Protein AF-A0A194USV6-F1 (afdb_monomer)

Foldseek 3Di:
DDDDDPDDDPVVVVVVVVVVVVCVVCVVVVVVVVVVVVVVVVVVCVVVVDPDDPPDDDDDPPDDDDDDDDDDDDDDDDDDDDDDDDDDDDDPDDDDPPPPDPFAEEEEEEEEEEDPPCPLVVVQVVVLVVLQVVQVVFDFPPRYHYDRYYYDYLVPDDCCDPQQANDDDDDDPRYDYAYEYEYEYEWDPDDDSLVVNLVVLVCQCPPPVGPNQSQLRHQAYEYEYEWACPDDPHNVVTFRVSRLSVLVSNCRNNVNRHQAYYFGDYPPPDRVVSVVVSSVVSSVSVSCCRYPVHSPPDDVVSSDPVVPPPDDDDDDCVDDPDDDDDDDDDDDDDDDDDDDDDDDDPPPPPDDDDDDDDDDDDDDDDDDPDDDDDDDDPPPDPDLPDPCPDPVVCVVLVVQVVVLVVCVPPPPDDPVVSVVSNDAQEDEQPDDDALLPPPCSQSVQVVCLVSLRAYHHEGEQQCLVSLLVHFEGQEYEYEDAALDPVLCCLQVVDPDPCRVVSNLSSLQSLLVCQFVHQYEYEYEQWAPRQLPPNLLSVLVSCVSRVGQKYKYFWDDDPPDPVCVVSVHDPVRGDQLVSSVVSQVSNQVNCVVVVFQKDWQFAANVRSMTMIGRCLQQPPNFGQPDFQSVQVSVQCVVAPRRGRDHSSSGRDDTDDPCGGPPNNRDDPVDFDADPVRHTDDD

Nearest PDB structures (foldseek):
  2yx0-assembly1_A  TM=8.899E-01  e=3.085E-17  Pyrococcus horikoshii
  2z2u-assembly1_A  TM=9.071E-01  e=1.873E-14  Methanocaldococcus jannaschii
  6pup-assembly1_A  TM=8.871E-01  e=8.965E-12  Schizosaccharomyces japonicus yFS275
  7qbv-assembly4_D  TM=5.113E-01  e=1.189E-02  Methanosarcina acetivorans
  1v0v-assembly1_A  TM=4.829E-01  e=5.365E+00  Streptomyces sp. PMF

pLDDT: mean 74.89, std 24.8, range [22.41, 98.56]

Radius of gyration: 37.43 Å; Cα contacts (8 Å, |Δi|>4): 838; chains: 1; bounding box: 90×103×101 Å

Organism: Cytospora mali (NCBI:txid578113)

Sequence (681 aa):
MEFEPFGVSPWLAQLSDSAVEYWHANRTAIILAALTILIVLRLYFHFTEGTEPLHVFPKIYDAEDKPVKVEEKVEVVTRNKPDGPRRIKGELAKRRSTEVDTGRRQIKTLIFYSSLTGNTEKTAKEFVKTLAGLLEGVTTSSTCAFSQPEALDLAELDLDEYFITPPKLEEQEDVTTDLFYLFLLPSYNIDSINDTFLEHLNETHNDFRIDTAPLAPILGYSVFGFGDKEGWPTEEAGYCFQAKELDRWLAKLTGRKRAYPLGMGDVKSNGTQRLSEWTNGLLDVLGQLARDGTLGDGVPGSGDAAESDDEADVDDDDGEVVFEDDSQPKSTKPKSSGTLEDLEDLGRILQNAKDDGAKPAAPLAIDFTTTTSKRKQPVQAVKEMVPKNSPTYNSLTKQGYSIIKMMRGVPGVRAERFAEAMRIRHCALSLVGEPIFYPHINEFLEMLHGDRISSFLVCNAQHPDQLAALNHVTQLYVSIDASNKESLRKIDRPLHRDFWERFQRCLEILREKRFKQRTVFRLTLVKGFNIEDEAKGYADLVEKSLPCFVEVKGVTYCGTSTSSSAGLSMANVPFYEEVCEFVTALERELKRRGLNYGIAAEHAHSCCILLGSERFKVDGKWRTQIDYDRFFDLLEERGPDGDFTPEDYMGAETPEWATWGNGGFDPRDQRVDRKGRPIER

Solvent-accessible surface area (backbone atoms only — not comparable to full-atom values): 41422 Å² total; per-residue (Å²): 136,88,76,82,81,83,76,77,55,71,69,58,56,56,48,50,52,54,52,50,51,52,41,71,76,40,43,71,60,54,51,50,50,50,51,49,50,50,49,52,47,53,52,46,45,69,72,64,54,66,82,78,71,78,92,73,74,81,84,76,84,90,66,87,87,77,92,80,86,80,85,88,81,89,82,90,81,84,89,80,86,85,87,79,88,85,80,87,74,91,72,79,90,69,78,83,69,88,72,81,76,85,56,33,40,30,41,36,40,41,36,39,30,49,55,100,78,57,55,48,51,49,52,49,67,47,46,40,54,53,49,42,64,49,54,77,72,50,68,53,31,101,49,35,47,72,54,75,49,45,76,45,49,66,84,80,56,70,60,58,57,59,66,56,46,65,70,83,71,87,72,50,98,58,42,49,74,44,45,31,45,35,36,45,31,58,43,72,101,58,96,45,69,67,55,58,50,50,50,50,50,52,50,49,55,69,37,86,90,49,58,65,36,44,39,45,84,44,67,30,33,38,40,33,12,35,13,50,77,87,78,54,99,48,56,85,82,34,48,18,39,60,32,54,51,48,50,57,46,47,35,46,28,26,67,44,36,56,64,42,78,78,39,68,17,35,69,88,82,42,25,71,57,42,48,52,59,49,47,54,60,43,47,55,44,53,30,43,36,36,57,70,75,48,81,64,91,61,62,94,68,69,70,59,69,91,88,70,88,84,74,84,89,77,87,83,82,79,78,78,81,78,87,82,87,88,83,88,90,84,88,84,85,90,89,89,85,88,83,89,89,87,86,86,87,83,88,77,81,89,80,89,90,83,86,84,87,89,87,89,80,85,93,76,88,84,86,81,91,76,87,86,83,90,76,91,71,82,80,79,70,84,69,68,90,68,37,95,83,24,69,66,56,44,46,58,53,47,51,54,52,47,62,57,54,70,51,66,85,45,89,88,62,51,68,68,58,56,58,50,66,75,52,82,50,68,45,72,45,68,84,77,84,57,54,66,72,44,90,57,44,59,61,52,46,51,56,35,48,77,70,64,25,43,39,37,42,40,30,67,44,67,52,40,69,49,58,65,70,53,55,70,43,70,30,40,35,35,53,50,69,49,60,45,71,68,53,33,50,69,70,72,59,62,87,53,94,57,42,59,63,27,29,57,50,29,34,48,50,41,47,54,43,37,56,47,29,36,26,29,39,34,33,56,36,32,43,96,74,53,59,77,83,33,45,61,37,45,38,54,52,43,70,61,15,56,43,46,26,39,38,42,28,41,43,79,78,81,84,45,74,68,40,56,77,70,72,53,50,76,82,25,40,51,56,56,68,57,53,51,50,45,50,54,49,30,42,52,51,32,47,73,71,71,42,67,50,40,81,48,32,34,27,53,91,67,31,31,40,30,34,31,32,52,90,42,38,62,97,84,40,40,30,81,38,68,27,63,66,51,44,49,51,49,36,76,74,48,40,65,81,34,96,50,37,47,71,79,25,48,28,59,68,50,52,70,47,30,24,76,93,51,54,25,60,62,89,91,58,84,53,56,47,102,80,72,45,76,56,84,132

Mean predicted aligned error: 21.0 Å

Secondary structure (DSSP, 8-state):
------PPPHHHHHHHHHHHHHHHHHHHHHHHHHHHHHHHHHHHHHHHS-----------------PPP------------------PPPPP----------SEEEEEEEEEE--SSSHHHHHHHHHHHHHHHHHTTS---TTEEE---EEEETTTS-SIIIIIS------BTTEEEEEEEEEEEE--SSS-HHHHHHHHHHHHHH-TTS-SSTTTTSSEEEEEEEE-SSSSSSSTTTSSHHHHHHHHHHHHHTTS-B-S--EEEETTTTHHHHHHHHHHHHHHHHHHHHHHSS--SPPTTTT--TT---S-----------------------------------TTSS--------------------------PPP-----SS-TTSHHHHHHHHHHHHHHHHTTT-TT--HHHHHHHTS--EEEE-SSS-GGGSTTHHHHHHHHHHTTPEEEEEEETT-HHHHHH----SEEEEE---SSHHHHHHHT--S-TTHHHHHHHHHHHHHHHTTTS-EEEEEEE-TTTTSSSTHHHHHHHHHHH--SEEEEEE------HHHHHTT--GGGSPPHHHHHHHHHHHHHHHHHTT--EEEEEEEGGGTEEEEEEGGGEETTEE--SB-HHHHHHHHHHH-TT----TTTTB-SPPPGGGSTTSTT--TTS--B-TTS-B---

InterPro domains:
  IPR007197 Radical SAM [PF04055] (417-533)
  IPR008254 Flavodoxin/nitric oxide synthase [PF00258] (111-271)
  IPR008254 Flavodoxin/nitric oxide synthase [PS50902] (109-283)
  IPR013785 Aldolase-type TIM barrel [G3DSA:3.20.20.70] (371-627)
  IPR013917 tRNA wybutosine-synthesis [PF08608] (545-611)
  IPR029039 Flavoprotein-like superfamily [G3DSA:3.40.50.360] (95-291)
  IPR029039 Flavoprotein-like superfamily [SSF52218] (106-288)
  IPR034556 S-adenosyl-L-methionine-dependent tRNA 4-demethylwyosine synthase [PTHR13930] (403-677)
  IPR058240 Radical SAM superfamily [SSF102114] (418-621)

Structure (mmCIF, N/CA/C/O backbone):
data_AF-A0A194USV6-F1
#
_entry.id   AF-A0A194USV6-F1
#
loop_
_atom_site.group_PDB
_atom_site.id
_atom_site.type_symbol
_atom_site.label_atom_id
_atom_site.label_alt_id
_atom_site.label_comp_id
_atom_site.label_asym_id
_atom_site.label_entity_id
_atom_site.label_seq_id
_atom_site.pdbx_PDB_ins_code
_atom_site.Cartn_x
_atom_site.Cartn_y
_atom_site.Cartn_z
_atom_site.occupancy
_atom_site.B_iso_or_equiv
_atom_site.auth_seq_id
_atom_site.auth_comp_id
_atom_site.auth_asym_id
_atom_site.auth_atom_id
_atom_site.pdbx_PDB_model_num
ATOM 1 N N . MET A 1 1 ? 8.873 68.840 19.201 1.00 39.19 1 MET A N 1
ATOM 2 C CA . MET A 1 1 ? 7.400 68.834 19.163 1.00 39.19 1 MET A CA 1
ATOM 3 C C . MET A 1 1 ? 6.967 68.358 20.528 1.00 39.19 1 MET A C 1
ATOM 5 O O . MET A 1 1 ? 7.055 67.169 20.799 1.00 39.19 1 MET A O 1
ATOM 9 N N . GLU A 1 2 ? 6.686 69.300 21.416 1.00 40.75 2 GLU A N 1
ATOM 10 C CA . GLU A 1 2 ? 6.232 68.995 22.771 1.00 40.75 2 GLU A CA 1
ATOM 11 C C . GLU A 1 2 ? 4.750 68.614 22.726 1.00 40.75 2 GLU A C 1
ATOM 13 O O . GLU A 1 2 ? 3.997 69.138 21.906 1.00 40.75 2 GLU A O 1
ATOM 18 N N . PHE A 1 3 ? 4.348 67.697 23.601 1.00 39.19 3 PHE A N 1
ATOM 19 C CA . PHE A 1 3 ? 2.951 67.418 23.910 1.00 39.19 3 PHE A CA 1
ATOM 20 C C . PHE A 1 3 ? 2.797 67.576 25.418 1.00 39.19 3 PHE A C 1
ATOM 22 O O . PHE A 1 3 ? 3.483 66.896 26.183 1.00 39.19 3 PHE A O 1
ATOM 29 N N . GLU A 1 4 ? 1.936 68.498 25.842 1.00 42.12 4 GLU A N 1
ATOM 30 C CA . GLU A 1 4 ? 1.634 68.679 27.260 1.00 42.12 4 GLU A CA 1
ATOM 31 C C . GLU A 1 4 ? 0.852 67.473 27.807 1.00 42.12 4 GLU A C 1
ATOM 33 O O . GLU A 1 4 ? 0.023 66.895 27.093 1.00 42.12 4 GLU A O 1
ATOM 38 N N . PRO A 1 5 ? 1.066 67.083 29.076 1.00 51.41 5 PRO A N 1
ATOM 39 C CA . PRO A 1 5 ? 0.201 66.117 29.732 1.00 51.41 5 PRO A CA 1
ATOM 40 C C . PRO A 1 5 ? -1.185 66.737 29.946 1.00 51.41 5 PRO A C 1
ATOM 42 O O . PRO A 1 5 ? -1.308 67.807 30.542 1.00 51.41 5 PRO A O 1
ATOM 45 N N . PHE A 1 6 ? -2.241 66.052 29.500 1.00 49.69 6 PHE A N 1
ATOM 46 C CA . PHE A 1 6 ? -3.619 66.475 29.756 1.00 49.69 6 PHE A CA 1
ATOM 47 C C . PHE A 1 6 ? -3.874 66.574 31.266 1.00 49.69 6 PHE A C 1
ATOM 49 O O . PHE A 1 6 ? -3.920 65.563 31.969 1.00 49.69 6 PHE A O 1
ATOM 56 N N . GLY A 1 7 ? -4.053 67.799 31.762 1.00 50.81 7 GLY A N 1
ATOM 57 C CA . GLY A 1 7 ? -4.378 68.049 33.161 1.00 50.81 7 GLY A CA 1
ATOM 58 C C . GLY A 1 7 ? -5.732 67.441 33.526 1.00 50.81 7 GLY A C 1
ATOM 59 O O . GLY A 1 7 ? -6.759 67.810 32.955 1.00 50.81 7 GLY A O 1
ATOM 60 N N . VAL A 1 8 ? -5.742 66.522 34.494 1.00 60.41 8 VAL A N 1
ATOM 61 C CA . VAL A 1 8 ? -6.984 65.982 35.059 1.00 60.41 8 VAL A CA 1
ATOM 62 C C . VAL A 1 8 ? -7.766 67.134 35.693 1.00 60.41 8 VAL A C 1
ATOM 64 O O . VAL A 1 8 ? -7.217 67.894 36.490 1.00 60.41 8 VAL A O 1
ATOM 67 N N . SER A 1 9 ? -9.046 67.274 35.337 1.00 57.66 9 SER A N 1
ATOM 68 C CA . SER A 1 9 ? -9.912 68.319 35.896 1.00 57.66 9 SER A CA 1
ATOM 69 C C . SER A 1 9 ? -9.897 68.264 37.432 1.00 57.66 9 SER A C 1
ATOM 71 O O . SER A 1 9 ? -10.183 67.194 37.980 1.00 57.66 9 SER A O 1
ATOM 73 N N . PRO A 1 10 ? -9.641 69.381 38.148 1.00 61.09 10 PRO A N 1
ATOM 74 C CA . PRO A 1 10 ? -9.629 69.396 39.614 1.00 61.09 10 PRO A CA 1
ATOM 75 C C . PRO A 1 10 ? -10.918 68.848 40.241 1.00 61.09 10 PRO A C 1
ATOM 77 O O . PRO A 1 10 ? -10.878 68.211 41.288 1.00 61.09 10 PRO A O 1
ATOM 80 N N . TRP A 1 11 ? -12.056 69.029 39.563 1.00 58.59 11 TRP A N 1
ATOM 81 C CA . TRP A 1 11 ? -13.353 68.496 39.984 1.00 58.59 11 TRP A CA 1
ATOM 82 C C . TRP A 1 11 ? -13.434 66.961 39.911 1.00 58.59 11 TRP A C 1
ATOM 84 O O . TRP A 1 11 ? -14.052 66.345 40.775 1.00 58.59 11 TRP A O 1
ATOM 94 N N . LEU A 1 12 ? -12.776 66.328 38.930 1.00 56.66 12 LEU A N 1
ATOM 95 C CA . LEU A 1 12 ? -12.718 64.864 38.827 1.00 56.66 12 LEU A CA 1
ATOM 96 C C . LEU A 1 12 ? -11.823 64.253 39.912 1.00 56.66 12 LEU A C 1
ATOM 98 O O . LEU A 1 12 ? -12.211 63.252 40.506 1.00 56.66 12 LEU A O 1
ATOM 102 N N . ALA A 1 13 ? -10.682 64.881 40.219 1.00 60.25 13 ALA A N 1
ATOM 103 C CA . ALA A 1 13 ? -9.815 64.453 41.322 1.00 60.25 13 ALA A CA 1
ATOM 104 C C . ALA A 1 13 ? -10.520 64.584 42.688 1.00 60.25 13 ALA A C 1
ATOM 106 O O . ALA A 1 13 ? -10.489 63.678 43.517 1.00 60.25 13 ALA A O 1
ATOM 107 N N . GLN A 1 14 ? -11.247 65.684 42.900 1.00 59.94 14 GLN A N 1
ATOM 108 C CA . GLN A 1 14 ? -11.994 65.909 44.139 1.00 59.94 14 GLN A CA 1
ATOM 109 C C . GLN A 1 14 ? -13.178 64.934 44.305 1.00 59.94 14 GLN A C 1
ATOM 111 O O . GLN A 1 14 ? -13.523 64.560 45.429 1.00 59.94 14 GLN A O 1
ATOM 116 N N . LEU A 1 15 ? -13.769 64.475 43.195 1.00 59.75 15 LEU A N 1
ATOM 117 C CA . LEU A 1 15 ? -14.755 63.391 43.176 1.00 59.75 15 LEU A CA 1
ATOM 118 C C . LEU A 1 15 ? -14.134 62.018 43.467 1.00 59.75 15 LEU A C 1
ATOM 120 O O . LEU A 1 15 ? -14.732 61.257 44.228 1.00 59.75 15 LEU A O 1
ATOM 124 N N . SER A 1 16 ? -12.957 61.698 42.910 1.00 63.78 16 SER A N 1
ATOM 125 C CA . SER A 1 16 ? -12.297 60.415 43.187 1.00 63.78 16 SER A CA 1
ATOM 126 C C . SER A 1 16 ? -11.904 60.286 44.653 1.00 63.78 16 SER A C 1
ATOM 128 O O . SER A 1 16 ? -12.211 59.261 45.255 1.00 63.78 16 SER A O 1
ATOM 130 N N . ASP A 1 17 ? -11.325 61.326 45.256 1.00 65.44 17 ASP A N 1
ATOM 131 C CA . ASP A 1 17 ? -10.914 61.283 46.664 1.00 65.44 17 ASP A CA 1
ATOM 132 C C . ASP A 1 17 ? -12.132 61.148 47.591 1.00 65.44 17 ASP A C 1
ATOM 134 O O . ASP A 1 17 ? -12.157 60.277 48.459 1.00 65.44 17 ASP A O 1
ATOM 138 N N . SER A 1 18 ? -13.203 61.910 47.333 1.00 70.19 18 SER A N 1
ATOM 139 C CA . SER A 1 18 ? -14.461 61.819 48.095 1.00 70.19 18 SER A CA 1
ATOM 140 C C . SER A 1 18 ? -15.105 60.425 48.006 1.00 70.19 18 SER A C 1
ATOM 142 O O . SER A 1 18 ? -15.613 59.901 49.000 1.00 70.19 18 SER A O 1
ATOM 144 N N . ALA A 1 19 ? -15.084 59.802 46.823 1.00 71.25 19 ALA A N 1
ATOM 145 C CA . ALA A 1 19 ? -15.611 58.454 46.618 1.00 71.25 19 ALA A CA 1
ATOM 146 C C . ALA A 1 19 ? -14.720 57.375 47.260 1.00 71.25 19 ALA A C 1
ATOM 148 O O . ALA A 1 19 ? -15.237 56.407 47.820 1.00 71.25 19 ALA A O 1
ATOM 149 N N . VAL A 1 20 ? -13.396 57.551 47.222 1.00 76.00 20 VAL A N 1
ATOM 150 C CA . VAL A 1 20 ? -12.411 56.647 47.833 1.00 76.00 20 VAL A CA 1
ATOM 151 C C . VAL A 1 20 ? -12.454 56.726 49.361 1.00 76.00 20 VAL A C 1
ATOM 153 O O . VAL A 1 20 ? -12.448 55.678 50.006 1.00 76.00 20 VAL A O 1
ATOM 156 N N . GLU A 1 21 ? -12.596 57.910 49.965 1.00 78.12 21 GLU A N 1
ATOM 157 C CA . GLU A 1 21 ? -12.824 58.042 51.412 1.00 78.12 21 GLU A CA 1
ATOM 158 C C . GLU A 1 21 ? -14.164 57.426 51.835 1.00 78.12 21 GLU A C 1
ATOM 160 O O . GLU A 1 21 ? -14.206 56.643 52.788 1.00 78.12 21 GLU A O 1
ATOM 165 N N . TYR A 1 22 ? -15.253 57.700 51.103 1.00 81.25 22 TYR A N 1
ATOM 166 C CA . TYR A 1 22 ? -16.562 57.106 51.392 1.00 81.25 22 TYR A CA 1
ATOM 167 C C . TYR A 1 22 ? -16.535 55.574 51.280 1.00 81.25 22 TYR A C 1
ATOM 169 O O . TYR A 1 22 ? -17.067 54.879 52.152 1.00 81.25 22 TYR A O 1
ATOM 177 N N . TRP A 1 23 ? -15.864 55.036 50.255 1.00 79.31 23 TRP A N 1
ATOM 178 C CA 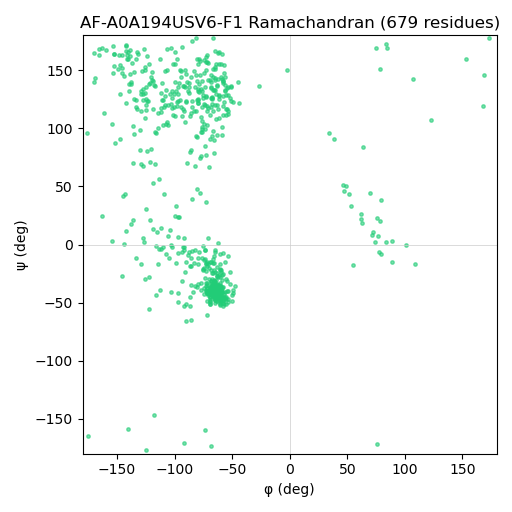. TRP A 1 23 ? -15.595 53.606 50.134 1.00 79.31 23 TRP A CA 1
ATOM 179 C C . TRP A 1 23 ? -14.765 53.103 51.314 1.00 79.31 23 TRP A C 1
ATOM 181 O O . TRP A 1 23 ? -15.171 52.153 51.974 1.00 79.31 23 TRP A O 1
ATOM 191 N N . HIS A 1 24 ? -13.645 53.737 51.663 1.00 81.94 24 HIS A N 1
ATOM 192 C CA . HIS A 1 24 ? -12.817 53.263 52.770 1.00 81.94 24 HIS A CA 1
ATOM 193 C C . HIS A 1 24 ? -13.536 53.291 54.123 1.00 81.94 24 HIS A C 1
ATOM 195 O O . HIS A 1 24 ? -13.336 52.354 54.899 1.00 81.94 24 HIS A O 1
ATOM 201 N N . ALA A 1 25 ? -14.399 54.274 54.382 1.00 86.25 25 ALA A N 1
ATOM 202 C CA . ALA A 1 25 ? -15.224 54.332 55.586 1.00 86.25 25 ALA A CA 1
ATOM 203 C C . ALA A 1 25 ? -16.301 53.229 55.629 1.00 86.25 25 ALA A C 1
ATOM 205 O O . ALA A 1 25 ? -16.528 52.637 56.683 1.00 86.25 25 ALA A O 1
ATOM 206 N N . ASN A 1 26 ? -16.941 52.918 54.495 1.00 86.12 26 ASN A N 1
ATOM 207 C CA . ASN A 1 26 ? -18.133 52.059 54.456 1.00 86.12 26 ASN A CA 1
ATOM 208 C C . ASN A 1 26 ? -17.900 50.649 53.879 1.00 86.12 26 ASN A C 1
ATOM 210 O O . ASN A 1 26 ? -18.793 49.809 53.979 1.00 86.12 26 ASN A O 1
ATOM 214 N N . ARG A 1 27 ? -16.722 50.346 53.310 1.00 82.44 27 ARG A N 1
ATOM 215 C CA . ARG A 1 27 ? -16.437 49.105 52.554 1.00 82.44 27 ARG A CA 1
ATOM 216 C C . ARG A 1 27 ? -16.853 47.830 53.272 1.00 82.44 27 ARG A C 1
ATOM 218 O O . ARG A 1 27 ? -17.430 46.958 52.643 1.00 82.44 27 ARG A O 1
ATOM 225 N N . THR A 1 28 ? -16.621 47.718 54.579 1.00 84.69 28 THR A N 1
ATOM 226 C CA . THR A 1 28 ? -16.988 46.517 55.345 1.00 84.69 28 THR A CA 1
ATOM 227 C C . THR A 1 28 ? -18.504 46.321 55.382 1.00 84.69 28 THR A C 1
ATOM 229 O O . THR A 1 28 ? -18.978 45.204 55.203 1.00 84.69 28 THR A O 1
ATOM 232 N N . ALA A 1 29 ? -19.272 47.402 55.545 1.00 88.44 29 ALA A N 1
ATOM 233 C CA . ALA A 1 29 ? -20.731 47.365 55.513 1.00 88.44 29 ALA A CA 1
ATOM 234 C C . ALA A 1 29 ? -21.269 47.147 54.090 1.00 88.44 29 ALA A C 1
ATOM 236 O O . ALA A 1 29 ? -22.198 46.366 53.915 1.00 88.44 29 ALA A O 1
ATOM 237 N N . ILE A 1 30 ? -20.662 47.769 53.071 1.00 86.31 30 ILE A N 1
ATOM 238 C CA . ILE A 1 30 ? -21.054 47.593 51.662 1.00 86.31 30 ILE A CA 1
ATOM 239 C C . ILE A 1 30 ? -20.772 46.158 51.192 1.00 86.31 30 ILE A C 1
ATOM 241 O O . ILE A 1 30 ? -21.635 45.542 50.575 1.00 86.31 30 ILE A O 1
ATOM 245 N N . ILE A 1 31 ? -19.607 45.591 51.525 1.00 87.44 31 ILE A N 1
ATOM 246 C CA . ILE A 1 31 ? -19.242 44.207 51.185 1.00 87.44 31 ILE A CA 1
ATOM 247 C C . ILE A 1 31 ? -20.129 43.212 51.942 1.00 87.44 31 ILE A C 1
ATOM 249 O O . ILE A 1 31 ? -20.607 42.262 51.331 1.00 87.44 31 ILE A O 1
ATOM 253 N N . LEU A 1 32 ? -20.418 43.433 53.232 1.00 87.12 32 LEU A N 1
ATOM 254 C CA . LEU A 1 32 ? -21.364 42.588 53.972 1.00 87.12 32 LEU A CA 1
ATOM 255 C C . LEU A 1 32 ? -22.788 42.689 53.411 1.00 87.12 32 LEU A C 1
ATOM 257 O O . LEU A 1 32 ? -23.456 41.665 53.282 1.00 87.12 32 LEU A O 1
ATOM 261 N N . ALA A 1 33 ? -23.252 43.883 53.035 1.00 90.56 33 ALA A N 1
ATOM 262 C CA . ALA A 1 33 ? -24.555 44.065 52.403 1.00 90.56 33 ALA A CA 1
ATOM 263 C C . ALA A 1 33 ? -24.618 43.366 51.037 1.00 90.56 33 ALA A C 1
ATOM 265 O O . ALA A 1 33 ? -25.560 42.621 50.790 1.00 90.56 33 ALA A O 1
ATOM 266 N N . ALA A 1 34 ? -23.596 43.523 50.191 1.00 88.81 34 ALA A N 1
ATOM 267 C CA . ALA A 1 34 ? -23.495 42.841 48.903 1.00 88.81 34 ALA A CA 1
ATOM 268 C C . ALA A 1 34 ? -23.443 41.313 49.064 1.00 88.81 34 ALA A C 1
ATOM 270 O O . ALA A 1 34 ? -24.183 40.608 48.387 1.00 88.81 34 ALA A O 1
ATOM 271 N N . LEU A 1 35 ? -22.649 40.794 50.008 1.00 89.19 35 LEU A N 1
ATOM 272 C CA . LEU A 1 35 ? -22.598 39.365 50.329 1.00 89.19 35 LEU A CA 1
ATOM 273 C C . LEU A 1 35 ? -23.960 38.851 50.819 1.00 89.19 35 LEU A C 1
ATOM 275 O O . LEU A 1 35 ? -24.405 37.792 50.390 1.00 89.19 35 LEU A O 1
ATOM 279 N N . THR A 1 36 ? -24.650 39.610 51.674 1.00 90.12 36 THR A N 1
ATOM 280 C CA . THR A 1 36 ? -25.986 39.246 52.173 1.00 90.12 36 THR A CA 1
ATOM 281 C C . THR A 1 36 ? -27.018 39.263 51.045 1.00 90.12 36 THR A C 1
ATOM 283 O O . THR A 1 36 ? -27.819 38.340 50.948 1.00 90.12 36 THR A O 1
ATOM 286 N N . ILE A 1 37 ? -26.967 40.253 50.149 1.00 92.19 37 ILE A N 1
ATOM 287 C CA . ILE A 1 37 ? -27.818 40.331 48.952 1.00 92.19 37 ILE A CA 1
ATOM 288 C C . ILE A 1 37 ? -27.536 39.159 48.004 1.00 92.19 37 ILE A C 1
ATOM 290 O O . ILE A 1 37 ? -28.481 38.555 47.511 1.00 92.19 37 ILE A O 1
ATOM 294 N N . LEU A 1 38 ? -26.272 38.780 47.791 1.00 88.50 38 LEU A N 1
ATOM 295 C CA . LEU A 1 38 ? -25.895 37.626 46.966 1.00 88.50 38 LEU A CA 1
ATOM 296 C C . LEU A 1 38 ? -26.311 36.289 47.596 1.00 88.50 38 LEU A C 1
ATOM 298 O O . LEU A 1 38 ? -26.741 35.394 46.877 1.00 88.50 38 LEU A O 1
ATOM 302 N N . ILE A 1 39 ? -26.245 36.150 48.924 1.00 90.00 39 ILE A N 1
ATOM 303 C CA . ILE A 1 39 ? -26.761 34.971 49.638 1.00 90.00 39 ILE A CA 1
ATOM 304 C C . ILE A 1 39 ? -28.291 34.913 49.542 1.00 90.00 39 ILE A C 1
ATOM 306 O O . ILE A 1 39 ? -28.836 33.850 49.259 1.00 90.00 39 ILE A O 1
ATOM 310 N N . VAL A 1 40 ? -28.988 36.040 49.718 1.00 90.94 40 VAL A N 1
ATOM 311 C CA . VAL A 1 40 ? -30.449 36.118 49.565 1.00 90.94 40 VAL A CA 1
ATOM 312 C C . VAL A 1 40 ? -30.870 35.847 48.121 1.00 90.94 40 VAL A C 1
ATOM 314 O O . VAL A 1 40 ? -31.826 35.108 47.927 1.00 90.94 40 VAL A O 1
ATOM 317 N N . LEU A 1 41 ? -30.145 36.350 47.117 1.00 86.94 41 LEU A N 1
ATOM 318 C CA . LEU A 1 41 ? -30.370 36.017 45.706 1.00 86.94 41 LEU A CA 1
ATOM 319 C C . LEU A 1 41 ? -30.113 34.535 45.430 1.00 86.94 41 LEU A C 1
ATOM 321 O O . LEU A 1 41 ? -30.954 33.891 44.822 1.00 86.94 41 LEU A O 1
ATOM 325 N N . ARG A 1 42 ? -29.005 33.959 45.914 1.00 80.81 42 ARG A N 1
ATOM 326 C CA . ARG A 1 42 ? -28.700 32.532 45.716 1.00 80.81 42 ARG A CA 1
ATOM 327 C C . ARG A 1 42 ? -29.738 31.623 46.378 1.00 80.81 42 ARG A C 1
ATOM 329 O O . ARG A 1 42 ? -30.107 30.614 45.792 1.00 80.81 42 ARG A O 1
ATOM 336 N N . LEU A 1 43 ? -30.222 31.977 47.569 1.00 83.56 43 LEU A N 1
ATOM 337 C CA . LEU A 1 43 ? -31.328 31.272 48.223 1.00 83.56 43 LEU A CA 1
ATOM 338 C C . LEU A 1 43 ? -32.652 31.490 47.479 1.00 83.56 43 LEU A C 1
ATOM 340 O O . LEU A 1 43 ? -33.407 30.541 47.317 1.00 83.56 43 LEU A O 1
ATOM 344 N N . TYR A 1 44 ? -32.927 32.705 46.999 1.00 84.75 44 TYR A N 1
ATOM 345 C CA . TYR A 1 44 ? -34.116 33.008 46.205 1.00 84.75 44 TYR A CA 1
ATOM 346 C C . TYR A 1 44 ? -34.147 32.180 44.920 1.00 84.75 44 TYR A C 1
ATOM 348 O O . TYR A 1 44 ? -35.135 31.491 44.697 1.00 84.75 44 TYR A O 1
ATOM 356 N N . PHE A 1 45 ? -33.065 32.165 44.134 1.00 75.94 45 PHE A N 1
ATOM 357 C CA . PHE A 1 45 ? -32.940 31.305 42.957 1.00 75.94 45 PHE A CA 1
ATOM 358 C C . PHE A 1 45 ? -33.097 29.831 43.346 1.00 75.94 45 PHE A C 1
ATOM 360 O O . PHE A 1 45 ? -34.017 29.195 42.859 1.00 75.94 45 PHE A O 1
ATOM 367 N N . HIS A 1 46 ? -32.380 29.325 44.355 1.00 73.94 46 HIS A N 1
ATOM 368 C CA . HIS A 1 46 ? -32.525 27.929 44.803 1.00 73.94 46 HIS A CA 1
ATOM 369 C C . HIS A 1 46 ? -33.953 27.545 45.281 1.00 73.94 46 HIS A C 1
ATOM 371 O O . HIS A 1 46 ? -34.298 26.363 45.281 1.00 73.94 46 HIS A O 1
ATOM 377 N N . PHE A 1 47 ? -34.793 28.511 45.678 1.00 71.00 47 PHE A N 1
ATOM 378 C CA . PHE A 1 47 ? -36.201 28.298 46.048 1.00 71.00 47 PHE A CA 1
ATOM 379 C C . PHE A 1 47 ? -37.228 28.711 44.970 1.00 71.00 47 PHE A C 1
ATOM 381 O O . PHE A 1 47 ? -38.426 28.538 45.201 1.00 71.00 47 PHE A O 1
ATOM 388 N N . THR A 1 48 ? -36.811 29.261 43.823 1.00 71.25 48 THR A N 1
ATOM 389 C CA . THR A 1 48 ? -37.714 29.720 42.740 1.00 71.25 48 THR A CA 1
ATOM 390 C C . THR A 1 48 ? -37.394 29.114 41.378 1.00 71.25 48 THR A C 1
ATOM 392 O O . THR A 1 48 ? -38.314 28.857 40.604 1.00 71.25 48 THR A O 1
ATOM 395 N N . GLU A 1 49 ? -36.131 28.786 41.124 1.00 54.78 49 GLU A N 1
ATOM 396 C CA . GLU A 1 49 ? -35.732 27.738 40.193 1.00 54.78 49 GLU A CA 1
ATOM 397 C C . GLU A 1 49 ? -36.181 26.411 40.813 1.00 54.78 49 GLU A C 1
ATOM 399 O O . GLU A 1 49 ? -35.514 25.821 41.666 1.00 54.78 49 GLU A O 1
ATOM 404 N N . GLY A 1 50 ? -37.383 25.968 40.441 1.00 50.56 50 GLY A N 1
ATOM 405 C CA . GLY A 1 50 ? -37.803 24.606 40.736 1.00 50.56 50 GLY A CA 1
ATOM 406 C C . GLY A 1 50 ? -36.816 23.629 40.099 1.00 50.56 50 GLY A C 1
ATOM 407 O O . GLY A 1 50 ? -36.353 23.867 38.987 1.00 50.56 50 GLY A O 1
ATOM 408 N N . THR A 1 51 ? -36.510 22.524 40.782 1.00 55.19 51 THR A N 1
ATOM 409 C CA . THR A 1 51 ? -35.752 21.421 40.177 1.00 55.19 51 THR A CA 1
ATOM 410 C C . THR A 1 51 ? -36.452 21.001 38.891 1.00 55.19 51 THR A C 1
ATOM 412 O O . THR A 1 51 ? -37.575 20.492 38.969 1.00 55.19 51 THR A O 1
ATOM 415 N N . GLU A 1 52 ? -35.828 21.236 37.736 1.00 46.84 52 GLU A N 1
ATOM 416 C CA . GLU A 1 52 ? -36.441 20.906 36.452 1.00 46.84 52 GLU A CA 1
ATOM 417 C C . GLU A 1 52 ? -36.764 19.406 36.419 1.00 46.84 52 GLU A C 1
ATOM 419 O O . GLU A 1 52 ? -35.858 18.576 36.556 1.00 46.84 52 GLU A O 1
ATOM 424 N N . PRO A 1 53 ? -38.044 19.012 36.278 1.00 43.22 53 PRO A N 1
ATOM 425 C CA . PRO A 1 53 ? -38.340 17.645 35.907 1.00 43.22 53 PRO A CA 1
ATOM 426 C C . PRO A 1 53 ? -37.797 17.432 34.492 1.00 43.22 53 PRO A C 1
ATOM 428 O O . PRO A 1 53 ? -37.903 18.322 33.647 1.00 43.22 53 PRO A O 1
ATOM 431 N N . LEU A 1 54 ? -37.260 16.240 34.222 1.00 43.62 54 LEU A N 1
ATOM 432 C CA . LEU A 1 54 ? -36.903 15.823 32.863 1.00 43.62 54 LEU A CA 1
ATOM 433 C C . LEU A 1 54 ? -38.041 16.173 31.891 1.00 43.62 54 LEU A C 1
ATOM 435 O O . LEU A 1 54 ? -39.213 15.986 32.231 1.00 43.62 54 LEU A O 1
ATOM 439 N N . HIS A 1 55 ? -37.700 16.652 30.691 1.00 36.94 55 HIS A N 1
ATOM 440 C CA . HIS A 1 55 ? -38.663 17.023 29.649 1.00 36.94 55 HIS A CA 1
ATOM 441 C C . HIS A 1 55 ? -39.440 15.798 29.128 1.00 36.94 55 HIS A C 1
ATOM 443 O O . HIS A 1 55 ? -39.177 15.255 28.057 1.00 36.94 55 HIS A O 1
ATOM 449 N N . VAL A 1 56 ? -40.435 15.359 29.899 1.00 35.62 56 VAL A N 1
ATOM 450 C CA . VAL A 1 56 ? -41.395 14.329 29.506 1.00 35.62 56 VAL A CA 1
ATOM 451 C C . VAL A 1 56 ? -42.401 14.965 28.553 1.00 35.62 56 VAL A C 1
ATOM 453 O O . VAL A 1 56 ? -43.232 15.780 28.959 1.00 35.62 56 VAL A O 1
ATOM 456 N N . PHE A 1 57 ? -42.330 14.587 27.276 1.00 37.78 57 PHE A N 1
ATOM 457 C CA . PHE A 1 57 ? -43.316 14.999 26.279 1.00 37.78 57 PHE A CA 1
ATOM 458 C C . PHE A 1 57 ? -44.742 14.577 26.696 1.00 37.78 57 PHE A C 1
ATOM 460 O O . PHE A 1 57 ? -44.913 13.536 27.341 1.00 37.78 57 PHE A O 1
ATOM 467 N N . PRO A 1 58 ? -45.787 15.356 26.347 1.00 36.44 58 PRO A N 1
ATOM 468 C CA . PRO A 1 58 ? -47.153 15.051 26.758 1.00 36.44 58 PRO A CA 1
ATOM 469 C C . PRO A 1 58 ? -47.611 13.666 26.290 1.00 36.44 58 PRO A C 1
ATOM 471 O O . PRO A 1 58 ? -47.365 13.275 25.149 1.00 36.44 58 PRO A O 1
ATOM 474 N N . LYS A 1 59 ? -48.352 12.957 27.151 1.00 35.06 59 LYS A N 1
ATOM 475 C CA . LYS A 1 59 ? -49.018 11.697 26.797 1.00 35.06 59 LYS A CA 1
ATOM 476 C C . LYS A 1 59 ? -50.117 11.932 25.758 1.00 35.06 59 LYS A C 1
ATOM 478 O O . LYS A 1 59 ? -51.276 12.164 26.092 1.00 35.06 59 LYS A O 1
ATOM 483 N N . ILE A 1 60 ? -49.737 11.848 24.491 1.00 44.22 60 ILE A N 1
ATOM 484 C CA . ILE A 1 60 ? -50.642 11.464 23.408 1.00 44.22 60 ILE A CA 1
ATOM 485 C C . ILE A 1 60 ? -50.938 9.956 23.580 1.00 44.22 60 ILE A C 1
ATOM 487 O O . ILE A 1 60 ? -50.146 9.243 24.195 1.00 44.22 60 ILE A O 1
ATOM 491 N N . TYR A 1 61 ? -52.067 9.478 23.048 1.00 40.44 61 TYR A N 1
ATOM 492 C CA . TYR A 1 61 ? -52.521 8.073 23.095 1.00 40.44 61 TYR A CA 1
ATOM 493 C C . TYR A 1 61 ? -53.171 7.575 24.403 1.00 40.44 61 TYR A C 1
ATOM 495 O O . TYR A 1 61 ? -53.077 6.396 24.723 1.00 40.44 61 TYR A O 1
ATOM 503 N N . ASP A 1 62 ? -53.972 8.415 25.067 1.00 37.22 62 ASP A N 1
ATOM 504 C CA . ASP A 1 62 ? -55.241 7.924 25.637 1.00 37.22 62 ASP A CA 1
ATOM 505 C C . ASP A 1 62 ? -56.322 8.002 24.538 1.00 37.22 62 ASP A C 1
ATOM 507 O O . ASP A 1 62 ? -57.078 8.970 24.434 1.00 37.22 62 ASP A O 1
ATOM 511 N N . ALA A 1 63 ? -56.343 7.002 23.651 1.00 36.88 63 ALA A N 1
ATOM 512 C CA . ALA A 1 63 ? -57.344 6.841 22.596 1.00 36.88 63 ALA A CA 1
ATOM 513 C C . ALA A 1 63 ? -57.675 5.350 22.433 1.00 36.88 63 ALA A C 1
ATOM 515 O O . ALA A 1 63 ? -56.783 4.542 22.193 1.00 36.88 63 ALA A O 1
ATOM 516 N N . GLU A 1 64 ? -58.947 4.984 22.606 1.00 33.66 64 GLU A N 1
ATOM 517 C CA . GLU A 1 64 ? -59.367 3.585 22.755 1.00 33.66 64 GLU A CA 1
ATOM 518 C C . GLU A 1 64 ? -59.145 2.735 21.493 1.00 33.66 64 GLU A C 1
ATOM 520 O O . GLU A 1 64 ? -59.563 3.095 20.388 1.00 33.66 64 GLU A O 1
ATOM 525 N N . ASP A 1 65 ? -58.561 1.554 21.698 1.00 34.53 65 ASP A N 1
ATOM 526 C CA . ASP A 1 65 ? -58.325 0.545 20.670 1.00 34.53 65 ASP A CA 1
ATOM 527 C C . ASP A 1 65 ? -59.618 0.084 19.974 1.00 34.53 65 ASP A C 1
ATOM 529 O O . ASP A 1 65 ? -60.639 -0.201 20.611 1.00 34.53 65 ASP A O 1
ATOM 533 N N . LYS A 1 66 ? -59.553 -0.098 18.650 1.00 30.67 66 LYS A N 1
ATOM 534 C CA . LYS A 1 66 ? -60.563 -0.847 17.886 1.00 30.67 66 LYS A CA 1
ATOM 535 C C . LYS A 1 66 ? -59.876 -1.892 17.007 1.00 30.67 66 LYS A C 1
ATOM 537 O O . LYS A 1 66 ? -59.170 -1.517 16.073 1.00 30.67 66 LYS A O 1
ATOM 542 N N . PRO A 1 67 ? -60.098 -3.197 17.253 1.00 29.61 67 PRO A N 1
ATOM 543 C CA . PRO A 1 67 ? -59.336 -4.247 16.593 1.00 29.61 67 PRO A CA 1
ATOM 544 C C . PRO A 1 67 ? -59.729 -4.386 15.120 1.00 29.61 67 PRO A C 1
ATOM 546 O O . PRO A 1 67 ? -60.864 -4.742 14.790 1.00 29.61 67 PRO A O 1
ATOM 549 N N . VAL A 1 68 ? -58.761 -4.176 14.228 1.00 28.02 68 VAL A N 1
ATOM 550 C CA . VAL A 1 68 ? -58.877 -4.541 12.813 1.00 28.02 68 VAL A CA 1
ATOM 551 C C . VAL A 1 68 ? -58.486 -6.009 12.659 1.00 28.02 68 VAL A C 1
ATOM 553 O O . VAL A 1 68 ? -57.356 -6.398 12.945 1.00 28.02 68 VAL A O 1
ATOM 556 N N . LYS A 1 69 ? -59.422 -6.841 12.192 1.00 29.38 69 LYS A N 1
ATOM 557 C CA . LYS A 1 69 ? -59.108 -8.209 11.762 1.00 29.38 69 LYS A CA 1
ATOM 558 C C . LYS A 1 69 ? -58.372 -8.180 10.425 1.00 29.38 69 LYS A C 1
ATOM 560 O O . LYS A 1 69 ? -58.840 -7.535 9.491 1.00 29.38 69 LYS A O 1
ATOM 565 N N . VAL A 1 70 ? -57.311 -8.971 10.314 1.00 28.59 70 VAL A N 1
ATOM 566 C CA . VAL A 1 70 ? -56.736 -9.400 9.033 1.00 28.59 70 VAL A CA 1
ATOM 567 C C . VAL A 1 70 ? -56.984 -10.902 8.908 1.00 28.59 70 VAL A C 1
ATOM 569 O O . VAL A 1 70 ? -56.762 -11.643 9.864 1.00 28.59 70 VAL A O 1
ATOM 572 N N . GLU A 1 71 ? -57.511 -11.346 7.768 1.00 28.16 71 GLU A N 1
ATOM 573 C CA . GLU A 1 71 ? -57.836 -12.757 7.535 1.00 28.16 71 GLU A CA 1
ATOM 574 C C . GLU A 1 71 ? -56.635 -13.513 6.956 1.00 28.16 71 GLU A C 1
ATOM 576 O O . GLU A 1 71 ? -56.005 -13.075 5.993 1.00 28.16 71 GLU A O 1
ATOM 581 N N . GLU A 1 72 ? -56.331 -14.670 7.538 1.00 28.58 72 GLU A N 1
ATOM 582 C CA . GLU A 1 72 ? -55.235 -15.538 7.112 1.00 28.58 72 GLU A CA 1
ATOM 583 C C . GLU A 1 72 ? -55.646 -16.369 5.884 1.00 28.58 72 GLU A C 1
ATOM 585 O O . GLU A 1 72 ? -56.635 -17.106 5.914 1.00 28.58 72 GLU A O 1
ATOM 590 N N . LYS A 1 73 ? -54.875 -16.275 4.793 1.00 27.05 73 LYS A N 1
ATOM 591 C CA . LYS A 1 73 ? -55.081 -17.070 3.573 1.00 27.05 73 LYS A CA 1
ATOM 592 C C . LYS A 1 73 ? -53.908 -18.018 3.343 1.00 27.05 73 LYS A C 1
ATOM 594 O O . LYS A 1 73 ? -52.866 -17.627 2.826 1.00 27.05 73 LYS A O 1
ATOM 599 N N . VAL A 1 74 ? -54.104 -19.280 3.715 1.00 28.28 74 VAL A N 1
ATOM 600 C CA . VAL A 1 74 ? -53.124 -20.354 3.515 1.00 28.28 74 VAL A CA 1
ATOM 601 C C . VAL A 1 74 ? -53.285 -20.957 2.116 1.00 28.28 74 VAL A C 1
ATOM 603 O O . VAL A 1 74 ? -54.279 -21.629 1.846 1.00 28.28 74 VAL A O 1
ATOM 606 N N . GLU A 1 75 ? -52.289 -20.782 1.245 1.00 26.64 75 GLU A N 1
ATOM 607 C CA . GLU A 1 75 ? -52.130 -21.606 0.039 1.00 26.64 75 GLU A CA 1
ATOM 608 C C . GLU A 1 75 ? -51.063 -22.686 0.260 1.00 26.64 75 GLU A C 1
ATOM 610 O O . GLU A 1 75 ? -49.952 -22.420 0.717 1.00 26.64 75 GLU A O 1
ATOM 615 N N . VAL A 1 76 ? -51.411 -23.935 -0.061 1.00 29.16 76 VAL A N 1
ATOM 616 C CA . VAL A 1 76 ? -50.558 -25.108 0.167 1.00 29.16 76 VAL A CA 1
ATOM 617 C C . VAL A 1 76 ? -49.855 -25.499 -1.130 1.00 29.16 76 VAL A C 1
ATOM 619 O O . VAL A 1 76 ? -50.484 -26.033 -2.042 1.00 29.16 76 VAL A O 1
ATOM 622 N N . VAL A 1 77 ? -48.535 -25.304 -1.191 1.00 27.84 77 VAL A N 1
ATOM 623 C CA . VAL A 1 77 ? -47.693 -25.770 -2.305 1.00 27.84 77 VAL A CA 1
ATOM 624 C C . VAL A 1 77 ? -46.866 -26.980 -1.865 1.00 27.84 77 VAL A C 1
ATOM 626 O O . VAL A 1 77 ? -46.065 -26.912 -0.932 1.00 27.84 77 VAL A O 1
ATOM 629 N N . THR A 1 78 ? -47.056 -28.113 -2.540 1.00 27.34 78 THR A N 1
ATOM 630 C CA . THR A 1 78 ? -46.380 -29.378 -2.228 1.00 27.34 78 THR A CA 1
ATOM 631 C C . THR A 1 78 ? -44.931 -29.401 -2.728 1.00 27.34 78 THR A C 1
ATOM 633 O O . THR A 1 78 ? -44.629 -29.055 -3.868 1.00 27.34 78 THR A O 1
ATOM 636 N N . ARG A 1 79 ? -44.002 -29.847 -1.870 1.00 26.52 79 ARG A N 1
ATOM 637 C CA . ARG A 1 79 ? -42.579 -29.997 -2.217 1.00 26.52 79 ARG A CA 1
ATOM 638 C C . ARG A 1 79 ? -42.342 -31.224 -3.103 1.00 26.52 79 ARG A C 1
ATOM 640 O O . ARG A 1 79 ? -42.632 -32.338 -2.681 1.00 26.52 79 ARG A O 1
ATOM 647 N N . ASN A 1 80 ? -41.656 -31.028 -4.228 1.00 28.58 80 ASN A N 1
ATOM 648 C CA . ASN A 1 80 ? -40.882 -32.068 -4.914 1.00 28.58 80 ASN A CA 1
ATOM 649 C C . ASN A 1 80 ? -39.400 -31.657 -4.951 1.00 28.58 80 ASN A C 1
ATOM 651 O O . ASN A 1 80 ? -39.084 -30.499 -5.219 1.00 28.58 80 ASN A O 1
ATOM 655 N N . LYS A 1 81 ? -38.489 -32.600 -4.679 1.00 34.34 81 LYS A N 1
ATOM 656 C CA . LYS A 1 81 ? -37.034 -32.407 -4.823 1.00 34.34 81 LYS A CA 1
ATOM 657 C C . LYS A 1 81 ? -36.576 -32.778 -6.239 1.00 34.34 81 LYS A C 1
ATOM 659 O O . LYS A 1 81 ? -36.943 -33.851 -6.712 1.00 34.34 81 LYS A O 1
ATOM 664 N N . PRO A 1 82 ? -35.650 -32.011 -6.828 1.00 29.27 82 PRO A N 1
ATOM 665 C CA . PRO A 1 82 ? -34.531 -32.547 -7.591 1.00 29.27 82 PRO A CA 1
ATOM 666 C C . PRO A 1 82 ? -33.260 -32.601 -6.721 1.00 29.27 82 PRO A C 1
ATOM 668 O O . PRO A 1 82 ? -33.159 -31.908 -5.705 1.00 29.27 82 PRO A O 1
ATOM 671 N N . ASP A 1 83 ? -32.296 -33.425 -7.124 1.00 37.25 83 ASP A N 1
ATOM 672 C CA . ASP A 1 83 ? -30.989 -33.576 -6.471 1.00 37.25 83 ASP A CA 1
ATOM 673 C C . ASP A 1 83 ? -29.875 -32.963 -7.342 1.00 37.25 83 ASP A C 1
ATOM 675 O O . ASP A 1 83 ? -30.001 -32.933 -8.569 1.00 37.25 83 ASP A O 1
ATOM 679 N N . GLY A 1 84 ? -28.806 -32.446 -6.730 1.00 34.00 84 GLY A N 1
ATOM 680 C CA . GLY A 1 84 ? -27.698 -31.803 -7.450 1.00 34.00 84 GLY A CA 1
ATOM 681 C C . GLY A 1 84 ? -26.909 -30.745 -6.654 1.00 34.00 84 GLY A C 1
ATOM 682 O O . GLY A 1 84 ? -27.403 -30.205 -5.659 1.00 34.00 84 GLY A O 1
ATOM 683 N N . PRO A 1 85 ? -25.669 -30.425 -7.081 1.00 30.33 85 PRO A N 1
ATOM 684 C CA . PRO A 1 85 ? -24.772 -29.521 -6.360 1.00 30.33 85 PRO A CA 1
ATOM 685 C C . PRO A 1 85 ? -25.269 -28.067 -6.379 1.00 30.33 85 PRO A C 1
ATOM 687 O O . PRO A 1 85 ? -25.682 -27.533 -7.410 1.00 30.33 85 PRO A O 1
ATOM 690 N N . ARG A 1 86 ? -25.225 -27.404 -5.216 1.00 32.84 86 ARG A N 1
ATOM 691 C CA . ARG A 1 86 ? -25.823 -26.075 -5.017 1.00 32.84 86 ARG A CA 1
ATOM 692 C C . ARG A 1 86 ? -24.942 -24.947 -5.559 1.00 32.84 86 ARG A C 1
ATOM 694 O O . ARG A 1 86 ? -23.831 -24.727 -5.089 1.00 32.84 86 ARG A O 1
ATOM 701 N N . ARG A 1 87 ? -25.497 -24.171 -6.491 1.00 27.86 87 ARG A N 1
ATOM 702 C CA . ARG A 1 87 ? -24.939 -22.907 -6.991 1.00 27.86 87 ARG A CA 1
ATOM 703 C C . ARG A 1 87 ? -25.309 -21.765 -6.041 1.00 27.86 87 ARG A C 1
ATOM 705 O O . ARG A 1 87 ? -26.483 -21.417 -5.950 1.00 27.86 87 ARG A O 1
ATOM 712 N N . ILE A 1 88 ? -24.324 -21.161 -5.381 1.00 32.78 88 ILE A N 1
ATOM 713 C CA . ILE A 1 88 ? -24.541 -19.964 -4.556 1.00 32.78 88 ILE A CA 1
ATOM 714 C C . ILE A 1 88 ? -24.739 -18.756 -5.486 1.00 32.78 88 ILE A C 1
ATOM 716 O O . ILE A 1 88 ? -23.873 -18.441 -6.302 1.00 32.78 88 ILE A O 1
ATOM 720 N N . LYS A 1 89 ? -25.892 -18.091 -5.373 1.00 29.06 89 LYS A N 1
ATOM 721 C CA . LYS A 1 89 ? -26.076 -16.699 -5.805 1.00 29.06 89 LYS A CA 1
ATOM 722 C C . LYS A 1 89 ? -25.847 -15.802 -4.589 1.00 29.06 89 LYS A C 1
ATOM 724 O O . LYS A 1 89 ? -26.251 -16.173 -3.493 1.00 29.06 89 LYS A O 1
ATOM 729 N N . GLY A 1 90 ? -25.257 -14.628 -4.795 1.00 28.09 90 GLY A N 1
ATOM 730 C CA . GLY A 1 90 ? -25.344 -13.555 -3.808 1.00 28.09 90 GLY A CA 1
ATOM 731 C C . GLY A 1 90 ? -26.746 -12.953 -3.839 1.00 28.09 90 GLY A C 1
ATOM 732 O O . GLY A 1 90 ? -27.173 -12.461 -4.883 1.00 28.09 90 GLY A O 1
ATOM 733 N N . GLU A 1 91 ? -27.450 -13.014 -2.715 1.00 27.14 91 GLU A N 1
ATOM 734 C CA . GLU A 1 91 ? -28.611 -12.169 -2.427 1.00 27.14 91 GLU A CA 1
ATOM 735 C C . GLU A 1 91 ? -28.142 -11.015 -1.525 1.00 27.14 91 GLU A C 1
ATOM 737 O O . GLU A 1 91 ? -27.120 -11.143 -0.845 1.00 27.14 91 GLU A O 1
ATOM 742 N N . LEU A 1 92 ? -28.844 -9.876 -1.535 1.00 30.92 92 LEU A N 1
ATOM 743 C CA . LEU A 1 92 ? -28.543 -8.778 -0.608 1.00 30.92 92 LEU A CA 1
ATOM 744 C C . LEU A 1 92 ? -28.721 -9.245 0.845 1.00 30.92 92 LEU A C 1
ATOM 746 O O . LEU A 1 92 ? -29.498 -10.162 1.117 1.00 30.92 92 LEU A O 1
ATOM 750 N N . ALA A 1 93 ? -28.032 -8.579 1.776 1.00 27.67 93 ALA A N 1
ATOM 751 C CA . ALA A 1 93 ? -28.130 -8.843 3.208 1.00 27.67 93 ALA A CA 1
ATOM 752 C C . ALA A 1 93 ? -29.576 -8.656 3.704 1.00 27.67 93 ALA A C 1
ATOM 754 O O . ALA A 1 93 ? -30.029 -7.556 4.020 1.00 27.67 93 ALA A O 1
ATOM 755 N N . LYS A 1 94 ? -30.325 -9.758 3.748 1.00 25.30 94 LYS A N 1
ATOM 756 C CA . LYS A 1 94 ? -31.707 -9.787 4.212 1.00 25.30 94 LYS A CA 1
ATOM 757 C C . LYS A 1 94 ? -31.722 -9.496 5.713 1.00 25.30 94 LYS A C 1
ATOM 759 O O . LYS A 1 94 ? -31.120 -10.245 6.482 1.00 25.30 94 LYS A O 1
ATOM 764 N N . ARG A 1 95 ? -32.420 -8.424 6.117 1.00 28.92 95 ARG A N 1
ATOM 765 C CA . ARG A 1 95 ? -32.670 -8.051 7.525 1.00 28.92 95 ARG A CA 1
ATOM 766 C C . ARG A 1 95 ? -33.067 -9.326 8.288 1.00 28.92 95 ARG A C 1
ATOM 768 O O . ARG A 1 95 ? -33.988 -10.016 7.845 1.00 28.92 95 ARG A O 1
ATOM 775 N N . ARG A 1 96 ? -32.320 -9.684 9.346 1.00 30.44 96 ARG A N 1
ATOM 776 C CA . ARG A 1 96 ? -32.404 -10.994 10.027 1.00 30.44 96 ARG A CA 1
ATOM 777 C C . ARG A 1 96 ? -33.832 -11.204 10.537 1.00 30.44 96 ARG A C 1
ATOM 779 O O . ARG A 1 96 ? -34.224 -10.616 11.539 1.00 30.44 96 ARG A O 1
ATOM 786 N N . SER A 1 97 ? -34.622 -11.992 9.810 1.00 28.33 97 SER A N 1
ATOM 787 C CA . SER A 1 97 ? -35.986 -12.331 10.211 1.00 28.33 97 SER A CA 1
ATOM 788 C C . SER A 1 97 ? -35.948 -13.097 11.526 1.00 28.33 97 SER A C 1
ATOM 790 O O . SER A 1 97 ? -35.053 -13.918 11.721 1.00 28.33 97 SER A O 1
ATOM 792 N N . THR A 1 98 ? -36.921 -12.845 12.399 1.00 35.34 98 THR A N 1
ATOM 793 C CA . THR A 1 98 ? -37.079 -13.480 13.713 1.00 35.34 98 THR A CA 1
ATOM 794 C C . THR A 1 98 ? -37.497 -14.950 13.596 1.00 35.34 98 THR A C 1
ATOM 796 O O . THR A 1 98 ? -38.587 -15.358 13.989 1.00 35.34 98 THR A O 1
ATOM 799 N N . GLU A 1 99 ? -36.594 -15.771 13.061 1.00 32.56 99 GLU A N 1
ATOM 800 C CA . GLU A 1 99 ? -36.539 -17.186 13.404 1.00 32.56 99 GLU A CA 1
ATOM 801 C C . GLU A 1 99 ? -36.165 -17.267 14.889 1.00 32.56 99 GLU A C 1
ATOM 803 O O . GLU A 1 99 ? -35.151 -16.712 15.316 1.00 32.56 99 GLU A O 1
ATOM 808 N N . VAL A 1 100 ? -37.038 -17.879 15.692 1.00 37.38 100 VAL A N 1
ATOM 809 C CA . VAL A 1 100 ? -36.853 -17.984 17.143 1.00 37.38 100 VAL A CA 1
ATOM 810 C C . VAL A 1 100 ? -35.760 -19.009 17.411 1.00 37.38 100 VAL A C 1
ATOM 812 O O . VAL A 1 100 ? -36.010 -20.214 17.362 1.00 37.38 100 VAL A O 1
ATOM 815 N N . ASP A 1 101 ? -34.552 -18.519 17.672 1.00 44.00 101 ASP A N 1
ATOM 816 C CA . ASP A 1 101 ? -33.445 -19.345 18.138 1.00 44.00 101 ASP A CA 1
ATOM 817 C C . ASP A 1 101 ? -33.816 -19.976 19.489 1.00 44.00 101 ASP A C 1
ATOM 819 O O . ASP A 1 101 ? -34.278 -19.298 20.410 1.00 44.00 101 ASP A O 1
ATOM 823 N N . THR A 1 102 ? -33.676 -21.297 19.582 1.00 48.91 102 THR A N 1
ATOM 824 C CA . THR A 1 102 ? -34.048 -22.083 20.766 1.00 48.91 102 THR A CA 1
ATOM 825 C C . THR A 1 102 ? -32.898 -22.273 21.754 1.00 48.91 102 THR A C 1
ATOM 827 O O . THR A 1 102 ? -33.105 -22.901 22.793 1.00 48.91 102 THR A O 1
ATOM 830 N N . GLY A 1 103 ? -31.701 -21.761 21.443 1.00 64.00 103 GLY A N 1
ATOM 831 C CA . GLY A 1 103 ? -30.555 -21.766 22.352 1.00 64.00 103 GLY A CA 1
ATOM 832 C C . GLY A 1 103 ? -30.771 -20.920 23.614 1.00 64.00 103 GLY A C 1
ATOM 833 O O . GLY A 1 103 ? -31.692 -20.103 23.712 1.00 64.00 103 GLY A O 1
ATOM 834 N N . ARG A 1 104 ? -29.897 -21.102 24.609 1.00 76.94 104 ARG A N 1
ATOM 835 C CA . ARG A 1 104 ? -29.824 -20.196 25.766 1.00 76.94 104 ARG A CA 1
ATOM 836 C C . ARG A 1 104 ? -28.918 -19.016 25.439 1.00 76.94 104 ARG A C 1
ATOM 838 O O . ARG A 1 104 ? -27.904 -19.184 24.771 1.00 76.94 104 ARG A O 1
ATOM 845 N N . ARG A 1 105 ? -29.264 -17.839 25.954 1.00 86.25 105 ARG A N 1
ATOM 846 C CA . ARG A 1 105 ? -28.519 -16.593 25.757 1.00 86.25 105 ARG A CA 1
ATOM 847 C C . ARG A 1 105 ? -27.867 -16.145 27.059 1.00 86.25 105 ARG A C 1
ATOM 849 O O . ARG A 1 105 ? -28.492 -16.203 28.120 1.00 86.25 105 ARG A O 1
ATOM 856 N N . GLN A 1 106 ? -26.638 -15.659 26.984 1.00 89.38 106 GLN A N 1
ATOM 857 C CA . GLN A 1 106 ? -25.942 -15.041 28.105 1.00 89.38 106 GLN A CA 1
ATOM 858 C C . GLN A 1 106 ? -25.461 -13.645 27.714 1.00 89.38 106 GLN A C 1
ATOM 860 O O . GLN A 1 106 ? -24.838 -13.481 26.677 1.00 89.38 106 GLN A O 1
ATOM 865 N N . ILE A 1 107 ? -25.733 -12.632 28.534 1.00 91.44 107 ILE A N 1
ATOM 866 C CA . ILE A 1 107 ? -25.205 -11.277 28.323 1.00 91.44 107 ILE A CA 1
ATOM 867 C C . ILE A 1 107 ? -23.965 -11.106 29.205 1.00 91.44 107 ILE A C 1
ATOM 869 O O . ILE A 1 107 ? -24.071 -11.197 30.433 1.00 91.44 107 ILE A O 1
ATOM 873 N N . LYS A 1 108 ? -22.803 -10.842 28.593 1.00 93.12 108 LYS A N 1
ATOM 874 C CA . LYS A 1 108 ? -21.567 -10.457 29.288 1.00 93.12 108 LYS A CA 1
ATOM 875 C C . LYS A 1 108 ? -21.317 -8.961 29.146 1.00 93.12 108 LYS A C 1
ATOM 877 O O . LYS A 1 108 ? -21.134 -8.445 28.045 1.00 93.12 108 LYS A O 1
ATOM 882 N N . THR A 1 109 ? -21.242 -8.285 30.287 1.00 95.00 109 THR A N 1
ATOM 883 C CA . THR A 1 109 ? -20.935 -6.855 30.367 1.00 95.00 109 THR A CA 1
ATOM 884 C C . THR A 1 109 ? -19.438 -6.641 30.589 1.00 95.00 109 THR A C 1
ATOM 886 O O . THR A 1 109 ? -18.906 -7.053 31.622 1.00 95.00 109 THR A O 1
ATOM 889 N N . LEU A 1 110 ? -18.768 -5.977 29.646 1.00 96.38 110 LEU A N 1
ATOM 890 C CA . LEU A 1 110 ? -17.380 -5.522 29.786 1.00 96.38 110 LEU A CA 1
ATOM 891 C C . LEU A 1 110 ? -17.363 -4.043 30.184 1.00 96.38 110 LEU A C 1
ATOM 893 O O . LEU A 1 110 ? -18.072 -3.239 29.585 1.00 96.38 110 LEU A O 1
ATOM 897 N N . ILE A 1 111 ? -16.580 -3.691 31.202 1.00 97.44 111 ILE A N 1
ATOM 898 C CA . ILE A 1 111 ? -16.487 -2.346 31.783 1.00 97.44 111 ILE A CA 1
ATOM 899 C C . ILE A 1 111 ? -15.070 -1.822 31.567 1.00 97.44 111 ILE A C 1
ATOM 901 O O . ILE A 1 111 ? -14.155 -2.103 32.341 1.00 97.44 111 ILE A O 1
ATOM 905 N N . PHE A 1 112 ? -14.897 -1.050 30.505 1.00 97.81 112 PHE A N 1
ATOM 906 C CA . PHE A 1 112 ? -13.641 -0.393 30.177 1.00 97.81 112 PHE A CA 1
ATOM 907 C C . PHE A 1 112 ? -13.475 0.868 31.028 1.00 97.81 112 PHE A C 1
ATOM 909 O O . PHE A 1 112 ? -14.403 1.669 31.170 1.00 97.81 112 PHE A O 1
ATOM 916 N N . TYR A 1 113 ? -12.293 1.063 31.600 1.00 97.12 113 TYR A N 1
ATOM 917 C CA . TYR A 1 113 ? -11.958 2.261 32.367 1.00 97.12 113 TYR A CA 1
ATOM 918 C C . TYR A 1 113 ? -10.502 2.670 32.116 1.00 97.12 113 TYR A C 1
ATOM 920 O O . TYR A 1 113 ? -9.711 1.892 31.592 1.00 97.12 113 TYR A O 1
ATOM 928 N N . SER A 1 114 ? -10.134 3.885 32.518 1.00 95.12 114 SER A N 1
ATOM 929 C CA . SER A 1 114 ? -8.739 4.342 32.556 1.00 95.12 114 SER A CA 1
ATOM 930 C C . SER A 1 114 ? -8.449 5.072 33.869 1.00 95.12 114 SER A C 1
ATOM 932 O O . SER A 1 114 ? -9.345 5.676 34.476 1.00 95.12 114 SER A O 1
ATOM 934 N N . SER A 1 115 ? -7.212 4.998 34.378 1.00 92.81 115 SER A N 1
ATOM 935 C CA . SER A 1 115 ? -6.877 5.657 35.649 1.00 92.81 115 SER A CA 1
ATOM 936 C C . SER A 1 115 ? -5.402 6.036 35.823 1.00 92.81 115 SER A C 1
ATOM 938 O O . SER A 1 115 ? -4.579 5.224 36.225 1.00 92.81 115 SER A O 1
ATOM 940 N N . LEU A 1 116 ? -5.081 7.325 35.668 1.00 88.50 116 LEU A N 1
ATOM 941 C CA . LEU A 1 116 ? -3.748 7.869 35.984 1.00 88.50 116 LEU A CA 1
ATOM 942 C C . LEU A 1 116 ? -3.451 7.966 37.497 1.00 88.50 116 LEU A C 1
ATOM 944 O O . LEU A 1 116 ? -2.303 8.137 37.897 1.00 88.50 116 LEU A O 1
ATOM 948 N N . THR A 1 117 ? -4.478 7.903 38.354 1.00 84.12 117 THR A N 1
ATOM 949 C CA . THR A 1 117 ? -4.364 8.120 39.815 1.00 84.12 117 THR A CA 1
ATOM 950 C C . THR A 1 117 ? -4.964 6.990 40.659 1.00 84.12 117 THR A C 1
ATOM 952 O O . THR A 1 117 ? -5.053 7.106 41.884 1.00 84.12 117 THR A O 1
ATOM 955 N N . GLY A 1 118 ? -5.409 5.899 40.025 1.00 87.38 118 GLY A N 1
ATOM 956 C CA . GLY A 1 118 ? -6.056 4.765 40.693 1.00 87.38 118 GLY A CA 1
ATOM 957 C C . GLY A 1 118 ? -7.379 5.113 41.388 1.00 87.38 118 GLY A C 1
ATOM 958 O O . GLY A 1 118 ? -7.795 4.408 42.304 1.00 87.38 118 GLY A O 1
ATOM 959 N N . ASN A 1 119 ? -8.030 6.231 41.046 1.00 88.44 119 ASN A N 1
ATOM 960 C CA . ASN A 1 119 ? -9.348 6.580 41.590 1.00 88.44 119 ASN A CA 1
ATOM 961 C C . ASN A 1 119 ? -10.465 5.936 40.763 1.00 88.44 119 ASN A C 1
ATOM 963 O O . ASN A 1 119 ? -11.259 5.184 41.324 1.00 88.44 119 ASN A O 1
ATOM 967 N N . THR A 1 120 ? -10.470 6.130 39.438 1.00 90.69 120 THR A N 1
ATOM 968 C CA . THR A 1 120 ? -11.381 5.423 38.517 1.00 90.69 120 THR A CA 1
ATOM 969 C C . THR A 1 120 ? -11.282 3.910 38.672 1.00 90.69 120 THR A C 1
ATOM 971 O O . THR A 1 120 ? -12.300 3.237 38.684 1.00 90.69 120 THR A O 1
ATOM 974 N N . GLU A 1 121 ? -10.067 3.385 38.850 1.00 93.00 121 GLU A N 1
ATOM 975 C CA . GLU A 1 121 ? -9.795 1.958 39.061 1.00 93.00 121 GLU A CA 1
ATOM 976 C C . GLU A 1 121 ? -10.578 1.387 40.260 1.00 93.00 121 GLU A C 1
ATOM 978 O O . GLU A 1 121 ? -11.215 0.336 40.161 1.00 93.00 121 GLU A O 1
ATOM 983 N N . LYS A 1 122 ? -10.594 2.109 41.392 1.00 93.31 122 LYS A N 1
ATOM 984 C CA . LYS A 1 122 ? -11.378 1.740 42.583 1.00 93.31 122 LYS A CA 1
ATOM 985 C C . LYS A 1 122 ? -12.873 1.824 42.292 1.00 93.31 122 LYS A C 1
ATOM 987 O O . LYS A 1 122 ? -13.590 0.872 42.586 1.00 93.31 122 LYS A O 1
ATOM 992 N N . THR A 1 123 ? -13.321 2.918 41.670 1.00 92.88 123 THR A N 1
ATOM 993 C CA . THR A 1 123 ? -14.727 3.123 41.295 1.00 92.88 123 THR A CA 1
ATOM 994 C C . THR A 1 123 ? -15.224 2.032 40.346 1.00 92.88 123 THR A C 1
ATOM 996 O O . THR A 1 123 ? -16.309 1.510 40.558 1.00 92.88 123 THR A O 1
ATOM 999 N N . ALA A 1 124 ? -14.429 1.609 39.360 1.00 93.81 124 ALA A N 1
ATOM 1000 C CA . ALA A 1 124 ? -14.755 0.513 38.449 1.00 93.81 124 ALA A CA 1
ATOM 1001 C C . ALA A 1 124 ? -14.826 -0.837 39.185 1.00 93.81 124 ALA A C 1
ATOM 1003 O O . ALA A 1 124 ? -15.787 -1.588 39.019 1.00 93.81 124 ALA A O 1
ATOM 1004 N N . LYS A 1 125 ? -13.862 -1.128 40.070 1.00 94.12 125 LYS A N 1
ATOM 1005 C CA . LYS A 1 125 ? -13.823 -2.366 40.877 1.00 94.12 125 LYS A CA 1
ATOM 1006 C C . LYS A 1 125 ? -14.895 -2.418 41.980 1.00 94.12 125 LYS A C 1
ATOM 1008 O O . LYS A 1 125 ? -15.181 -3.498 42.504 1.00 94.12 125 LYS A O 1
ATOM 1013 N N . GLU A 1 126 ? -15.492 -1.285 42.340 1.00 94.31 126 GLU A N 1
ATOM 1014 C CA . GLU A 1 126 ? -16.697 -1.187 43.172 1.00 94.31 126 GLU A CA 1
ATOM 1015 C C . GLU A 1 126 ? -17.973 -1.298 42.320 1.00 94.31 126 GLU A C 1
ATOM 1017 O O . GLU A 1 126 ? -18.850 -2.103 42.632 1.00 94.31 126 GLU A O 1
ATOM 1022 N N . PHE A 1 127 ? -18.032 -0.593 41.187 1.00 94.62 127 PHE A N 1
ATOM 1023 C CA . PHE A 1 127 ? -19.128 -0.631 40.217 1.00 94.62 127 PHE A CA 1
ATOM 1024 C C . PHE A 1 127 ? -19.394 -2.046 39.683 1.00 94.62 127 PHE A C 1
ATOM 1026 O O . PHE A 1 127 ? -20.549 -2.453 39.662 1.00 94.62 127 PHE A O 1
ATOM 1033 N N . VAL A 1 128 ? -18.364 -2.842 39.362 1.00 95.19 128 VAL A N 1
ATOM 1034 C CA . VAL A 1 128 ? -18.512 -4.268 38.989 1.00 95.19 128 VAL A CA 1
ATOM 1035 C C . VAL A 1 128 ? -19.296 -5.055 40.041 1.00 95.19 128 VAL A C 1
ATOM 1037 O O . VAL A 1 128 ? -20.205 -5.806 39.697 1.00 95.19 128 VAL A O 1
ATOM 1040 N N . LYS A 1 129 ? -18.967 -4.884 41.328 1.00 94.06 129 LYS 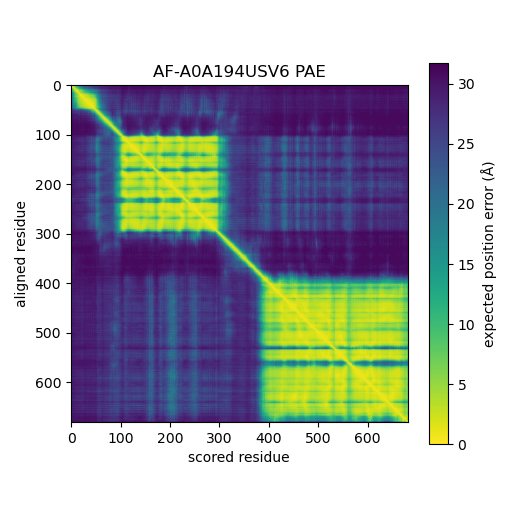A N 1
ATOM 1041 C CA . LYS A 1 129 ? -19.596 -5.631 42.433 1.00 94.06 129 LYS A CA 1
ATOM 1042 C C . LYS A 1 129 ? -21.045 -5.199 42.631 1.00 94.06 129 LYS A C 1
ATOM 1044 O O . LYS A 1 129 ? -21.918 -6.044 42.808 1.00 94.06 129 LYS A O 1
ATOM 1049 N N . THR A 1 130 ? -21.283 -3.891 42.573 1.00 93.38 130 THR A N 1
ATOM 1050 C CA . THR A 1 130 ? -22.616 -3.290 42.667 1.00 93.38 130 THR A CA 1
ATOM 1051 C C . THR A 1 130 ? -23.495 -3.734 41.500 1.00 93.38 130 THR A C 1
ATOM 1053 O O . THR A 1 130 ? -24.599 -4.219 41.722 1.00 93.38 130 THR A O 1
ATOM 1056 N N . LEU A 1 131 ? -22.989 -3.660 40.265 1.00 93.38 131 LEU A N 1
ATOM 1057 C CA . LEU A 1 131 ? -23.705 -4.090 39.067 1.00 93.38 131 LEU A CA 1
ATOM 1058 C C . LEU A 1 131 ? -23.992 -5.596 39.092 1.00 93.38 131 LEU A C 1
ATOM 1060 O O . LEU A 1 131 ? -25.118 -5.984 38.809 1.00 93.38 131 LEU A O 1
ATOM 1064 N N . ALA A 1 132 ? -23.031 -6.439 39.486 1.00 92.88 132 ALA A N 1
ATOM 1065 C CA . ALA A 1 132 ? -23.245 -7.882 39.617 1.00 92.88 132 ALA A CA 1
ATOM 1066 C C . ALA A 1 132 ? -24.406 -8.209 40.576 1.00 92.88 132 ALA A C 1
ATOM 1068 O O . ALA A 1 132 ? -25.335 -8.915 40.194 1.00 92.88 132 ALA A O 1
ATOM 1069 N N . GLY A 1 133 ? -24.395 -7.634 41.786 1.00 91.81 133 GLY A N 1
ATOM 1070 C CA . GLY A 1 133 ? -25.456 -7.850 42.777 1.00 91.81 133 GLY A CA 1
ATOM 1071 C C . GLY A 1 133 ? -26.814 -7.249 42.391 1.00 91.81 133 GLY A C 1
ATOM 1072 O O . GLY A 1 133 ? -27.846 -7.736 42.844 1.00 91.81 133 GLY A O 1
ATOM 1073 N N . LEU A 1 134 ? -26.839 -6.216 41.542 1.00 91.44 134 LEU A N 1
ATOM 1074 C CA . LEU A 1 134 ? -28.082 -5.656 41.003 1.00 91.44 134 LEU A CA 1
ATOM 1075 C C . LEU A 1 134 ? -28.632 -6.486 39.831 1.00 91.44 134 LEU A C 1
ATOM 1077 O O . LEU A 1 134 ? -29.844 -6.677 39.750 1.00 91.44 134 LEU A O 1
ATOM 1081 N N . LEU A 1 135 ? -27.769 -7.038 38.968 1.00 90.56 135 LEU A N 1
ATOM 1082 C CA . LEU A 1 135 ? -28.165 -7.919 37.860 1.00 90.56 135 LEU A CA 1
ATOM 1083 C C . LEU A 1 135 ? -28.797 -9.235 38.344 1.00 90.56 135 LEU A C 1
ATOM 1085 O O . LEU A 1 135 ? -29.700 -9.739 37.682 1.00 90.56 135 LEU A O 1
ATOM 1089 N N . GLU A 1 136 ? -28.410 -9.747 39.519 1.00 87.38 136 GLU A N 1
ATOM 1090 C CA . GLU A 1 136 ? -29.096 -10.876 40.180 1.00 87.38 136 GLU A CA 1
ATOM 1091 C C . GLU A 1 136 ? -30.579 -10.583 40.501 1.00 87.38 136 GLU A C 1
ATOM 1093 O O . GLU A 1 136 ? -31.381 -11.511 40.616 1.00 87.38 136 GLU A O 1
ATOM 1098 N N . GLY A 1 137 ? -30.963 -9.305 40.627 1.00 82.25 137 GLY A N 1
ATOM 1099 C CA . GLY A 1 137 ? -32.343 -8.864 40.855 1.00 82.25 137 GLY A CA 1
ATOM 1100 C C . GLY A 1 137 ? -33.136 -8.516 39.587 1.00 82.25 137 GLY A C 1
ATOM 1101 O O . GLY A 1 137 ? -34.336 -8.247 39.679 1.00 82.25 137 GLY A O 1
ATOM 1102 N N . VAL A 1 138 ? -32.507 -8.500 38.406 1.00 85.75 138 VAL A N 1
ATOM 1103 C CA . VAL A 1 138 ? -33.162 -8.112 37.145 1.00 85.75 138 VAL A CA 1
ATOM 1104 C C . VAL A 1 138 ? -34.003 -9.266 36.591 1.00 85.75 138 VAL A C 1
ATOM 1106 O O . VAL A 1 138 ? -33.549 -10.399 36.466 1.00 85.75 138 VAL A O 1
ATOM 1109 N N . THR A 1 139 ? -35.249 -8.974 36.205 1.00 79.38 139 THR A N 1
ATOM 1110 C CA . THR A 1 139 ? -36.149 -9.972 35.602 1.00 79.38 139 THR A CA 1
ATOM 1111 C C . THR A 1 139 ? -35.776 -10.236 34.140 1.00 79.38 139 THR A C 1
ATOM 1113 O O . THR A 1 139 ? -36.052 -9.410 33.269 1.00 79.38 139 THR A O 1
ATOM 1116 N N . THR A 1 140 ? -35.179 -11.397 33.865 1.00 82.94 140 THR A N 1
ATOM 1117 C CA . THR A 1 140 ? -34.835 -11.866 32.512 1.00 82.94 140 THR A CA 1
ATOM 1118 C C . THR A 1 140 ? -35.928 -12.758 31.900 1.00 82.94 140 THR A C 1
ATOM 1120 O O . THR A 1 140 ? -36.881 -13.167 32.569 1.00 82.94 140 THR A O 1
ATOM 1123 N N . SER A 1 141 ? -35.808 -13.072 30.606 1.00 79.81 141 SER A N 1
ATOM 1124 C CA . SER A 1 141 ? -36.568 -14.162 29.974 1.00 79.81 141 SER A CA 1
ATOM 1125 C C . SER A 1 141 ? -36.061 -15.539 30.433 1.00 79.81 141 SER A C 1
ATOM 1127 O O . SER A 1 141 ? -34.902 -15.694 30.810 1.00 79.81 141 SER A O 1
ATOM 1129 N N . SER A 1 142 ? -36.897 -16.581 30.343 1.00 74.00 142 SER A N 1
ATOM 1130 C CA . SER A 1 142 ? -36.553 -17.948 30.788 1.00 74.00 142 SER A CA 1
ATOM 1131 C C . SER A 1 142 ? -35.414 -18.626 30.007 1.00 74.00 142 SER A C 1
ATOM 1133 O O . SER A 1 142 ? -35.000 -19.728 30.365 1.00 74.00 142 SER A O 1
ATOM 1135 N N . THR A 1 143 ? -34.931 -18.002 28.931 1.00 81.06 143 THR A N 1
ATOM 1136 C CA . THR A 1 143 ? -33.790 -18.442 28.116 1.00 81.06 143 THR A CA 1
ATOM 1137 C C . THR A 1 143 ? -32.570 -17.523 28.225 1.00 81.06 143 THR A C 1
ATOM 1139 O O . THR A 1 143 ? -31.534 -17.875 27.665 1.00 81.06 143 THR A O 1
ATOM 1142 N N . CYS A 1 144 ? -32.646 -16.393 28.944 1.00 85.44 144 CYS A N 1
ATOM 1143 C CA . CYS A 1 144 ? -31.564 -15.409 29.050 1.00 85.44 144 CYS A CA 1
ATOM 1144 C C . CYS A 1 144 ? -31.038 -15.265 30.486 1.00 85.44 144 CYS A C 1
ATOM 1146 O O . CYS A 1 144 ? -31.814 -15.140 31.435 1.00 85.44 144 CYS A O 1
ATOM 1148 N N . ALA A 1 145 ? -29.716 -15.199 30.639 1.00 87.81 145 ALA A N 1
ATOM 1149 C CA . ALA A 1 145 ? -29.031 -14.913 31.901 1.00 87.81 145 ALA A CA 1
ATOM 1150 C C . ALA A 1 145 ? -27.952 -13.830 31.721 1.00 87.81 145 ALA A C 1
ATOM 1152 O O . ALA A 1 145 ? -27.514 -13.558 30.605 1.00 87.81 145 ALA A O 1
ATOM 1153 N N . PHE A 1 146 ? -27.482 -13.240 32.819 1.00 90.50 146 PHE A N 1
ATOM 1154 C CA . PHE A 1 146 ? -26.263 -12.424 32.830 1.00 90.50 146 PHE A CA 1
ATOM 1155 C C . PHE A 1 146 ? -25.055 -13.286 33.230 1.00 90.50 146 PHE A C 1
ATOM 1157 O O . PHE A 1 146 ? -25.195 -14.248 33.990 1.00 90.50 146 PHE A O 1
ATOM 1164 N N . SER A 1 147 ? -23.860 -12.975 32.726 1.00 90.50 147 SER A N 1
ATOM 1165 C CA . SER A 1 147 ? -22.611 -13.412 33.367 1.00 90.50 147 SER A CA 1
ATOM 1166 C C . SER A 1 147 ? -22.215 -12.429 34.473 1.00 90.50 147 SER A C 1
ATOM 1168 O O . SER A 1 147 ? -22.816 -11.363 34.617 1.00 90.50 147 SER A O 1
ATOM 1170 N N . GLN A 1 148 ? -21.152 -12.732 35.224 1.00 89.25 148 GLN A N 1
ATOM 1171 C CA . GLN A 1 148 ? -20.504 -11.678 36.008 1.00 89.25 148 GLN A CA 1
ATOM 1172 C C . GLN A 1 148 ? -19.933 -10.602 35.059 1.00 89.25 148 GLN A C 1
ATOM 1174 O O . GLN A 1 148 ? -19.365 -10.971 34.023 1.00 89.25 148 GLN A O 1
ATOM 1179 N N . PRO A 1 149 ? -20.091 -9.302 35.378 1.00 94.62 149 PRO A N 1
ATOM 1180 C CA . PRO A 1 149 ? -19.394 -8.222 34.689 1.00 94.62 149 PRO A CA 1
ATOM 1181 C C . PRO A 1 149 ? -17.886 -8.270 34.946 1.00 94.62 149 PRO A C 1
ATOM 1183 O O . PRO A 1 149 ? -17.441 -8.680 36.019 1.00 94.62 149 PRO A O 1
ATOM 1186 N N . GLU A 1 150 ? -17.106 -7.787 33.987 1.00 94.44 150 GLU A N 1
ATOM 1187 C CA . GLU A 1 150 ? -15.642 -7.759 34.045 1.00 94.44 150 GLU A CA 1
ATOM 1188 C C . GLU A 1 150 ? -15.140 -6.330 33.820 1.00 94.44 150 GLU A C 1
ATOM 1190 O O . GLU A 1 150 ? -15.645 -5.646 32.934 1.00 94.44 150 GLU A O 1
ATOM 1195 N N . ALA A 1 151 ? -14.172 -5.865 34.619 1.00 95.75 151 ALA A N 1
ATOM 1196 C CA . ALA A 1 151 ? -13.538 -4.560 34.424 1.00 95.75 151 ALA A CA 1
ATOM 1197 C C . ALA A 1 151 ? -12.161 -4.717 33.780 1.00 95.75 151 ALA A C 1
ATOM 1199 O O . ALA A 1 151 ? -11.351 -5.513 34.253 1.00 95.75 151 ALA A O 1
ATOM 1200 N N . LEU A 1 152 ? -11.908 -3.924 32.741 1.00 95.88 152 LEU A N 1
ATOM 1201 C CA . LEU A 1 152 ? -10.709 -3.974 31.912 1.00 95.88 152 LEU A CA 1
ATOM 1202 C C . LEU A 1 152 ? -10.079 -2.574 31.832 1.00 95.88 152 LEU A C 1
ATOM 1204 O O . LEU A 1 152 ? -10.789 -1.586 31.628 1.00 95.88 152 LEU A O 1
ATOM 1208 N N . ASP A 1 153 ? -8.760 -2.485 32.009 1.00 95.38 153 ASP A N 1
ATOM 1209 C CA . ASP A 1 153 ? -8.027 -1.215 31.980 1.00 95.38 153 ASP A CA 1
ATOM 1210 C C . ASP A 1 153 ? -7.567 -0.897 30.553 1.00 95.38 153 ASP A C 1
ATOM 1212 O O . ASP A 1 153 ? -6.836 -1.678 29.945 1.00 95.38 153 ASP A O 1
ATOM 1216 N N . LEU A 1 154 ? -7.954 0.263 30.022 1.00 93.81 154 LEU A N 1
ATOM 1217 C CA . LEU A 1 154 ? -7.555 0.716 28.685 1.00 93.81 154 LEU A CA 1
ATOM 1218 C C . LEU A 1 154 ? -6.030 0.872 28.533 1.00 93.81 154 LEU A C 1
ATOM 1220 O O . LEU A 1 154 ? -5.548 0.915 27.408 1.00 93.81 154 LEU A O 1
ATOM 1224 N N . ALA A 1 155 ? -5.268 0.924 29.634 1.00 90.94 155 ALA A N 1
ATOM 1225 C CA . ALA A 1 155 ? -3.804 0.943 29.609 1.00 90.94 155 ALA A CA 1
ATOM 1226 C C . ALA A 1 155 ? -3.135 -0.450 29.555 1.00 90.94 155 ALA A C 1
ATOM 1228 O O . ALA A 1 155 ? -1.927 -0.520 29.332 1.00 90.94 155 ALA A O 1
ATOM 1229 N N . GLU A 1 156 ? -3.881 -1.541 29.771 1.00 90.06 156 GLU A N 1
ATOM 1230 C CA . GLU A 1 156 ? -3.358 -2.924 29.781 1.00 90.06 156 GLU A CA 1
ATOM 1231 C C . GLU A 1 156 ? -3.939 -3.810 28.655 1.00 90.06 156 GLU A C 1
ATOM 1233 O O . GLU A 1 156 ? -3.562 -4.976 28.532 1.00 90.06 156 GLU A O 1
ATOM 1238 N N . LEU A 1 157 ? -4.843 -3.269 27.832 1.00 88.19 157 LEU A N 1
ATOM 1239 C CA . LEU A 1 157 ? -5.511 -3.963 26.726 1.00 88.19 157 LEU A CA 1
ATOM 1240 C C . LEU A 1 157 ? -4.771 -3.824 25.387 1.00 88.19 157 LEU A C 1
ATOM 1242 O O . LEU A 1 157 ? -4.191 -2.782 25.089 1.00 88.19 157 LEU A O 1
ATOM 1246 N N . ASP A 1 158 ? -4.902 -4.843 24.535 1.00 86.69 158 ASP A N 1
ATOM 1247 C CA . ASP A 1 158 ? -4.784 -4.669 23.085 1.00 86.69 158 ASP A CA 1
ATOM 1248 C C . ASP A 1 158 ? -6.116 -4.100 22.565 1.00 86.69 158 ASP A C 1
ATOM 1250 O O . ASP A 1 158 ? -7.184 -4.641 22.863 1.00 86.69 158 ASP A O 1
ATOM 1254 N N . LEU A 1 159 ? -6.079 -2.974 21.849 1.00 88.88 159 LEU A N 1
ATOM 1255 C CA . LEU A 1 159 ? -7.295 -2.292 21.401 1.00 88.88 159 LEU A CA 1
ATOM 1256 C C . LEU A 1 159 ? -7.939 -3.001 20.197 1.00 88.88 159 LEU A C 1
ATOM 1258 O O . LEU A 1 159 ? -9.169 -3.064 20.115 1.00 88.88 159 LEU A O 1
ATOM 1262 N N . ASP A 1 160 ? -7.143 -3.615 19.316 1.00 86.44 160 ASP A N 1
ATOM 1263 C CA . ASP A 1 160 ? -7.635 -4.282 18.104 1.00 86.44 160 ASP A CA 1
ATOM 1264 C C . ASP A 1 160 ? -8.578 -5.453 18.459 1.00 86.44 160 ASP A C 1
ATOM 1266 O O . ASP A 1 160 ? -9.628 -5.635 17.827 1.00 86.44 160 ASP A O 1
ATOM 1270 N N . GLU A 1 161 ? -8.245 -6.203 19.521 1.00 87.94 161 GLU A N 1
ATOM 1271 C CA . GLU A 1 161 ? -9.003 -7.366 20.019 1.00 87.94 161 GLU A CA 1
ATOM 1272 C C . GLU A 1 161 ? -10.388 -7.027 20.599 1.00 87.94 161 GLU A C 1
ATOM 1274 O O . GLU A 1 161 ? -11.210 -7.928 20.776 1.00 87.94 161 GLU A O 1
ATOM 1279 N N . TYR A 1 162 ? -10.668 -5.754 20.902 1.00 90.06 162 TYR A N 1
ATOM 1280 C CA . TYR A 1 162 ? -11.935 -5.323 21.512 1.00 90.06 162 TYR A CA 1
ATOM 1281 C C . TYR A 1 162 ? -12.691 -4.287 20.677 1.00 90.06 162 TYR A C 1
ATOM 1283 O O . TYR A 1 162 ? -13.924 -4.250 20.751 1.00 90.06 162 TYR A O 1
ATOM 1291 N N . PHE A 1 163 ? -11.989 -3.474 19.881 1.00 92.12 163 PHE A N 1
ATOM 1292 C CA . PHE A 1 163 ? -12.558 -2.317 19.183 1.00 92.12 163 PHE A CA 1
ATOM 1293 C C . PHE A 1 163 ? -12.567 -2.436 17.647 1.00 92.12 163 PHE A C 1
ATOM 1295 O O . PHE A 1 163 ? -13.379 -1.764 17.010 1.00 92.12 163 PHE A O 1
ATOM 1302 N N . ILE A 1 164 ? -11.790 -3.361 17.061 1.00 86.81 164 ILE A N 1
ATOM 1303 C CA . ILE A 1 164 ? -11.862 -3.705 15.624 1.00 86.81 164 ILE A CA 1
ATOM 1304 C C . ILE A 1 164 ? -12.610 -5.026 15.390 1.00 86.81 164 ILE A C 1
ATOM 1306 O O . ILE A 1 164 ? -13.391 -5.143 14.447 1.00 86.81 164 ILE A O 1
ATOM 1310 N N . THR A 1 165 ? -12.391 -6.055 16.213 1.00 84.75 165 THR A N 1
ATOM 1311 C CA . THR A 1 165 ? -13.120 -7.335 16.111 1.00 84.75 165 THR A CA 1
ATOM 1312 C C . THR A 1 165 ? -13.537 -7.811 17.500 1.00 84.75 165 THR A C 1
ATOM 1314 O O . THR A 1 165 ? -12.695 -8.363 18.199 1.00 84.75 165 THR A O 1
ATOM 1317 N N . PRO A 1 166 ? -14.816 -7.649 17.905 1.00 82.69 166 PRO A N 1
ATOM 1318 C CA . PRO A 1 166 ? -15.288 -8.065 19.226 1.00 82.69 166 PRO A CA 1
ATOM 1319 C C . PRO A 1 166 ? -14.916 -9.521 19.563 1.00 82.69 166 PRO A C 1
ATOM 1321 O O . PRO A 1 166 ? -15.092 -10.406 18.712 1.00 82.69 166 PRO A O 1
ATOM 1324 N N . PRO A 1 167 ? -14.429 -9.798 20.787 1.00 82.88 167 PRO A N 1
ATOM 1325 C CA . PRO A 1 167 ? -13.811 -11.075 21.111 1.00 82.88 167 PRO A CA 1
ATOM 1326 C C . PRO A 1 167 ? -14.833 -12.213 21.104 1.00 82.88 167 PRO A C 1
ATOM 1328 O O . PRO A 1 167 ? -15.852 -12.183 21.797 1.00 82.88 167 PRO A O 1
ATOM 1331 N N . LYS A 1 168 ? -14.538 -13.262 20.331 1.00 75.56 168 LYS A N 1
ATOM 1332 C CA . LYS A 1 168 ? -15.366 -14.470 20.261 1.00 75.56 168 LYS A CA 1
ATOM 1333 C C . LYS A 1 168 ? -15.128 -15.338 21.490 1.00 75.56 168 LYS A C 1
ATOM 1335 O O . LYS A 1 168 ? -14.167 -16.102 21.542 1.00 75.56 168 LYS A O 1
ATOM 1340 N N . LEU A 1 169 ? -16.008 -15.196 22.475 1.00 73.06 169 LEU A N 1
ATOM 1341 C CA . LEU A 1 169 ? -16.061 -16.067 23.647 1.00 73.06 169 LEU A CA 1
ATOM 1342 C C . LEU A 1 169 ? -16.427 -17.501 23.232 1.00 73.06 169 LEU A C 1
ATOM 1344 O O . LEU A 1 169 ? -17.079 -17.708 22.211 1.00 73.06 169 LEU A O 1
ATOM 1348 N N . GLU A 1 170 ? -15.994 -18.491 24.016 1.00 58.62 170 GLU A N 1
ATOM 1349 C CA . GLU A 1 170 ? -16.176 -19.908 23.684 1.00 58.62 170 GLU A CA 1
ATOM 1350 C C . GLU A 1 170 ? -17.665 -20.301 23.638 1.00 58.62 170 GLU A C 1
ATOM 1352 O O . GLU A 1 170 ? -18.330 -20.419 24.669 1.00 58.62 170 GLU A O 1
ATOM 1357 N N . GLU A 1 171 ? -18.178 -20.536 22.428 1.00 58.50 171 GLU A N 1
ATOM 1358 C CA . GLU A 1 171 ? -19.515 -21.082 22.183 1.00 58.50 171 GLU A CA 1
ATOM 1359 C C . GLU A 1 171 ? -19.586 -22.535 22.689 1.00 58.50 171 GLU A C 1
ATOM 1361 O O . GLU A 1 171 ? -19.168 -23.477 22.012 1.00 58.50 171 GLU A O 1
ATOM 1366 N N . GLN A 1 172 ? -20.124 -22.733 23.896 1.00 59.69 172 GLN A N 1
ATOM 1367 C CA . GLN A 1 172 ? -20.602 -24.052 24.321 1.00 59.69 172 GLN A CA 1
ATOM 1368 C C . GLN A 1 172 ? -21.849 -24.405 23.498 1.00 59.69 172 GLN A C 1
ATOM 1370 O O . GLN A 1 172 ? -22.679 -23.535 23.257 1.00 59.69 172 GLN A O 1
ATOM 1375 N N . GLU A 1 173 ? -22.007 -25.674 23.105 1.00 58.47 173 GLU A N 1
ATOM 1376 C CA . GLU A 1 173 ? -22.909 -26.121 22.016 1.00 58.47 173 GLU A CA 1
ATOM 1377 C C . GLU A 1 173 ? -24.418 -25.775 22.162 1.00 58.47 173 GLU A C 1
ATOM 1379 O O . GLU A 1 173 ? -25.169 -25.975 21.213 1.00 58.47 173 GLU A O 1
ATOM 1384 N N . ASP A 1 174 ? -24.856 -25.229 23.306 1.00 69.62 174 ASP A N 1
ATOM 1385 C CA . ASP A 1 174 ? -26.237 -24.799 23.616 1.00 69.62 174 ASP A CA 1
ATOM 1386 C C . ASP A 1 174 ? -26.354 -23.329 24.122 1.00 69.62 174 ASP A C 1
ATOM 1388 O O . ASP A 1 174 ? -27.452 -22.895 24.499 1.00 69.62 174 ASP A O 1
ATOM 1392 N N . VAL A 1 175 ? -25.254 -22.554 24.197 1.00 79.00 175 VAL A N 1
ATOM 1393 C CA . VAL A 1 175 ? -25.230 -21.206 24.817 1.00 79.00 175 VAL A CA 1
ATOM 1394 C C . VAL A 1 175 ? -24.531 -20.159 23.940 1.00 79.00 175 VAL A C 1
ATOM 1396 O O . VAL A 1 175 ? -23.320 -20.209 23.734 1.00 79.00 175 VAL A O 1
ATOM 1399 N N . THR A 1 176 ? -25.280 -19.145 23.503 1.00 83.31 176 THR A N 1
ATOM 1400 C CA . THR A 1 176 ? -24.752 -17.958 22.809 1.00 83.31 176 THR A CA 1
ATOM 1401 C C . THR A 1 176 ? -24.459 -16.833 23.804 1.00 83.31 176 THR A C 1
ATOM 1403 O O . THR A 1 176 ? -25.261 -16.575 24.703 1.00 83.31 176 THR A O 1
ATOM 1406 N N . THR A 1 177 ? -23.312 -16.153 23.664 1.00 86.94 177 THR A N 1
ATOM 1407 C CA . THR A 1 177 ? -22.922 -15.048 24.562 1.00 86.94 177 THR A CA 1
ATOM 1408 C C . THR A 1 177 ? -22.878 -13.710 23.826 1.00 86.94 177 THR A C 1
ATOM 1410 O O . THR A 1 177 ? -22.012 -13.490 22.983 1.00 86.94 177 THR A O 1
ATOM 1413 N N . ASP A 1 178 ? -23.786 -12.804 24.182 1.00 89.56 178 ASP A N 1
ATOM 1414 C CA . ASP A 1 178 ? -23.815 -11.420 23.713 1.00 89.56 178 ASP A CA 1
ATOM 1415 C C . ASP A 1 178 ? -22.843 -10.553 24.526 1.00 89.56 178 ASP A C 1
ATOM 1417 O O . ASP A 1 178 ? -22.846 -10.590 25.760 1.00 89.56 178 ASP A O 1
ATOM 1421 N N . LEU A 1 179 ? -22.072 -9.699 23.851 1.00 93.31 179 LEU A N 1
ATOM 1422 C CA . LEU A 1 179 ? -21.248 -8.673 24.495 1.00 93.31 179 LEU A CA 1
ATOM 1423 C C . LEU A 1 179 ? -22.007 -7.351 24.633 1.00 93.31 179 LEU A C 1
ATOM 1425 O O . LEU A 1 179 ? -22.615 -6.873 23.675 1.00 93.31 179 LEU A O 1
ATOM 1429 N N . PHE A 1 180 ? -21.903 -6.723 25.802 1.00 94.12 180 PHE A N 1
ATOM 1430 C CA . PHE A 1 180 ? -22.398 -5.374 26.073 1.00 94.12 180 PHE A CA 1
ATOM 1431 C C . PHE A 1 180 ? -21.268 -4.520 26.663 1.00 94.12 180 PHE A C 1
ATOM 1433 O O . PHE A 1 180 ? -20.595 -4.954 27.599 1.00 94.12 180 PHE A O 1
ATOM 1440 N N . TYR A 1 181 ? -21.028 -3.328 26.112 1.00 96.69 181 TYR A N 1
ATOM 1441 C CA . TYR A 1 181 ? -19.869 -2.498 26.474 1.00 96.69 181 TYR A CA 1
ATOM 1442 C C . TYR A 1 181 ? -20.271 -1.319 27.378 1.00 96.69 181 TYR A C 1
ATOM 1444 O O . TYR A 1 181 ? -21.176 -0.546 27.067 1.00 96.69 181 TYR A O 1
ATOM 1452 N N . LEU A 1 182 ? -19.566 -1.148 28.493 1.00 97.44 182 LEU A N 1
ATOM 1453 C CA . LEU A 1 182 ? -19.681 -0.008 29.400 1.00 97.44 182 LEU A CA 1
ATOM 1454 C C . LEU A 1 182 ? -18.345 0.714 29.511 1.00 97.44 182 LEU A C 1
ATOM 1456 O O . LEU A 1 182 ? -17.296 0.076 29.535 1.00 97.44 182 LEU A O 1
ATOM 1460 N N . PHE A 1 183 ? -18.395 2.036 29.637 1.00 97.56 183 PHE A N 1
ATOM 1461 C CA . PHE A 1 183 ? -17.203 2.873 29.733 1.00 97.56 183 PHE A CA 1
ATOM 1462 C C . PHE A 1 183 ? -17.280 3.811 30.936 1.00 97.56 183 PHE A C 1
ATOM 1464 O O . PHE A 1 183 ? -18.272 4.518 31.107 1.00 97.56 183 PHE A O 1
ATOM 1471 N N . LEU A 1 184 ? -16.222 3.830 31.746 1.00 96.69 184 LEU A N 1
ATOM 1472 C CA . LEU A 1 184 ? -16.053 4.695 32.914 1.00 96.69 184 LEU A CA 1
ATOM 1473 C C . LEU A 1 184 ? -14.801 5.564 32.711 1.00 96.69 184 LEU A C 1
ATOM 1475 O O . LEU A 1 184 ? -13.720 5.216 33.190 1.00 96.69 184 LEU A O 1
ATOM 1479 N N . LEU A 1 185 ? -14.928 6.674 31.973 1.00 95.19 185 LEU A N 1
ATOM 1480 C CA . LEU A 1 185 ? -13.784 7.520 31.605 1.00 95.19 185 LEU A CA 1
ATOM 1481 C C . LEU A 1 185 ? -13.689 8.792 32.465 1.00 95.19 185 LEU A C 1
ATOM 1483 O O . LEU A 1 185 ? -14.637 9.577 32.501 1.00 95.19 185 LEU A O 1
ATOM 1487 N N . PRO A 1 186 ? -12.542 9.067 33.108 1.00 94.25 186 PRO A N 1
ATOM 1488 C CA . PRO A 1 186 ? -12.199 10.407 33.572 1.00 94.25 186 PRO A CA 1
ATOM 1489 C C . PRO A 1 186 ? -11.844 11.317 32.389 1.00 94.25 186 PRO A C 1
ATOM 1491 O O . PRO A 1 186 ? -11.544 10.829 31.304 1.00 94.25 186 PRO A O 1
ATOM 1494 N N . SER A 1 187 ? -11.842 12.635 32.594 1.00 91.69 187 SER A N 1
ATOM 1495 C CA . SER A 1 187 ? -11.294 13.600 31.626 1.00 91.69 187 SER A CA 1
ATOM 1496 C C . SER A 1 187 ? -9.972 14.203 32.104 1.00 91.69 187 SER A C 1
ATOM 1498 O O . SER A 1 187 ? -9.867 14.639 33.252 1.00 91.69 187 SER A O 1
ATOM 1500 N N . TYR A 1 188 ? -8.972 14.247 31.220 1.00 89.50 188 TYR A N 1
ATOM 1501 C CA . TYR A 1 188 ? -7.617 14.718 31.517 1.00 89.50 188 TYR A CA 1
ATOM 1502 C C . TYR A 1 188 ? -7.213 15.922 30.655 1.00 89.50 188 TYR A C 1
ATOM 1504 O O . TYR A 1 188 ? -7.520 15.978 29.473 1.00 89.50 188 TYR A O 1
ATOM 1512 N N . ASN A 1 189 ? -6.493 16.879 31.251 1.00 83.69 189 ASN A N 1
ATOM 1513 C CA . ASN A 1 189 ? -5.930 18.063 30.574 1.00 83.69 189 ASN A CA 1
ATOM 1514 C C . ASN A 1 189 ? -4.439 17.861 30.222 1.00 83.69 189 ASN A C 1
ATOM 1516 O O . ASN A 1 189 ? -3.618 18.769 30.346 1.00 83.69 189 ASN A O 1
ATOM 1520 N N . ILE A 1 190 ? -4.077 16.617 29.905 1.00 84.31 190 ILE A N 1
ATOM 1521 C CA . ILE A 1 190 ? -2.741 16.163 29.512 1.00 84.31 190 ILE A CA 1
ATOM 1522 C C . ILE A 1 190 ? -2.895 14.978 28.558 1.00 84.31 190 ILE A C 1
ATOM 1524 O O . ILE A 1 190 ? -3.850 14.218 28.692 1.00 84.31 190 ILE A O 1
ATOM 1528 N N . ASP A 1 191 ? -1.918 14.814 27.667 1.00 85.44 191 ASP A N 1
ATOM 1529 C CA . ASP A 1 191 ? -1.738 13.628 26.824 1.00 85.44 191 ASP A CA 1
ATOM 1530 C C . ASP A 1 191 ? -1.768 12.344 27.677 1.00 85.44 191 ASP A C 1
ATOM 1532 O O . ASP A 1 191 ? -1.051 12.232 28.683 1.00 85.44 191 ASP A O 1
ATOM 1536 N N . SER A 1 192 ? -2.670 11.423 27.339 1.00 90.50 192 SER A N 1
ATOM 1537 C CA . SER A 1 192 ? -3.044 10.284 28.174 1.00 90.50 192 SER A CA 1
ATOM 1538 C C . SER A 1 192 ? -3.557 9.095 27.353 1.00 90.50 192 SER A C 1
ATOM 1540 O O . SER A 1 192 ? -3.854 9.203 26.167 1.00 90.50 192 SER A O 1
ATOM 1542 N N . ILE A 1 193 ? -3.745 7.946 28.014 1.00 91.44 193 ILE A N 1
ATOM 1543 C CA . ILE A 1 193 ? -4.311 6.743 27.379 1.00 91.44 193 ILE A CA 1
ATOM 1544 C C . ILE A 1 193 ? -5.711 6.970 26.780 1.00 91.44 193 ILE A C 1
ATOM 1546 O O . ILE A 1 193 ? -6.082 6.288 25.829 1.00 91.44 193 ILE A O 1
ATOM 1550 N N . ASN A 1 194 ? -6.479 7.943 27.290 1.00 93.19 194 ASN A N 1
ATOM 1551 C CA . ASN A 1 194 ? -7.765 8.310 26.697 1.00 93.19 194 ASN A CA 1
ATOM 1552 C C . ASN A 1 194 ? -7.585 8.877 25.288 1.00 93.19 194 ASN A C 1
ATOM 1554 O O . ASN A 1 194 ? -8.366 8.555 24.404 1.00 93.19 194 ASN A O 1
ATOM 1558 N N . ASP A 1 195 ? -6.562 9.702 25.083 1.00 92.31 195 ASP A N 1
ATOM 1559 C CA . ASP A 1 195 ? -6.301 10.383 23.818 1.00 92.31 195 ASP A CA 1
ATOM 1560 C C . ASP A 1 195 ? -5.790 9.379 22.778 1.00 92.31 195 ASP A C 1
ATOM 1562 O O . ASP A 1 195 ? -6.302 9.340 21.664 1.00 92.31 195 ASP A O 1
ATOM 1566 N N . THR A 1 196 ? -4.901 8.459 23.181 1.00 90.56 196 THR A N 1
ATOM 1567 C CA . THR A 1 196 ? -4.493 7.307 22.353 1.00 90.56 196 THR A CA 1
ATOM 1568 C C . THR A 1 196 ? -5.681 6.409 21.976 1.00 90.56 196 THR A C 1
ATOM 1570 O O . THR A 1 196 ? -5.774 5.941 20.844 1.00 90.56 196 THR A O 1
ATOM 1573 N N . PHE A 1 197 ? -6.611 6.168 22.907 1.00 95.50 197 PHE A N 1
ATOM 1574 C CA . PHE A 1 197 ? -7.805 5.360 22.654 1.00 95.50 197 PHE A CA 1
ATOM 1575 C C . PHE A 1 197 ? -8.802 6.065 21.718 1.00 95.50 197 PHE A C 1
ATOM 1577 O O . PHE A 1 197 ? -9.329 5.437 20.801 1.00 95.50 197 PHE A O 1
ATOM 1584 N N . LEU A 1 198 ? -9.032 7.368 21.899 1.00 94.88 198 LEU A N 1
ATOM 1585 C CA . LEU A 1 198 ? -9.882 8.176 21.018 1.00 94.88 198 LEU A CA 1
ATOM 1586 C C . LEU A 1 198 ? -9.291 8.288 19.607 1.00 94.88 198 LEU A C 1
ATOM 1588 O O . LEU A 1 198 ? -10.024 8.124 18.632 1.00 94.88 198 LEU A O 1
ATOM 1592 N N . GLU A 1 199 ? -7.973 8.480 19.490 1.00 92.38 199 GLU A N 1
ATOM 1593 C CA . GLU A 1 199 ? -7.264 8.469 18.207 1.00 92.38 199 GLU A CA 1
ATOM 1594 C C . GLU A 1 199 ? -7.409 7.106 17.511 1.00 92.38 199 GLU A C 1
ATOM 1596 O O . GLU A 1 199 ? -7.804 7.070 16.350 1.00 92.38 199 GLU A O 1
ATOM 1601 N N . HIS A 1 200 ? -7.249 5.986 18.227 1.00 92.50 200 HIS A N 1
ATOM 1602 C CA . HIS A 1 200 ? -7.491 4.640 17.686 1.00 92.50 200 HIS A CA 1
ATOM 1603 C C . HIS A 1 200 ? -8.938 4.428 17.190 1.00 92.50 200 HIS A C 1
ATOM 1605 O O . HIS A 1 200 ? -9.141 3.830 16.130 1.00 92.50 200 HIS A O 1
ATOM 1611 N N . LEU A 1 201 ? -9.961 4.920 17.902 1.00 92.94 201 LEU A N 1
ATOM 1612 C CA . LEU A 1 201 ? -11.358 4.821 17.442 1.00 92.94 201 LEU A CA 1
ATOM 1613 C C . LEU A 1 201 ? -11.633 5.708 16.214 1.00 92.94 201 LEU A C 1
ATOM 1615 O O . LEU A 1 201 ? -12.378 5.307 15.316 1.00 92.94 201 LEU A O 1
ATOM 1619 N N . ASN A 1 202 ? -11.018 6.891 16.157 1.00 90.81 202 ASN A N 1
ATOM 1620 C CA . ASN A 1 202 ? -11.062 7.784 15.001 1.00 90.81 202 ASN A CA 1
ATOM 1621 C C . ASN A 1 202 ? -10.363 7.150 13.781 1.00 90.81 202 ASN A C 1
ATOM 1623 O O . ASN A 1 202 ? -10.956 7.092 12.704 1.00 90.81 202 ASN A O 1
ATOM 1627 N N . GLU A 1 203 ? -9.153 6.605 13.939 1.00 87.75 203 GLU A N 1
ATOM 1628 C CA . GLU A 1 203 ? -8.458 5.851 12.886 1.00 87.75 203 GLU A CA 1
ATOM 1629 C C . GLU A 1 203 ? -9.301 4.659 12.412 1.00 87.75 203 GLU A C 1
ATOM 1631 O O . GLU A 1 203 ? -9.535 4.519 11.213 1.00 87.75 203 GLU A O 1
ATOM 1636 N N . THR A 1 204 ? -9.853 3.865 13.336 1.00 86.62 204 THR A N 1
ATOM 1637 C CA . THR A 1 204 ? -10.699 2.697 13.027 1.00 86.62 204 THR A CA 1
ATOM 1638 C C . THR A 1 204 ? -11.939 3.063 12.206 1.00 86.62 204 THR A C 1
ATOM 1640 O O . THR A 1 204 ? -12.319 2.315 11.310 1.00 86.62 204 THR A O 1
ATOM 1643 N N . HIS A 1 205 ? -12.569 4.215 12.465 1.00 84.69 205 HIS A N 1
ATOM 1644 C CA . HIS A 1 205 ? -13.730 4.669 11.689 1.00 84.69 205 HIS A CA 1
ATOM 1645 C C . HIS A 1 205 ? -13.370 5.169 10.279 1.00 84.69 205 HIS A C 1
ATOM 1647 O O . HIS A 1 205 ? -14.201 5.088 9.376 1.00 84.69 205 HIS A O 1
ATOM 1653 N N . ASN A 1 206 ? -12.158 5.701 10.089 1.00 81.19 206 ASN A N 1
ATOM 1654 C CA . ASN A 1 206 ? -11.701 6.256 8.810 1.00 81.19 206 ASN A CA 1
ATOM 1655 C C . ASN A 1 206 ? -10.858 5.262 7.979 1.00 81.19 206 ASN A C 1
ATOM 1657 O O . ASN A 1 206 ? -10.540 5.537 6.820 1.00 81.19 206 ASN A O 1
ATOM 1661 N N . ASP A 1 207 ? -10.498 4.101 8.533 1.00 79.00 207 ASP A N 1
ATOM 1662 C CA . ASP A 1 207 ? -9.789 3.047 7.813 1.00 79.00 207 ASP A CA 1
ATOM 1663 C C . ASP A 1 207 ? -10.728 2.282 6.868 1.00 79.00 207 ASP A C 1
ATOM 1665 O O . ASP A 1 207 ? -11.434 1.356 7.258 1.00 79.00 207 ASP A O 1
ATOM 1669 N N . PHE A 1 208 ? -10.656 2.621 5.581 1.00 73.81 208 PHE A N 1
ATOM 1670 C CA . PHE A 1 208 ? -11.380 1.984 4.472 1.00 73.81 208 PHE A CA 1
ATOM 1671 C C . PHE A 1 208 ? -11.208 0.450 4.352 1.00 73.81 208 PHE A C 1
ATOM 1673 O O . PHE A 1 208 ? -11.872 -0.177 3.523 1.00 73.81 208 PHE A O 1
ATOM 1680 N N . ARG A 1 209 ? -10.283 -0.164 5.104 1.00 64.19 209 ARG A N 1
ATOM 1681 C CA . ARG A 1 209 ? -10.078 -1.624 5.172 1.00 64.19 209 ARG A CA 1
ATOM 1682 C C . ARG A 1 209 ? -10.994 -2.306 6.194 1.00 64.19 209 ARG A C 1
ATOM 1684 O O . ARG A 1 209 ? -11.134 -3.530 6.147 1.00 64.19 209 ARG A O 1
ATOM 1691 N N . ILE A 1 210 ? -11.555 -1.537 7.122 1.00 72.50 210 ILE A N 1
ATOM 1692 C CA . ILE A 1 210 ? -12.424 -1.972 8.216 1.00 72.50 210 ILE A CA 1
ATOM 1693 C C . ILE A 1 210 ? -13.882 -1.667 7.820 1.00 72.50 210 ILE A C 1
ATOM 1695 O O . ILE A 1 210 ? -14.150 -0.826 6.962 1.00 72.50 210 ILE A O 1
ATOM 1699 N N . ASP A 1 211 ? -14.847 -2.394 8.387 1.00 75.62 211 ASP A N 1
ATOM 1700 C CA . ASP A 1 211 ? -16.262 -2.031 8.240 1.00 75.62 211 ASP A CA 1
ATOM 1701 C C . ASP A 1 211 ? -16.514 -0.680 8.935 1.00 75.62 211 ASP A C 1
ATOM 1703 O O . ASP A 1 211 ? -15.981 -0.438 10.013 1.00 75.62 211 ASP A O 1
ATOM 1707 N N . THR A 1 212 ? -17.344 0.196 8.363 1.00 78.81 212 THR A N 1
ATOM 1708 C CA . THR A 1 212 ? -17.685 1.500 8.970 1.00 78.81 212 THR A CA 1
ATOM 1709 C C . THR A 1 212 ? -18.374 1.386 10.339 1.00 78.81 212 THR A C 1
ATOM 1711 O O . THR A 1 212 ? -18.336 2.338 11.125 1.00 78.81 212 THR A O 1
ATOM 1714 N N . ALA A 1 213 ? -18.975 0.226 10.635 1.00 87.00 213 ALA A N 1
ATOM 1715 C CA . ALA A 1 213 ? -19.537 -0.117 11.938 1.00 87.00 213 ALA A CA 1
ATOM 1716 C C . ALA A 1 213 ? -19.017 -1.493 12.426 1.00 87.00 213 ALA A C 1
ATOM 1718 O O . ALA A 1 213 ? -19.787 -2.455 12.517 1.00 87.00 213 ALA A O 1
ATOM 1719 N N . PRO A 1 214 ? -17.721 -1.626 12.776 1.00 87.44 214 PRO A N 1
ATOM 1720 C CA . PRO A 1 214 ? -17.109 -2.921 13.082 1.00 87.44 214 PRO A CA 1
ATOM 1721 C C . PRO A 1 214 ? -17.587 -3.496 14.426 1.00 87.44 214 PRO A C 1
ATOM 1723 O O . PRO A 1 214 ? -17.525 -4.705 14.654 1.00 87.44 214 PRO A O 1
ATOM 1726 N N . LEU A 1 215 ? -18.143 -2.644 15.294 1.00 90.75 215 LEU A N 1
ATOM 1727 C CA . LEU A 1 215 ? -18.774 -3.012 16.559 1.00 90.75 215 LEU A CA 1
ATOM 1728 C C . LEU A 1 215 ? -20.286 -3.248 16.427 1.00 90.75 215 LEU A C 1
ATOM 1730 O O . LEU A 1 215 ? -20.940 -3.551 17.421 1.00 90.75 215 LEU A O 1
ATOM 1734 N N . ALA A 1 216 ? -20.856 -3.211 15.216 1.00 87.88 216 ALA A N 1
ATOM 1735 C CA . ALA A 1 216 ? -22.233 -3.641 14.970 1.00 87.88 216 ALA A CA 1
ATOM 1736 C C . ALA A 1 216 ? -22.592 -5.058 15.493 1.00 87.88 216 ALA A C 1
ATOM 1738 O O . ALA A 1 216 ? -23.779 -5.279 15.754 1.00 87.88 216 ALA A O 1
ATOM 1739 N N . PRO A 1 217 ? -21.662 -6.019 15.705 1.00 89.00 217 PRO A N 1
ATOM 1740 C CA . PRO A 1 217 ? -21.980 -7.286 16.368 1.00 89.00 217 PRO A CA 1
ATOM 1741 C C . PRO A 1 217 ? -22.359 -7.182 17.854 1.00 89.00 217 PRO A C 1
ATOM 1743 O O . PRO A 1 217 ? -23.065 -8.068 18.331 1.00 89.00 217 PRO A O 1
ATOM 1746 N N . ILE A 1 218 ? -21.936 -6.146 18.596 1.00 91.12 218 ILE A N 1
ATOM 1747 C CA . ILE A 1 218 ? -22.225 -6.057 20.044 1.00 91.12 218 ILE A CA 1
ATOM 1748 C C . ILE A 1 218 ? -23.705 -5.732 20.302 1.00 91.12 218 ILE A C 1
ATOM 1750 O O . ILE A 1 218 ? -24.398 -5.174 19.446 1.00 91.12 218 ILE A O 1
ATOM 1754 N N . LEU A 1 219 ? -24.216 -6.070 21.486 1.00 89.75 219 LEU A N 1
ATOM 1755 C CA . LEU A 1 219 ? -25.620 -5.861 21.852 1.00 89.75 219 LEU A CA 1
ATOM 1756 C C . LEU A 1 219 ? -25.962 -4.368 21.999 1.00 89.75 219 LEU A C 1
ATOM 1758 O O . LEU A 1 219 ? -27.018 -3.925 21.553 1.00 89.75 219 LEU A O 1
ATOM 1762 N N . GLY A 1 220 ? -25.038 -3.598 22.575 1.00 91.50 220 GLY A N 1
ATOM 1763 C CA . GLY A 1 220 ? -25.097 -2.144 22.703 1.00 91.50 220 GLY A CA 1
ATOM 1764 C C . GLY A 1 220 ? -23.956 -1.603 23.564 1.00 91.50 220 GLY A C 1
ATOM 1765 O O . GLY A 1 220 ? -23.147 -2.377 24.089 1.00 91.50 220 GLY A O 1
ATOM 1766 N N . TYR A 1 221 ? -23.900 -0.278 23.704 1.00 95.38 221 TYR A N 1
ATOM 1767 C CA . TYR A 1 221 ? -22.934 0.399 24.572 1.00 95.38 221 TYR A CA 1
ATOM 1768 C C . TYR A 1 221 ? -23.559 1.544 25.387 1.00 95.38 221 TYR A C 1
ATOM 1770 O O . TYR A 1 221 ? -24.547 2.143 24.956 1.00 95.38 221 TYR A O 1
ATOM 1778 N N . SER A 1 222 ? -22.941 1.890 26.523 1.00 95.88 222 SER A N 1
ATOM 1779 C CA . SER A 1 222 ? -23.235 3.119 27.284 1.00 95.88 222 SER A CA 1
ATOM 1780 C C . SER A 1 222 ? -21.959 3.701 27.916 1.00 95.88 222 SER A C 1
ATOM 1782 O O . SER A 1 222 ? -21.087 2.954 28.363 1.00 95.88 222 SER A O 1
ATOM 1784 N N . VAL A 1 223 ? -21.854 5.032 27.998 1.00 96.69 223 VAL A N 1
ATOM 1785 C CA . VAL A 1 223 ? -20.670 5.749 28.523 1.00 96.69 223 VAL A CA 1
ATOM 1786 C C . VAL A 1 223 ? -21.030 6.579 29.760 1.00 96.69 223 VAL A C 1
ATOM 1788 O O . VAL A 1 223 ? -22.081 7.220 29.789 1.00 96.69 223 VAL A O 1
ATOM 1791 N N . PHE A 1 224 ? -20.145 6.607 30.760 1.00 96.94 224 PHE A N 1
ATOM 1792 C CA . PHE A 1 224 ? -20.187 7.534 31.891 1.00 96.94 224 PHE A CA 1
ATOM 1793 C C . PHE A 1 224 ? -18.863 8.307 32.014 1.00 96.94 224 PHE A C 1
ATOM 1795 O O . PHE A 1 224 ? -17.787 7.712 32.118 1.00 96.94 224 PHE A O 1
ATOM 1802 N N . GLY A 1 225 ? -18.952 9.637 32.027 1.00 95.81 225 GLY A N 1
ATOM 1803 C CA . GLY A 1 225 ? -17.832 10.559 32.192 1.00 95.81 225 GLY A CA 1
ATOM 1804 C C . GLY A 1 225 ? -17.650 11.053 33.630 1.00 95.81 225 GLY A C 1
ATOM 1805 O O . GLY A 1 225 ? -18.607 11.470 34.284 1.00 95.81 225 GLY A O 1
ATOM 1806 N N . PHE A 1 226 ? -16.403 11.069 34.100 1.00 93.69 226 PHE A N 1
ATOM 1807 C CA . PHE A 1 226 ? -15.981 11.721 35.341 1.00 93.69 226 PHE A CA 1
ATOM 1808 C C . PHE A 1 226 ? -15.214 13.012 35.022 1.00 93.69 226 PHE A C 1
ATOM 1810 O O . PHE A 1 226 ? -14.042 12.981 34.640 1.00 93.69 226 PHE A O 1
ATOM 1817 N N . GLY A 1 227 ? -15.884 14.152 35.175 1.00 88.94 227 GLY A N 1
ATOM 1818 C CA . GLY A 1 227 ? -15.312 15.480 34.953 1.00 88.94 227 GLY A CA 1
ATOM 1819 C C . GLY A 1 227 ? -14.886 16.167 36.250 1.00 88.94 227 GLY A C 1
ATOM 1820 O O . GLY A 1 227 ? -15.302 15.785 37.341 1.00 88.94 227 GLY A O 1
ATOM 1821 N N . ASP A 1 228 ? -14.093 17.225 36.124 1.00 85.94 228 ASP A N 1
ATOM 1822 C CA . ASP A 1 228 ? -13.867 18.210 37.185 1.00 85.94 228 ASP A CA 1
ATOM 1823 C C . ASP A 1 228 ? -14.346 19.564 36.655 1.00 85.94 228 ASP A C 1
ATOM 1825 O O . ASP A 1 228 ? -13.810 20.053 35.661 1.00 85.94 228 ASP A O 1
ATOM 1829 N N . LYS A 1 229 ? -15.373 20.158 37.274 1.00 79.69 229 LYS A N 1
ATOM 1830 C CA . LYS A 1 229 ? -15.881 21.489 36.880 1.00 79.69 229 LYS A CA 1
ATOM 1831 C C . LYS A 1 229 ? -14.914 22.630 37.223 1.00 79.69 229 LYS A C 1
ATOM 1833 O O . LYS A 1 229 ? -14.990 23.708 36.645 1.00 79.69 229 LYS A O 1
ATOM 1838 N N . GLU A 1 230 ? -13.988 22.404 38.147 1.00 69.50 230 GLU A N 1
ATOM 1839 C CA . GLU A 1 230 ? -13.078 23.401 38.712 1.00 69.50 230 GLU A CA 1
ATOM 1840 C C . GLU A 1 230 ? -11.616 23.096 38.316 1.00 69.50 230 GLU A C 1
ATOM 1842 O O . GLU A 1 230 ? -10.742 22.923 39.173 1.00 69.50 230 GLU A O 1
ATOM 1847 N N . GLY A 1 231 ? -11.348 23.006 37.008 1.00 65.38 231 GLY A N 1
ATOM 1848 C CA . GLY A 1 231 ? -10.008 22.70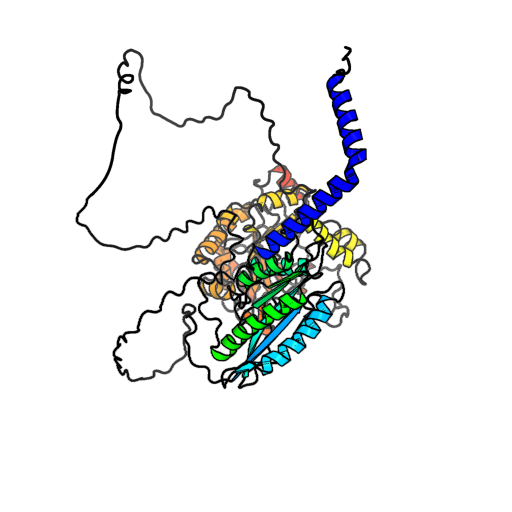3 36.475 1.00 65.38 231 GLY A CA 1
ATOM 1849 C C . GLY A 1 231 ? -9.701 23.207 35.058 1.00 65.38 231 GLY A C 1
ATOM 1850 O O . GLY A 1 231 ? -8.612 22.940 34.550 1.00 65.38 231 GLY A O 1
ATOM 1851 N N . TRP A 1 232 ? -10.627 23.928 34.416 1.00 71.25 232 TRP A N 1
ATOM 1852 C CA . TRP A 1 232 ? -10.600 24.207 32.973 1.00 71.25 232 TRP A CA 1
ATOM 1853 C C . TRP A 1 232 ? -10.881 25.683 32.635 1.00 71.25 232 TRP A C 1
ATOM 1855 O O . TRP A 1 232 ? -11.456 26.390 33.464 1.00 71.25 232 TRP A O 1
A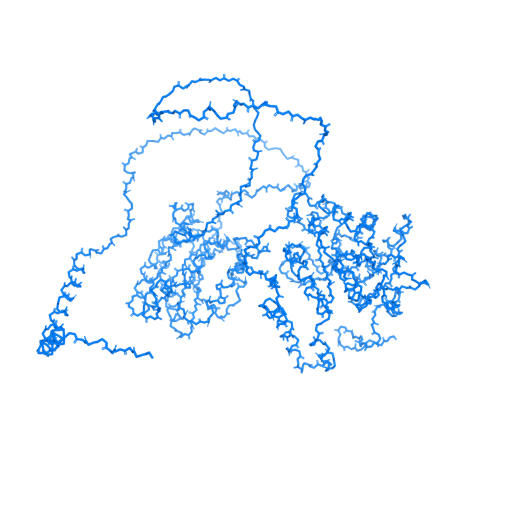TOM 1865 N N . PRO A 1 233 ? -10.492 26.177 31.436 1.00 66.62 233 PRO A N 1
ATOM 1866 C CA . PRO A 1 233 ? -10.746 27.564 31.025 1.00 66.62 233 PRO A CA 1
ATOM 1867 C C . PRO A 1 233 ? -12.234 27.902 30.843 1.00 66.62 233 PRO A C 1
ATOM 1869 O O . PRO A 1 233 ? -12.635 29.032 31.114 1.00 66.62 233 PRO A O 1
ATOM 1872 N N . THR A 1 234 ? -13.037 26.931 30.398 1.00 74.06 234 THR A N 1
ATOM 1873 C CA . THR A 1 234 ? -14.508 26.965 30.373 1.00 74.06 234 THR A CA 1
ATOM 1874 C C . THR A 1 234 ? -15.047 25.581 30.756 1.00 74.06 234 THR A C 1
ATOM 1876 O O . THR A 1 234 ? -14.282 24.613 30.785 1.00 74.06 234 THR A O 1
ATOM 1879 N N . GLU A 1 235 ? -16.339 25.464 31.078 1.00 66.25 235 GLU A N 1
ATOM 1880 C CA . GLU A 1 235 ? -16.925 24.171 31.464 1.00 66.25 235 GLU A CA 1
ATOM 1881 C C . GLU A 1 235 ? -17.064 23.239 30.248 1.00 66.25 235 GLU A C 1
ATOM 1883 O O . GLU A 1 235 ? -16.747 22.053 30.317 1.00 66.25 235 GLU A O 1
ATOM 1888 N N . GLU A 1 236 ? -17.462 23.796 29.106 1.00 64.75 236 GLU A N 1
ATOM 1889 C CA . GLU A 1 236 ? -17.775 23.087 27.862 1.00 64.75 236 GLU A CA 1
ATOM 1890 C C . GLU A 1 236 ? -16.545 22.387 27.268 1.00 64.75 236 GLU A C 1
ATOM 1892 O O . GLU A 1 236 ? -16.664 21.305 26.697 1.00 64.75 236 GLU A O 1
ATOM 1897 N N . ALA A 1 237 ? -15.362 22.986 27.441 1.00 67.69 237 ALA A N 1
ATOM 1898 C CA . ALA A 1 237 ? -14.095 22.490 26.911 1.00 67.69 237 ALA A CA 1
ATOM 1899 C C . ALA A 1 237 ? -13.438 21.389 27.767 1.00 67.69 237 ALA A C 1
ATOM 1901 O O . ALA A 1 237 ? -12.391 20.876 27.381 1.00 67.69 237 ALA A O 1
ATOM 1902 N N . GLY A 1 238 ? -13.996 21.055 28.938 1.00 71.94 238 GLY A N 1
ATOM 1903 C CA . GLY A 1 238 ? -13.310 20.210 29.923 1.00 71.94 238 GLY A CA 1
ATOM 1904 C C . GLY A 1 238 ? -14.186 19.264 30.740 1.00 71.94 238 GLY A C 1
ATOM 1905 O O . GLY A 1 238 ? -13.725 18.199 31.160 1.00 71.94 238 GLY A O 1
ATOM 1906 N N . TYR A 1 239 ? -15.459 19.596 30.954 1.00 86.94 239 TYR A N 1
ATOM 1907 C CA . TYR A 1 239 ? -16.367 18.740 31.706 1.00 86.94 239 TYR A CA 1
ATOM 1908 C C . TYR A 1 239 ? -16.787 17.524 30.869 1.00 86.94 239 TYR A C 1
ATOM 1910 O O . TYR A 1 239 ? -17.625 17.608 29.972 1.00 86.94 239 TYR A O 1
ATOM 1918 N N . CYS A 1 240 ? -16.192 16.373 31.195 1.00 89.25 240 CYS A N 1
ATOM 1919 C CA . CYS A 1 240 ? -16.449 15.074 30.567 1.00 89.25 240 CYS A CA 1
ATOM 1920 C C . CYS A 1 240 ? -16.122 14.999 29.056 1.00 89.25 240 CYS A C 1
ATOM 1922 O O . CYS A 1 240 ? -16.654 14.127 28.371 1.00 89.25 240 CYS A O 1
ATOM 1924 N N . PHE A 1 241 ? -15.260 15.875 28.519 1.00 90.75 241 PHE A N 1
ATOM 1925 C CA . PHE A 1 241 ? -15.056 16.011 27.065 1.00 90.75 241 PHE A CA 1
ATOM 1926 C C . PHE A 1 241 ? -14.603 14.706 26.377 1.00 90.75 241 PHE A C 1
ATOM 1928 O O . PHE A 1 241 ? -15.223 14.295 25.399 1.00 90.75 241 PHE A O 1
ATOM 1935 N N . GLN A 1 242 ? -13.633 13.977 26.947 1.00 93.00 242 GLN A N 1
ATOM 1936 C CA . GLN A 1 242 ? -13.186 12.671 26.426 1.00 93.00 242 GLN A CA 1
ATOM 1937 C C . GLN A 1 242 ? -14.305 11.610 26.443 1.00 93.00 242 GLN A C 1
ATOM 1939 O O . GLN A 1 242 ? -14.327 10.718 25.600 1.00 93.00 242 GLN A O 1
ATOM 1944 N N . ALA A 1 243 ? -15.276 11.716 27.359 1.00 94.25 243 ALA A N 1
ATOM 1945 C CA . ALA A 1 243 ? -16.441 10.830 27.393 1.00 94.25 243 ALA A CA 1
ATOM 1946 C C . ALA A 1 243 ? -17.514 11.227 26.357 1.00 94.25 243 ALA A C 1
ATOM 1948 O O . ALA A 1 243 ? -18.143 10.342 25.778 1.00 94.25 243 ALA A O 1
ATOM 1949 N N . LYS A 1 244 ? -17.685 12.531 26.074 1.00 92.81 244 LYS A N 1
ATOM 1950 C CA . LYS A 1 244 ? -18.508 13.019 24.949 1.00 92.81 244 LYS A CA 1
ATOM 1951 C C . LYS A 1 244 ? -17.949 12.543 23.606 1.00 92.81 244 LYS A C 1
ATOM 1953 O O . LYS A 1 244 ? -18.700 12.071 22.757 1.00 92.81 244 LYS A O 1
ATOM 1958 N N . GLU A 1 245 ? -16.634 12.645 23.419 1.00 93.56 245 GLU A N 1
ATOM 1959 C CA . GLU A 1 245 ? -15.987 12.228 22.175 1.00 93.56 245 GLU A CA 1
ATOM 1960 C C . GLU A 1 245 ? -16.031 10.704 21.985 1.00 93.56 245 GLU A C 1
ATOM 1962 O O . GLU A 1 245 ? -16.399 10.227 20.911 1.00 93.56 245 GLU A O 1
ATOM 1967 N N . LEU A 1 246 ? -15.772 9.934 23.047 1.00 95.38 246 LEU A N 1
ATOM 1968 C CA . LEU A 1 246 ? -15.920 8.478 23.034 1.00 95.38 246 LEU A CA 1
ATOM 1969 C C . LEU A 1 246 ? -17.338 8.054 22.622 1.00 95.38 246 LEU A C 1
ATOM 1971 O O . LEU A 1 246 ? -17.511 7.176 21.778 1.00 95.38 246 LEU A O 1
ATOM 1975 N N . ASP A 1 247 ? -18.359 8.698 23.186 1.00 94.31 247 ASP A N 1
ATOM 1976 C CA . ASP A 1 247 ? -19.756 8.440 22.843 1.00 94.31 247 ASP A CA 1
ATOM 1977 C C . ASP A 1 247 ? -20.085 8.817 21.379 1.00 94.31 247 ASP A C 1
ATOM 1979 O O . ASP A 1 247 ? -20.862 8.118 20.726 1.00 94.31 247 ASP A O 1
ATOM 1983 N N . ARG A 1 248 ? -19.440 9.848 20.812 1.00 91.44 248 ARG A N 1
ATOM 1984 C CA . ARG A 1 248 ? -19.543 10.196 19.379 1.00 91.44 248 ARG A CA 1
ATOM 1985 C C . ARG A 1 248 ? -18.942 9.109 18.478 1.00 91.44 248 ARG A C 1
ATOM 1987 O O . ARG A 1 248 ? -19.559 8.744 17.475 1.00 91.44 248 ARG A O 1
ATOM 1994 N N . TRP A 1 249 ? -17.770 8.574 18.823 1.00 93.06 249 TRP A N 1
ATOM 1995 C CA . TRP A 1 249 ? -17.112 7.525 18.035 1.00 93.06 249 TRP A CA 1
ATOM 1996 C C . TRP A 1 249 ? -17.814 6.167 18.155 1.00 93.06 249 TRP A C 1
ATOM 1998 O O . TRP A 1 249 ? -18.050 5.507 17.143 1.00 93.06 249 TRP A O 1
ATOM 2008 N N . LEU A 1 250 ? -18.247 5.772 19.355 1.00 93.38 250 LEU A N 1
ATOM 2009 C CA . LEU A 1 250 ? -19.001 4.530 19.558 1.00 93.38 250 LEU A CA 1
ATOM 2010 C C . LEU A 1 250 ? -20.381 4.561 18.885 1.00 93.38 250 LEU A C 1
ATOM 2012 O O . LEU A 1 250 ? -20.809 3.537 18.345 1.00 93.38 250 LEU A O 1
ATOM 2016 N N . ALA A 1 251 ? -21.054 5.717 18.827 1.00 89.69 251 ALA A N 1
ATOM 2017 C CA . ALA A 1 251 ? -22.304 5.867 18.076 1.00 89.69 251 ALA A CA 1
ATOM 2018 C C . ALA A 1 251 ? -22.125 5.531 16.585 1.00 89.69 251 ALA A C 1
ATOM 2020 O O . ALA A 1 251 ? -23.001 4.907 15.985 1.00 89.69 251 ALA A O 1
ATOM 2021 N N . LYS A 1 252 ? -20.977 5.885 15.993 1.00 89.12 252 LYS A N 1
ATOM 2022 C CA . LYS A 1 252 ? -20.611 5.498 14.624 1.00 89.12 252 LYS A CA 1
ATOM 2023 C C . LYS A 1 252 ? -20.272 4.005 14.546 1.00 89.12 252 LYS A C 1
ATOM 2025 O O . LYS A 1 252 ? -20.972 3.249 13.876 1.00 89.12 252 LYS A O 1
ATOM 2030 N N . LEU A 1 253 ? -19.252 3.572 15.291 1.00 90.00 253 LEU A N 1
ATOM 2031 C CA . LEU A 1 253 ? -18.658 2.233 15.192 1.00 90.00 253 LEU A CA 1
ATOM 2032 C C . LEU A 1 253 ? -19.618 1.086 15.555 1.00 90.00 253 LEU A C 1
ATOM 2034 O O . LEU A 1 253 ? -19.433 -0.035 15.087 1.00 90.00 253 LEU A O 1
ATOM 2038 N N . THR A 1 254 ? -20.649 1.334 16.367 1.00 88.19 254 THR A N 1
ATOM 2039 C CA . THR A 1 254 ? -21.654 0.316 16.740 1.00 88.19 254 THR A CA 1
ATOM 2040 C C . THR A 1 254 ? -22.890 0.289 15.836 1.00 88.19 254 THR A C 1
ATOM 2042 O O . THR A 1 254 ? -23.778 -0.536 16.054 1.00 88.19 254 THR A O 1
ATOM 2045 N N . GLY A 1 255 ? -22.996 1.184 14.846 1.00 85.75 255 GLY A N 1
ATOM 2046 C CA . GLY A 1 255 ? -24.224 1.348 14.060 1.00 85.75 255 GLY A CA 1
ATOM 2047 C C . GLY A 1 255 ? -25.367 1.968 14.875 1.00 85.75 255 GLY A C 1
ATOM 2048 O O . GLY A 1 255 ? -26.498 1.492 14.820 1.00 85.75 255 GLY A O 1
ATOM 2049 N N . ARG A 1 256 ? -25.061 3.017 15.653 1.00 85.25 256 ARG A N 1
ATOM 2050 C CA . ARG A 1 256 ? -25.970 3.777 16.539 1.00 85.25 256 ARG A CA 1
ATOM 2051 C C . ARG A 1 256 ? -26.608 2.977 17.690 1.00 85.25 256 ARG A C 1
ATOM 2053 O O . ARG A 1 256 ? -27.647 3.375 18.212 1.00 85.25 256 ARG A O 1
ATOM 2060 N N . LYS A 1 257 ? -25.976 1.894 18.164 1.00 87.38 257 LYS A N 1
ATOM 2061 C CA . LYS A 1 257 ? -26.468 1.056 19.283 1.00 87.38 257 LYS A CA 1
ATOM 2062 C C . LYS A 1 257 ? -26.177 1.634 20.683 1.00 87.38 257 LYS A C 1
ATOM 2064 O O . LYS A 1 257 ? -25.699 0.920 21.572 1.00 87.38 257 LYS A O 1
ATOM 2069 N N . ARG A 1 258 ? -26.467 2.921 20.902 1.00 90.62 258 ARG A N 1
ATOM 2070 C CA . ARG A 1 258 ? -26.398 3.535 22.240 1.00 90.62 258 ARG A CA 1
ATOM 2071 C C . ARG A 1 258 ? -27.560 3.016 23.086 1.00 90.62 258 ARG A C 1
ATOM 2073 O O . ARG A 1 258 ? -28.715 3.286 22.778 1.00 90.62 258 ARG A O 1
ATOM 2080 N N . ALA A 1 259 ? -27.254 2.277 24.147 1.00 88.81 259 ALA A N 1
ATOM 2081 C CA . ALA A 1 259 ? -28.254 1.617 24.977 1.00 88.81 259 ALA A CA 1
ATOM 2082 C C . ALA A 1 259 ? -28.840 2.538 26.057 1.00 88.81 259 ALA A C 1
ATOM 2084 O O . ALA A 1 259 ? -30.045 2.525 26.292 1.00 88.81 259 ALA A O 1
ATOM 2085 N N . TYR A 1 260 ? -28.010 3.363 26.696 1.00 91.12 260 TYR A N 1
ATOM 2086 C CA . TYR A 1 260 ? -28.452 4.375 27.658 1.00 91.12 260 TYR A CA 1
ATOM 2087 C C . TYR A 1 260 ? -27.669 5.688 27.443 1.00 91.12 260 TYR A C 1
ATOM 2089 O O . TYR A 1 260 ? -26.509 5.617 27.025 1.00 91.12 260 TYR A O 1
ATOM 2097 N N . PRO A 1 261 ? -28.261 6.880 27.674 1.00 90.62 261 PRO A N 1
ATOM 2098 C CA . PRO A 1 261 ? -27.598 8.161 27.415 1.00 90.62 261 PRO A CA 1
ATOM 2099 C C . PRO A 1 261 ? -26.270 8.342 28.162 1.00 90.62 261 PRO A C 1
ATOM 2101 O O . PRO A 1 261 ? -26.070 7.773 29.237 1.00 90.62 261 PRO A O 1
ATOM 2104 N N . LEU A 1 262 ? -25.387 9.182 27.612 1.00 92.50 262 LEU A N 1
ATOM 2105 C CA . LEU A 1 262 ? -24.118 9.567 28.233 1.00 92.50 262 LEU A CA 1
ATOM 2106 C C . LEU A 1 262 ? -24.342 10.115 29.650 1.00 92.50 262 LEU A C 1
ATOM 2108 O O . LEU A 1 262 ? -24.958 11.164 29.843 1.00 92.50 262 LEU A O 1
ATOM 2112 N N . GLY A 1 263 ? -23.821 9.404 30.647 1.00 92.56 263 GLY A N 1
ATOM 2113 C CA . GLY A 1 263 ? -23.792 9.873 32.025 1.00 92.56 263 GLY A CA 1
ATOM 2114 C C . GLY A 1 263 ? -22.617 10.818 32.252 1.00 92.56 263 GLY A C 1
ATOM 2115 O O . GLY A 1 263 ? -21.548 10.634 31.676 1.00 92.56 263 GLY A O 1
ATOM 2116 N N . MET A 1 264 ? -22.794 11.825 33.104 1.00 93.38 264 MET A N 1
ATOM 2117 C CA . MET A 1 264 ? -21.731 12.759 33.483 1.00 93.38 264 MET A CA 1
ATOM 2118 C C . MET A 1 264 ? -21.812 13.063 34.979 1.00 93.38 264 MET A C 1
ATOM 2120 O O . MET A 1 264 ? -22.886 13.382 35.497 1.00 93.38 264 MET A O 1
ATOM 2124 N N . GLY A 1 265 ? -20.679 12.983 35.673 1.00 91.62 265 GLY A N 1
ATOM 2125 C CA . GLY A 1 265 ? -20.574 13.261 37.101 1.00 91.62 265 GLY A CA 1
ATOM 2126 C C . GLY A 1 265 ? -19.325 14.064 37.449 1.00 91.62 265 GLY A C 1
ATOM 2127 O O . GLY A 1 265 ? -18.241 13.799 36.932 1.00 91.62 265 GLY A O 1
ATOM 2128 N N . ASP A 1 266 ? -19.469 15.022 38.362 1.00 89.31 266 ASP A N 1
ATOM 2129 C CA . ASP A 1 266 ? -18.355 15.827 38.857 1.00 89.31 266 ASP A CA 1
ATOM 2130 C C . ASP A 1 266 ? -17.635 15.107 40.008 1.00 89.31 266 ASP A C 1
ATOM 2132 O O . ASP A 1 266 ? -18.244 14.764 41.027 1.00 89.31 266 ASP A O 1
ATOM 2136 N N . VAL A 1 267 ? -16.327 14.889 39.849 1.00 86.25 267 VAL A N 1
ATOM 2137 C CA . VAL A 1 267 ? -15.472 14.107 40.761 1.00 86.25 267 VAL A CA 1
ATOM 2138 C C . VAL A 1 267 ? -15.422 14.695 42.176 1.00 86.25 267 VAL A C 1
ATOM 2140 O O . VAL A 1 267 ? -15.235 13.946 43.136 1.00 86.25 267 VAL A O 1
ATOM 2143 N N . LYS A 1 268 ? -15.599 16.013 42.327 1.00 84.88 268 LYS A N 1
ATOM 2144 C CA . LYS A 1 268 ? -15.523 16.706 43.622 1.00 84.88 268 LYS A CA 1
ATOM 2145 C C . LYS A 1 268 ? -16.845 16.700 44.388 1.00 84.88 268 LYS A C 1
ATOM 2147 O O . LYS A 1 268 ? -16.818 16.655 45.617 1.00 84.88 268 LYS A O 1
ATOM 2152 N N . SER A 1 269 ? -17.983 16.768 43.694 1.00 84.50 269 SER A N 1
ATOM 2153 C CA . SER A 1 269 ? -19.287 17.044 44.316 1.00 84.50 269 SER A CA 1
ATOM 2154 C C . SER A 1 269 ? -20.319 15.918 44.227 1.00 84.50 269 SER A C 1
ATOM 2156 O O . SER A 1 269 ? -21.005 15.675 45.218 1.00 84.50 269 SER A O 1
ATOM 2158 N N . ASN A 1 270 ? -20.484 15.249 43.076 1.00 87.81 270 ASN A N 1
ATOM 2159 C CA . ASN A 1 270 ? -21.663 14.397 42.844 1.00 87.81 270 ASN A CA 1
ATOM 2160 C C . ASN A 1 270 ? -21.433 13.110 42.029 1.00 87.81 270 ASN A C 1
ATOM 2162 O O . ASN A 1 270 ? -22.390 12.358 41.832 1.00 87.81 270 ASN A O 1
ATOM 2166 N N . GLY A 1 271 ? -20.203 12.820 41.592 1.00 86.38 271 GLY A N 1
ATOM 2167 C CA . GLY A 1 271 ? -19.893 11.729 40.662 1.00 86.38 271 GLY A CA 1
ATOM 2168 C C . GLY A 1 271 ? -20.477 10.370 41.055 1.00 86.38 271 GLY A C 1
ATOM 2169 O O . GLY A 1 271 ? -21.163 9.745 40.251 1.00 86.38 271 GLY A O 1
ATOM 2170 N N . THR A 1 272 ? -20.301 9.940 42.308 1.00 88.31 272 THR A N 1
ATOM 2171 C CA . THR A 1 272 ? -20.838 8.658 42.805 1.00 88.31 272 THR A CA 1
ATOM 2172 C C . THR A 1 272 ? -22.372 8.627 42.847 1.00 88.31 272 THR A C 1
ATOM 2174 O O . THR A 1 272 ? -22.971 7.585 42.587 1.00 88.31 272 THR A O 1
ATOM 2177 N N . GLN A 1 273 ? -23.028 9.761 43.131 1.00 90.62 273 GLN A N 1
ATOM 2178 C CA . GLN A 1 273 ? -24.492 9.853 43.093 1.00 90.62 273 GLN A CA 1
ATOM 2179 C C . GLN A 1 273 ? -25.003 9.760 41.651 1.00 90.62 273 GLN A C 1
ATOM 2181 O O . GLN A 1 273 ? -25.887 8.952 41.371 1.00 90.62 273 GLN A O 1
ATOM 2186 N N . ARG A 1 274 ? -24.423 10.545 40.732 1.00 91.56 274 ARG A N 1
ATOM 2187 C CA . ARG A 1 274 ? -24.780 10.519 39.305 1.00 91.56 274 ARG A CA 1
ATOM 2188 C C . ARG A 1 274 ? -24.544 9.140 38.688 1.00 91.56 274 ARG A C 1
ATOM 2190 O O . ARG A 1 274 ? -25.398 8.672 37.943 1.00 91.56 274 ARG A O 1
ATOM 2197 N N . LEU A 1 275 ? -23.450 8.462 39.047 1.00 94.00 275 LEU A N 1
ATOM 2198 C CA . LEU A 1 275 ? -23.179 7.084 38.625 1.00 94.00 275 LEU A CA 1
ATOM 2199 C C . LEU A 1 275 ? -24.270 6.124 39.118 1.00 94.00 275 LEU A C 1
ATOM 2201 O O . LEU A 1 275 ? -24.778 5.333 38.331 1.00 94.00 275 LEU A O 1
ATOM 2205 N N . SER A 1 276 ? -24.665 6.206 40.392 1.00 91.75 276 SER A N 1
ATOM 2206 C CA . SER A 1 276 ? -25.724 5.360 40.965 1.00 91.75 276 SER A CA 1
ATOM 2207 C C . SER A 1 276 ? -27.073 5.562 40.258 1.00 91.75 276 SER A C 1
ATOM 2209 O O . SER A 1 276 ? -27.711 4.601 39.836 1.00 91.75 276 SER A O 1
ATOM 2211 N N . GLU A 1 277 ? -27.475 6.815 40.035 1.00 92.06 277 GLU A N 1
ATOM 2212 C CA . GLU A 1 277 ? -28.708 7.153 39.309 1.00 92.06 277 GLU A CA 1
ATOM 2213 C C . GLU A 1 277 ? -28.682 6.664 37.851 1.00 92.06 277 GLU A C 1
ATOM 2215 O O . GLU A 1 277 ? -29.656 6.074 37.381 1.00 92.06 277 GLU A O 1
ATOM 2220 N N . TRP A 1 278 ? -27.551 6.831 37.162 1.00 94.75 278 TRP A N 1
ATOM 2221 C CA . TRP A 1 278 ? -27.324 6.319 35.807 1.00 94.75 278 TRP A CA 1
ATOM 2222 C C . TRP A 1 278 ? -27.347 4.783 35.750 1.00 94.75 278 TRP A C 1
ATOM 2224 O O . TRP A 1 278 ? -27.920 4.211 34.825 1.00 94.75 278 TRP A O 1
ATOM 2234 N N . THR A 1 279 ? -26.813 4.112 36.777 1.00 93.50 279 THR A N 1
ATOM 2235 C CA . THR A 1 279 ? -26.838 2.643 36.909 1.00 93.50 279 THR A CA 1
ATOM 2236 C C . THR A 1 279 ? -28.269 2.109 36.961 1.00 93.50 279 THR A C 1
ATOM 2238 O O . THR A 1 279 ? -28.557 1.088 36.345 1.00 93.50 279 THR A O 1
ATOM 2241 N N . ASN A 1 280 ? -29.183 2.800 37.650 1.00 91.06 280 ASN A N 1
ATOM 2242 C CA . ASN A 1 280 ? -30.578 2.361 37.759 1.00 91.06 280 ASN A CA 1
ATOM 2243 C C . ASN A 1 280 ? -31.292 2.372 36.395 1.00 91.06 280 ASN A C 1
ATOM 2245 O O . ASN A 1 280 ? -31.901 1.374 36.023 1.00 91.06 280 ASN A O 1
ATOM 2249 N N . GLY A 1 281 ? -31.156 3.448 35.611 1.00 89.75 281 GLY A N 1
ATOM 2250 C CA . GLY A 1 281 ? -31.740 3.500 34.262 1.00 89.75 281 GLY A CA 1
ATOM 2251 C C . GLY A 1 281 ? -31.067 2.543 33.268 1.00 89.75 281 GLY A C 1
ATOM 2252 O O . GLY A 1 281 ? -31.734 1.948 32.423 1.00 89.75 281 GLY A O 1
ATOM 2253 N N . LEU A 1 282 ? -29.759 2.308 33.417 1.00 90.88 282 LEU A N 1
ATOM 2254 C CA . LEU A 1 282 ? -29.041 1.276 32.668 1.00 90.88 282 LEU A CA 1
ATOM 2255 C C . LEU A 1 282 ? -29.574 -0.140 32.972 1.00 90.88 282 LEU A C 1
ATOM 2257 O O . LEU A 1 282 ? -29.678 -0.960 32.060 1.00 90.88 282 LEU A O 1
ATOM 2261 N N . LEU A 1 283 ? -29.931 -0.434 34.227 1.00 91.12 283 LEU A N 1
ATOM 2262 C CA . LEU A 1 283 ? -30.510 -1.722 34.629 1.00 91.12 283 LEU A CA 1
ATOM 2263 C C . LEU A 1 283 ? -31.900 -1.955 34.025 1.00 91.12 283 LEU A C 1
ATOM 2265 O O . LEU A 1 283 ? -32.189 -3.082 33.622 1.00 91.12 283 LEU A O 1
ATOM 2269 N N . ASP A 1 284 ? -32.726 -0.914 33.886 1.00 88.06 284 ASP A N 1
ATOM 2270 C CA . ASP A 1 284 ? -34.009 -1.015 33.177 1.00 88.06 284 ASP A CA 1
ATOM 2271 C C . ASP A 1 284 ? -33.809 -1.408 31.702 1.00 88.06 284 ASP A C 1
ATOM 2273 O O . ASP A 1 284 ? -34.523 -2.279 31.193 1.00 88.06 284 ASP A O 1
ATOM 2277 N N . VAL A 1 285 ? -32.806 -0.833 31.024 1.00 87.69 285 VAL A N 1
ATOM 2278 C CA . VAL A 1 285 ? -32.459 -1.181 29.633 1.00 87.69 285 VAL A CA 1
ATOM 2279 C C . VAL A 1 285 ? -31.865 -2.586 29.529 1.00 87.69 285 VAL A C 1
ATOM 2281 O O . VAL A 1 285 ? -32.294 -3.365 28.680 1.00 87.69 285 VAL A O 1
ATOM 2284 N N . LEU A 1 286 ? -30.931 -2.967 30.407 1.00 88.81 286 LEU A N 1
ATOM 2285 C CA . LEU A 1 286 ? -30.389 -4.333 30.444 1.00 88.81 286 LEU A CA 1
ATOM 2286 C C . LEU A 1 286 ? -31.493 -5.366 30.731 1.00 88.81 286 LEU A C 1
ATOM 2288 O O . LEU A 1 286 ? -31.505 -6.444 30.137 1.00 88.81 286 LEU A O 1
ATOM 2292 N N . GLY A 1 287 ? -32.472 -5.017 31.570 1.00 87.81 287 GLY A N 1
ATOM 2293 C CA . GLY A 1 287 ? -33.663 -5.822 31.817 1.00 87.81 287 GLY A CA 1
ATOM 2294 C C . GLY A 1 287 ? -34.613 -5.915 30.622 1.00 87.81 287 GLY A C 1
ATOM 2295 O O . GLY A 1 287 ? -35.270 -6.940 30.464 1.00 87.81 287 GLY A O 1
ATOM 2296 N N . GLN A 1 288 ? -34.713 -4.889 29.770 1.00 85.25 288 GLN A N 1
ATOM 2297 C CA . GLN A 1 288 ? -35.423 -4.973 28.481 1.00 85.25 288 GLN A CA 1
ATOM 2298 C C . GLN A 1 288 ? -34.657 -5.883 27.508 1.00 85.25 288 GLN A C 1
ATOM 2300 O O . GLN A 1 288 ? -35.196 -6.887 27.053 1.00 85.25 288 GLN A O 1
ATOM 2305 N N . LEU A 1 289 ? -33.355 -5.653 27.313 1.00 85.75 289 LEU A N 1
ATOM 2306 C CA . LEU A 1 289 ? -32.478 -6.481 26.470 1.00 85.75 289 LEU A CA 1
ATOM 2307 C C . LEU A 1 289 ? -32.510 -7.980 26.838 1.00 85.75 289 LEU A C 1
ATOM 2309 O O . LEU A 1 289 ? -32.533 -8.846 25.955 1.00 85.75 289 LEU A O 1
ATOM 2313 N N . ALA A 1 290 ? -32.553 -8.312 28.131 1.00 86.38 290 ALA A N 1
ATOM 2314 C CA . ALA A 1 290 ? -32.644 -9.691 28.618 1.00 86.38 290 ALA A CA 1
ATOM 2315 C C . ALA A 1 290 ? -34.039 -10.337 28.458 1.00 86.38 290 ALA A C 1
ATOM 2317 O O . ALA A 1 290 ? -34.171 -11.559 28.593 1.00 86.38 290 ALA A O 1
ATOM 2318 N N . ARG A 1 291 ? -35.081 -9.552 28.161 1.00 83.94 291 ARG A N 1
ATOM 2319 C CA . ARG A 1 291 ? -36.429 -10.040 27.823 1.00 83.94 291 ARG A CA 1
ATOM 2320 C C . ARG A 1 291 ? -36.645 -10.114 26.314 1.00 83.94 291 ARG A C 1
ATOM 2322 O O . ARG A 1 291 ? -37.038 -11.165 25.819 1.00 83.94 291 ARG A O 1
ATOM 2329 N N . ASP A 1 292 ? -36.319 -9.038 25.608 1.00 79.25 292 ASP A N 1
ATOM 2330 C CA . ASP A 1 292 ? -36.758 -8.796 24.232 1.00 79.25 292 ASP A CA 1
ATOM 2331 C C . ASP A 1 292 ? -35.692 -9.172 23.183 1.00 79.25 292 ASP A C 1
ATOM 2333 O O . ASP A 1 292 ? -36.000 -9.340 22.006 1.00 79.25 292 ASP A O 1
ATOM 2337 N N . GLY A 1 293 ? -34.429 -9.351 23.596 1.00 73.25 293 GLY A N 1
ATOM 2338 C CA . GLY A 1 293 ? -33.340 -9.840 22.734 1.00 73.25 293 GLY A CA 1
ATOM 2339 C C . GLY A 1 293 ? -32.799 -8.835 21.714 1.00 73.25 293 GLY A C 1
ATOM 2340 O O . GLY A 1 293 ? -31.908 -9.162 20.936 1.00 73.25 293 GLY A O 1
ATOM 2341 N N . THR A 1 294 ? -33.316 -7.611 21.722 1.00 73.75 294 THR A N 1
ATOM 2342 C CA . THR A 1 294 ? -32.905 -6.500 20.865 1.00 73.75 294 THR A CA 1
ATOM 2343 C C . THR A 1 294 ? -33.079 -5.188 21.626 1.00 73.75 294 THR A C 1
ATOM 2345 O O . THR A 1 294 ? -33.908 -5.106 22.529 1.00 73.75 294 THR A O 1
ATOM 2348 N N . LEU A 1 295 ? -32.315 -4.158 21.255 1.00 70.25 295 LEU A N 1
ATOM 2349 C CA . LEU A 1 295 ? -32.497 -2.787 21.749 1.00 70.25 295 LEU A CA 1
ATOM 2350 C C . LEU A 1 295 ? -33.743 -2.107 21.124 1.00 70.25 295 LEU A C 1
ATOM 2352 O O . LEU A 1 295 ? -34.108 -0.999 21.503 1.00 70.25 295 LEU A O 1
ATOM 2356 N N . GLY A 1 296 ? -34.400 -2.789 20.175 1.00 60.56 296 GLY A N 1
ATOM 2357 C CA . GLY A 1 296 ? -35.513 -2.282 19.373 1.00 60.56 296 GLY A CA 1
ATOM 2358 C C . GLY A 1 296 ? -35.048 -1.483 18.151 1.00 60.56 296 GLY A C 1
ATOM 2359 O O . GLY A 1 296 ? -33.877 -1.122 18.034 1.00 60.56 296 GLY A O 1
ATOM 2360 N N . ASP A 1 297 ? -35.979 -1.180 17.242 1.00 47.88 297 ASP A N 1
ATOM 2361 C CA . ASP A 1 297 ? -35.836 0.018 16.407 1.00 47.88 297 ASP A CA 1
ATOM 2362 C C . ASP A 1 297 ? -36.098 1.200 17.368 1.00 47.88 297 ASP A C 1
ATOM 2364 O O . ASP A 1 297 ? -37.230 1.405 17.810 1.00 47.88 297 ASP A O 1
ATOM 2368 N N . GLY A 1 298 ? -35.023 1.870 17.803 1.00 42.28 298 GLY A N 1
ATOM 2369 C CA . GLY A 1 298 ? -35.035 2.819 18.924 1.00 42.28 298 GLY A CA 1
ATOM 2370 C C . GLY A 1 298 ? -35.928 4.048 18.719 1.00 42.28 298 GLY A C 1
ATOM 2371 O O . GLY A 1 298 ? -36.337 4.370 17.603 1.00 42.28 298 GLY A O 1
ATOM 2372 N N . VAL A 1 299 ? -36.220 4.759 19.815 1.00 34.41 299 VAL A N 1
ATOM 2373 C CA . VAL A 1 299 ? -37.027 5.992 19.787 1.00 34.41 299 VAL A CA 1
ATOM 2374 C C . VAL A 1 299 ? -36.397 6.991 18.802 1.00 34.41 299 VAL A C 1
ATOM 2376 O O . VAL A 1 299 ? -35.209 7.279 18.945 1.00 34.41 299 VAL A O 1
ATOM 2379 N N . PRO A 1 300 ? -37.144 7.566 17.839 1.00 34.44 300 PRO A N 1
ATOM 2380 C CA . PRO A 1 300 ? -36.630 8.653 17.006 1.00 34.44 300 PRO A CA 1
ATOM 2381 C C . PRO A 1 300 ? -36.124 9.800 17.897 1.00 34.44 300 PRO A C 1
ATOM 2383 O O . PRO A 1 300 ? -36.898 10.352 18.680 1.00 34.44 300 PRO A O 1
ATOM 2386 N N . GLY A 1 301 ? -34.821 10.093 17.838 1.00 40.69 301 GLY A N 1
ATOM 2387 C CA . GLY A 1 301 ? -34.118 10.975 18.780 1.00 40.69 301 GLY A CA 1
ATOM 2388 C C . GLY A 1 301 ? -33.154 10.287 19.765 1.00 40.69 301 GLY A C 1
ATOM 2389 O O . GLY A 1 301 ? -32.285 10.959 20.311 1.00 40.69 301 GLY A O 1
ATOM 2390 N N . SER A 1 302 ? -33.209 8.963 19.984 1.00 34.97 302 SER A N 1
ATOM 2391 C CA . SER A 1 302 ? -32.226 8.261 20.844 1.00 34.97 302 SER A CA 1
ATOM 2392 C C . SER A 1 302 ? -30.891 7.971 20.144 1.00 34.97 302 SER A C 1
ATOM 2394 O O . SER A 1 302 ? -29.926 7.574 20.797 1.00 34.97 302 SER A O 1
ATOM 2396 N N . GLY A 1 303 ? -30.842 8.158 18.821 1.00 39.00 303 GLY A N 1
ATOM 2397 C CA . GLY A 1 303 ? -29.667 7.970 17.965 1.00 39.00 303 GLY A CA 1
ATOM 2398 C C . GLY A 1 303 ? -29.159 9.252 17.298 1.00 39.00 303 GLY A C 1
ATOM 2399 O O . GLY A 1 303 ? -28.317 9.155 16.404 1.00 39.00 303 GLY A O 1
ATOM 2400 N N . ASP A 1 304 ? -29.662 10.422 17.707 1.00 36.91 304 ASP A N 1
ATOM 2401 C CA . ASP A 1 304 ? -29.236 11.719 17.180 1.00 36.91 304 ASP A CA 1
ATOM 2402 C C . ASP A 1 304 ? -28.206 12.360 18.117 1.00 36.91 304 ASP A C 1
ATOM 2404 O O . ASP A 1 304 ? -28.444 12.570 19.308 1.00 36.91 304 ASP A O 1
ATOM 2408 N N . ALA A 1 305 ? -27.030 12.672 17.574 1.00 39.47 305 ALA A N 1
ATOM 2409 C CA . ALA A 1 305 ? -25.990 13.425 18.267 1.00 39.47 305 ALA A CA 1
ATOM 2410 C C . ALA A 1 305 ? -26.291 14.931 18.169 1.00 39.47 305 ALA A C 1
ATOM 2412 O O . ALA A 1 305 ? -25.578 15.677 17.503 1.00 39.47 305 ALA A O 1
ATOM 2413 N N . ALA A 1 306 ? -27.372 15.370 18.821 1.00 37.69 306 ALA A N 1
ATOM 2414 C CA . ALA A 1 306 ? -27.926 16.727 18.737 1.00 37.69 306 ALA A CA 1
ATOM 2415 C C . ALA A 1 306 ? -27.093 17.828 19.453 1.00 37.69 306 ALA A C 1
ATOM 2417 O O . ALA A 1 306 ? -27.649 18.765 20.016 1.00 37.69 306 ALA A O 1
ATOM 2418 N N . GLU A 1 307 ? -25.761 17.714 19.410 1.00 37.06 307 GLU A N 1
ATOM 2419 C CA . GLU A 1 307 ? -24.771 18.779 19.660 1.00 37.06 307 GLU A CA 1
ATOM 2420 C C . GLU A 1 307 ? -23.627 18.732 18.605 1.00 37.06 307 GLU A C 1
ATOM 2422 O O . GLU A 1 307 ? -22.521 19.197 18.870 1.00 37.06 307 GLU A O 1
ATOM 2427 N N . SER A 1 308 ? -23.824 18.121 17.420 1.00 40.00 308 SER A N 1
ATOM 2428 C CA . SER A 1 308 ? -22.760 18.016 16.399 1.00 40.00 308 SER A CA 1
ATOM 2429 C C . SER A 1 308 ? -23.228 18.100 14.934 1.00 40.00 308 SER A C 1
ATOM 2431 O O . SER A 1 308 ? -22.732 17.338 14.103 1.00 40.00 308 SER A O 1
ATOM 2433 N N . ASP A 1 309 ? -24.162 19.002 14.632 1.00 34.03 309 ASP A N 1
ATOM 2434 C CA . ASP A 1 309 ? -24.691 19.275 13.279 1.00 34.03 309 ASP A CA 1
ATOM 2435 C C . ASP A 1 309 ? -24.410 20.738 12.872 1.00 34.03 309 ASP A C 1
ATOM 2437 O O . ASP A 1 309 ? -25.311 21.520 12.588 1.00 34.03 309 ASP A O 1
ATOM 2441 N N . ASP A 1 310 ? -23.135 21.132 12.977 1.00 32.78 310 ASP A N 1
ATOM 2442 C CA . ASP A 1 310 ? -22.640 22.501 12.739 1.00 32.78 310 ASP A CA 1
ATOM 2443 C C . ASP A 1 310 ? -21.251 22.473 12.048 1.00 32.78 310 ASP A C 1
ATOM 2445 O O . ASP A 1 310 ? -20.319 23.188 12.405 1.00 32.78 310 ASP A O 1
ATOM 2449 N N . GLU A 1 311 ? -21.105 21.595 11.052 1.00 29.62 311 GLU A N 1
ATOM 2450 C CA . GLU A 1 311 ? -20.199 21.780 9.906 1.00 29.62 311 GLU A CA 1
ATOM 2451 C C . GLU A 1 311 ? -20.991 21.375 8.659 1.00 29.62 311 GLU A C 1
ATOM 2453 O O . GLU A 1 311 ? -21.581 20.296 8.626 1.00 29.62 311 GLU A O 1
ATOM 2458 N N . ALA A 1 312 ? -21.086 22.264 7.671 1.00 28.53 312 ALA A N 1
ATOM 2459 C CA . ALA A 1 312 ? -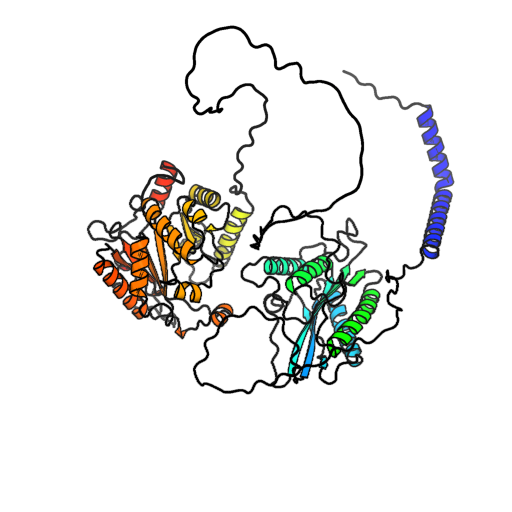22.089 22.136 6.617 1.00 28.53 312 ALA A CA 1
ATOM 2460 C C . ALA A 1 312 ? -21.690 21.119 5.534 1.00 28.53 312 ALA A C 1
ATOM 2462 O O . ALA A 1 312 ? -20.702 21.326 4.827 1.00 28.53 312 ALA A O 1
ATOM 2463 N N . ASP A 1 313 ? -22.525 20.094 5.336 1.00 27.97 313 ASP A N 1
ATOM 2464 C CA . ASP A 1 313 ? -22.510 19.276 4.121 1.00 27.97 313 ASP A CA 1
ATOM 2465 C C . ASP A 1 313 ? -22.721 20.173 2.890 1.00 27.97 313 ASP A C 1
ATOM 2467 O O . ASP A 1 313 ? -23.730 20.879 2.771 1.00 27.97 313 ASP A O 1
ATOM 2471 N N . VAL A 1 314 ? -21.768 20.139 1.956 1.00 29.12 314 VAL A N 1
ATOM 2472 C CA . VAL A 1 314 ? -21.867 20.797 0.649 1.00 29.12 314 VAL A CA 1
ATOM 2473 C C . VAL A 1 314 ? -21.422 19.815 -0.431 1.00 29.12 314 VAL A C 1
ATOM 2475 O O . VAL A 1 314 ? -20.261 19.416 -0.469 1.00 29.12 314 VAL A O 1
ATOM 2478 N N . ASP A 1 315 ? -22.366 19.504 -1.320 1.00 30.05 315 ASP A N 1
ATOM 2479 C CA . ASP A 1 315 ? -22.227 18.766 -2.581 1.00 30.05 315 ASP A CA 1
ATOM 2480 C C . ASP A 1 315 ? -21.783 17.287 -2.506 1.00 30.05 315 ASP A C 1
ATOM 2482 O O . ASP A 1 315 ? -20.644 16.944 -2.809 1.00 30.05 315 ASP A O 1
ATOM 2486 N N . ASP A 1 316 ? -22.764 16.403 -2.281 1.00 29.70 316 ASP A N 1
ATOM 2487 C CA . ASP A 1 316 ? -22.815 15.058 -2.887 1.00 29.70 316 ASP A CA 1
ATOM 2488 C C . ASP A 1 316 ? -24.260 14.772 -3.385 1.00 29.70 316 ASP A C 1
ATOM 2490 O O . ASP A 1 316 ? -25.029 14.002 -2.808 1.00 29.70 316 ASP A O 1
ATOM 2494 N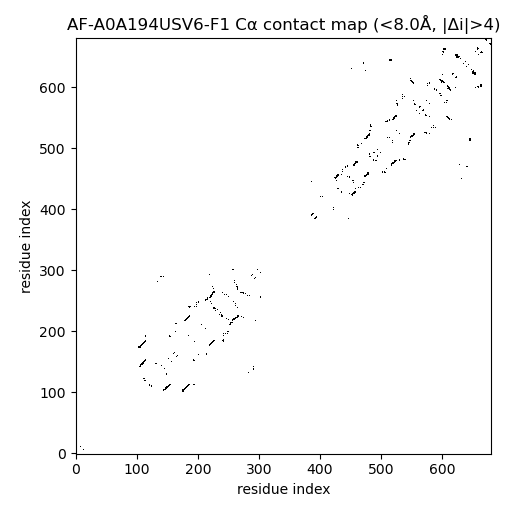 N . ASP A 1 317 ? -24.672 15.467 -4.457 1.00 27.92 317 ASP A N 1
ATOM 2495 C CA . ASP A 1 317 ? -25.941 15.231 -5.179 1.00 27.92 317 ASP A CA 1
ATOM 2496 C C . ASP A 1 317 ? -25.806 13.997 -6.094 1.00 27.92 317 ASP A C 1
ATOM 2498 O O . ASP A 1 317 ? -25.633 14.106 -7.313 1.00 27.92 317 ASP A O 1
ATOM 2502 N N . ASP A 1 318 ? -25.806 12.802 -5.491 1.00 30.88 318 ASP A N 1
ATOM 2503 C CA . ASP A 1 318 ? -25.635 11.525 -6.199 1.00 30.88 318 ASP A CA 1
ATOM 2504 C C . ASP A 1 318 ? -26.910 11.166 -6.993 1.00 30.88 318 ASP A C 1
ATOM 2506 O O . ASP A 1 318 ? -27.830 10.492 -6.521 1.00 30.88 318 ASP A O 1
ATOM 2510 N N . GLY A 1 319 ? -26.996 11.719 -8.207 1.00 31.02 319 GLY A N 1
ATOM 2511 C CA . GLY A 1 319 ? -28.222 11.814 -9.002 1.00 31.02 319 GLY A CA 1
ATOM 2512 C C . GLY A 1 319 ? -28.850 10.481 -9.424 1.00 31.02 319 GLY A C 1
ATOM 2513 O O . GLY A 1 319 ? -28.565 9.951 -10.505 1.00 31.02 319 GLY A O 1
ATOM 2514 N N . GLU A 1 320 ? -29.805 9.990 -8.629 1.00 28.52 320 GLU A N 1
ATOM 2515 C CA . GLU A 1 320 ? -30.602 8.800 -8.942 1.00 28.52 320 GLU A CA 1
ATOM 2516 C C . GLU A 1 320 ? -31.572 9.051 -10.121 1.00 28.52 320 GLU A C 1
ATOM 2518 O O . GLU A 1 320 ? -32.722 9.469 -9.968 1.00 28.52 320 GLU A O 1
ATOM 2523 N N . VAL A 1 321 ? -31.111 8.772 -11.345 1.00 27.78 321 VAL A N 1
ATOM 2524 C CA . VAL A 1 321 ? -31.942 8.790 -12.563 1.00 27.78 321 VAL A CA 1
ATOM 2525 C C . VAL A 1 321 ? -32.901 7.594 -12.614 1.00 27.78 321 VAL A C 1
ATOM 2527 O O . VAL A 1 321 ? -32.702 6.625 -13.351 1.00 27.78 321 VAL A O 1
ATOM 2530 N N . VAL A 1 322 ? -33.979 7.680 -11.833 1.00 29.44 322 VAL A N 1
ATOM 2531 C CA . VAL A 1 322 ? -35.120 6.759 -11.904 1.00 29.44 322 VAL A CA 1
ATOM 2532 C C . VAL A 1 322 ? -35.841 6.936 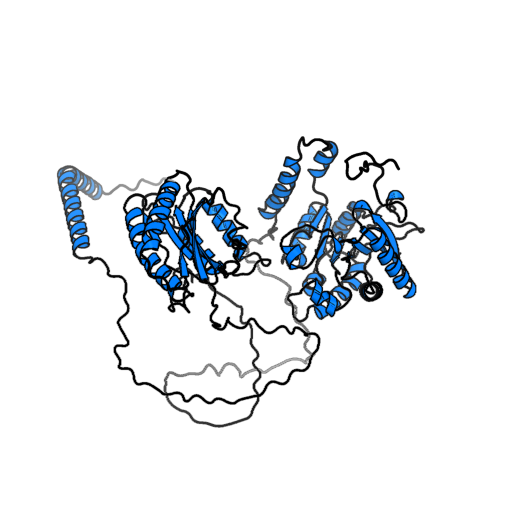-13.245 1.00 29.44 322 VAL A C 1
ATOM 2534 O O . VAL A 1 322 ? -36.426 7.981 -13.527 1.00 29.44 322 VAL A O 1
ATOM 2537 N N . PHE A 1 323 ? -35.814 5.895 -14.077 1.00 22.80 323 PHE A N 1
ATOM 2538 C CA . PHE A 1 323 ? -36.594 5.828 -15.312 1.00 22.80 323 PHE A CA 1
ATOM 2539 C C . PHE A 1 323 ? -37.992 5.267 -15.027 1.00 22.80 323 PHE A C 1
ATOM 2541 O O . PHE A 1 323 ? -38.130 4.063 -14.813 1.00 22.80 323 PHE A O 1
ATOM 2548 N N . GLU A 1 324 ? -39.025 6.103 -15.131 1.00 26.09 324 GLU A N 1
ATOM 2549 C CA . GLU A 1 324 ? -40.393 5.642 -15.394 1.00 26.09 324 GLU A CA 1
ATOM 2550 C C . GLU A 1 324 ? -40.938 6.273 -16.683 1.00 26.09 324 GLU A C 1
ATOM 2552 O O . GLU A 1 324 ? -40.702 7.442 -16.989 1.00 26.09 324 GLU A O 1
ATOM 2557 N N . ASP A 1 325 ? -41.644 5.449 -17.453 1.00 24.56 325 ASP A N 1
ATOM 2558 C CA . ASP A 1 325 ? -42.263 5.752 -18.742 1.00 24.56 325 ASP A CA 1
ATOM 2559 C C . ASP A 1 325 ? -43.785 5.736 -18.555 1.00 24.56 325 ASP A C 1
ATOM 2561 O O . ASP A 1 325 ? -44.295 4.734 -18.061 1.00 24.56 325 ASP A O 1
ATOM 2565 N N . ASP A 1 326 ? -44.489 6.825 -18.900 1.00 28.23 326 ASP A N 1
ATOM 2566 C CA . ASP A 1 326 ? -45.661 6.807 -19.801 1.00 28.23 326 ASP A CA 1
ATOM 2567 C C . ASP A 1 326 ? -46.168 8.254 -20.084 1.00 28.23 326 ASP A C 1
ATOM 2569 O O . ASP A 1 326 ? -45.480 9.259 -19.882 1.00 28.23 326 ASP A O 1
ATOM 2573 N N . SER A 1 327 ? -47.384 8.364 -20.619 1.00 26.09 327 SER A N 1
ATOM 2574 C CA . SER A 1 327 ? -47.873 9.440 -21.474 1.00 26.09 327 SER A CA 1
ATOM 2575 C C . SER A 1 327 ? -48.877 10.432 -20.838 1.00 26.09 327 SER A C 1
ATOM 2577 O O . SER A 1 327 ? -49.408 10.281 -19.741 1.00 26.09 327 SER A O 1
ATOM 2579 N N . GLN A 1 328 ? -49.103 11.528 -21.571 1.00 26.14 328 GLN A N 1
ATOM 2580 C CA . GLN A 1 328 ? -49.953 12.696 -21.268 1.00 26.14 328 GLN A CA 1
ATOM 2581 C C . GLN A 1 328 ? -51.487 12.405 -21.211 1.00 26.14 328 GLN A C 1
ATOM 2583 O O . GLN A 1 328 ? -51.922 11.388 -21.746 1.00 26.14 328 GLN A O 1
ATOM 2588 N N . PRO A 1 329 ? -52.380 13.390 -20.900 1.00 38.22 329 PRO A N 1
ATOM 2589 C CA . PRO A 1 329 ? -52.372 14.441 -19.848 1.00 38.22 329 PRO A CA 1
ATOM 2590 C C . PRO A 1 329 ? -53.777 14.731 -19.213 1.00 38.22 329 PRO A C 1
ATOM 2592 O O . PRO A 1 329 ? -54.792 14.390 -19.822 1.00 38.22 329 PRO A O 1
ATOM 2595 N N . LYS A 1 330 ? -53.870 15.529 -18.113 1.00 24.16 330 LYS A N 1
ATOM 2596 C CA . LYS A 1 330 ? -54.736 16.760 -17.990 1.00 24.16 330 LYS A CA 1
ATOM 2597 C C . LYS A 1 330 ? -54.902 17.385 -16.576 1.00 24.16 330 LYS A C 1
ATOM 2599 O O . LYS A 1 330 ? -55.000 16.692 -15.580 1.00 24.16 330 LYS A O 1
ATOM 2604 N N . SER A 1 331 ? -55.017 18.726 -16.587 1.00 22.41 331 SER A N 1
ATOM 2605 C CA . SER A 1 331 ? -55.705 19.714 -15.699 1.00 22.41 331 SER A CA 1
ATOM 2606 C C . SER A 1 331 ? -56.545 19.246 -14.478 1.00 22.41 331 SER A C 1
ATOM 2608 O O . SER A 1 331 ? -57.237 18.244 -14.590 1.00 22.41 331 SER A O 1
ATOM 2610 N N . THR A 1 332 ? -56.692 19.998 -13.364 1.00 24.61 332 THR A N 1
ATOM 2611 C CA . THR A 1 332 ? -56.951 21.469 -13.238 1.00 24.61 332 THR A CA 1
ATOM 2612 C C . THR A 1 332 ? -56.437 22.155 -11.944 1.00 24.61 332 THR A C 1
ATOM 2614 O O . THR A 1 332 ? -56.405 21.547 -10.881 1.00 24.61 332 THR A O 1
ATOM 2617 N N . LYS A 1 333 ? -56.160 23.473 -12.034 1.00 23.69 333 LYS A N 1
ATOM 2618 C CA . LYS A 1 333 ? -55.942 24.481 -10.948 1.00 23.69 333 LYS A CA 1
ATOM 2619 C C . LYS A 1 333 ? -57.276 25.200 -10.570 1.00 23.69 333 LYS A C 1
ATOM 2621 O O . LYS A 1 333 ? -58.286 24.762 -11.126 1.00 23.69 333 LYS A O 1
ATOM 2626 N N . PRO A 1 334 ? -57.375 26.290 -9.745 1.00 38.88 334 PRO A N 1
ATOM 2627 C CA . PRO A 1 334 ? -56.389 27.233 -9.147 1.00 38.88 334 PRO A CA 1
ATOM 2628 C C . PRO A 1 334 ? -56.393 27.178 -7.590 1.00 38.88 334 PRO A C 1
ATOM 2630 O O . PRO A 1 334 ? -56.571 26.076 -7.096 1.00 38.88 334 PRO A O 1
ATOM 2633 N N . LYS A 1 335 ? -56.171 28.187 -6.710 1.00 27.98 335 LYS A N 1
ATOM 2634 C CA . LYS A 1 335 ? -56.030 29.686 -6.638 1.00 27.98 335 LYS A CA 1
ATOM 2635 C C . LYS A 1 335 ? -55.353 29.997 -5.256 1.00 27.98 335 LYS A C 1
ATOM 2637 O O . LYS A 1 335 ? -55.364 29.087 -4.438 1.00 27.98 335 LYS A O 1
ATOM 2642 N N . SER A 1 336 ? -54.837 31.152 -4.793 1.00 28.30 336 SER A N 1
ATOM 2643 C CA . SER A 1 336 ? -54.397 32.524 -5.208 1.00 28.30 336 SER A CA 1
ATOM 2644 C C . SER A 1 336 ? -53.658 33.129 -3.968 1.00 28.30 336 SER A C 1
ATOM 2646 O O . SER A 1 336 ? -53.834 32.576 -2.888 1.00 28.30 336 SER A O 1
ATOM 2648 N N . SER A 1 337 ? -52.853 34.205 -3.944 1.00 26.28 337 SER A N 1
ATOM 2649 C CA . SER A 1 337 ? -52.630 35.407 -4.799 1.00 26.28 337 SER A CA 1
ATOM 2650 C C . SER A 1 337 ? -51.096 35.709 -4.860 1.00 26.28 337 SER A C 1
ATOM 2652 O O . SER A 1 337 ? -50.340 34.773 -4.636 1.00 26.28 337 SER A O 1
ATOM 2654 N N . GLY A 1 338 ? -50.496 36.877 -5.165 1.00 28.69 338 GLY A N 1
ATOM 2655 C CA . GLY A 1 338 ? -50.933 38.250 -5.517 1.00 28.69 338 GLY A CA 1
ATOM 2656 C C . GLY A 1 338 ? -50.715 39.288 -4.384 1.00 28.69 338 GLY A C 1
ATOM 2657 O O . GLY A 1 338 ? -50.960 38.944 -3.234 1.00 28.69 338 GLY A O 1
ATOM 2658 N N . THR A 1 339 ? -50.322 40.556 -4.628 1.00 28.94 339 THR A N 1
ATOM 2659 C CA . THR A 1 339 ? -50.087 41.253 -5.925 1.00 28.94 339 THR A CA 1
ATOM 2660 C C . THR A 1 339 ? -49.313 42.589 -5.757 1.00 28.94 339 THR A C 1
ATOM 2662 O O . THR A 1 339 ? -49.299 43.110 -4.647 1.00 28.94 339 THR A O 1
ATOM 2665 N N . LEU A 1 340 ? -48.845 43.172 -6.882 1.00 31.03 340 LEU A N 1
ATOM 2666 C CA . LEU A 1 340 ? -48.344 44.558 -7.099 1.00 31.03 340 LEU A CA 1
ATOM 2667 C C . LEU A 1 340 ? -46.895 44.839 -6.621 1.00 31.03 340 LEU A C 1
ATOM 2669 O O . LEU A 1 340 ? -46.403 44.159 -5.728 1.00 31.03 340 LEU A O 1
ATOM 2673 N N . GLU A 1 341 ? -46.138 45.769 -7.227 1.00 27.88 341 GLU A N 1
ATOM 2674 C CA . GLU A 1 341 ? -46.546 46.916 -8.073 1.00 27.88 341 GLU A CA 1
ATOM 2675 C C . GLU A 1 341 ? -45.611 47.191 -9.284 1.00 27.88 341 GLU A C 1
ATOM 2677 O O . GLU A 1 341 ? -44.469 46.734 -9.328 1.00 27.88 341 GLU A O 1
ATOM 2682 N N . ASP A 1 342 ? -46.118 47.963 -10.253 1.00 30.39 342 ASP A N 1
ATOM 2683 C CA . ASP A 1 342 ? -45.542 48.311 -11.568 1.00 30.39 342 ASP A CA 1
ATOM 2684 C C . ASP A 1 342 ? -45.524 49.866 -11.717 1.00 30.39 342 ASP A C 1
ATOM 2686 O O . ASP A 1 342 ? -46.181 50.543 -10.930 1.00 30.39 342 ASP A O 1
ATOM 2690 N N . LEU A 1 343 ? -44.884 50.572 -12.665 1.00 28.50 343 LEU A N 1
ATOM 2691 C CA . LEU A 1 343 ? -44.156 50.297 -13.924 1.00 28.50 343 LEU A CA 1
ATOM 2692 C C . LEU A 1 343 ? -43.373 51.598 -14.303 1.00 28.50 343 LEU A C 1
ATOM 2694 O O . LEU A 1 343 ? -43.740 52.648 -13.788 1.00 28.50 343 LEU A O 1
ATOM 2698 N N . GLU A 1 344 ? -42.366 51.570 -15.202 1.00 33.03 344 GLU A N 1
ATOM 2699 C CA . GLU A 1 344 ? -42.182 52.518 -16.351 1.00 33.03 344 GLU A CA 1
ATOM 2700 C C . GLU A 1 344 ? -40.788 52.449 -17.047 1.00 33.03 344 GLU A C 1
ATOM 2702 O O . GLU A 1 344 ? -39.741 52.718 -16.466 1.00 33.03 344 GLU A O 1
ATOM 2707 N N . ASP A 1 345 ? -40.809 52.115 -18.345 1.00 27.78 345 ASP A N 1
ATOM 2708 C CA . ASP A 1 345 ? -39.918 52.524 -19.449 1.00 27.78 345 ASP A CA 1
ATOM 2709 C C . ASP A 1 345 ? -38.387 52.696 -19.267 1.00 27.78 345 ASP A C 1
ATOM 2711 O O . ASP A 1 345 ? -37.854 53.804 -19.201 1.00 27.78 345 ASP A O 1
ATOM 2715 N N . LEU A 1 346 ? -37.641 51.604 -19.505 1.00 33.03 346 LEU A N 1
ATOM 2716 C CA . LEU A 1 346 ? -36.259 51.653 -20.040 1.00 33.03 346 LEU A CA 1
ATOM 2717 C C . LEU A 1 346 ? -36.153 51.232 -21.528 1.00 33.03 346 LEU A C 1
ATOM 2719 O O . LEU A 1 346 ? -35.066 51.145 -22.103 1.00 33.03 346 LEU A O 1
ATOM 2723 N N . GLY A 1 347 ? -37.291 51.024 -22.197 1.00 34.88 347 GLY A N 1
ATOM 2724 C CA . GLY A 1 347 ? -37.399 50.586 -23.595 1.00 34.88 347 GLY A CA 1
ATOM 2725 C C . GLY A 1 347 ? -37.165 51.676 -24.652 1.00 34.88 347 GLY A C 1
ATOM 2726 O O . GLY A 1 347 ? -37.947 51.770 -25.596 1.00 34.88 347 GLY A O 1
ATOM 2727 N N . ARG A 1 348 ? -36.133 52.528 -24.514 1.00 31.11 348 ARG A N 1
ATOM 2728 C CA . ARG A 1 348 ? -35.950 53.701 -25.408 1.00 31.11 348 ARG A CA 1
ATOM 2729 C C . ARG A 1 348 ? -34.525 54.076 -25.834 1.00 31.11 348 ARG A C 1
ATOM 2731 O O . ARG A 1 348 ? -34.342 55.137 -26.423 1.00 31.11 348 ARG A O 1
ATOM 2738 N N . ILE A 1 349 ? -33.529 53.220 -25.592 1.00 35.56 349 ILE A N 1
ATOM 2739 C CA . ILE A 1 349 ? -32.110 53.493 -25.932 1.00 35.56 349 ILE A CA 1
ATOM 2740 C C . ILE A 1 349 ? -31.591 52.604 -27.093 1.00 35.56 349 ILE A C 1
ATOM 2742 O O . ILE A 1 349 ? -30.489 52.802 -27.592 1.00 35.56 349 ILE A O 1
ATOM 2746 N N . LEU A 1 350 ? -32.411 51.682 -27.621 1.00 33.62 350 LEU A N 1
ATOM 2747 C CA . LEU A 1 350 ? -32.043 50.757 -28.711 1.00 33.62 350 LEU A CA 1
ATOM 2748 C C . LEU A 1 350 ? -32.729 51.048 -30.062 1.00 33.62 350 LEU A C 1
ATOM 2750 O O . LEU A 1 350 ? -33.157 50.137 -30.768 1.00 33.62 350 LEU A O 1
ATOM 2754 N N . GLN A 1 351 ? -32.799 52.322 -30.463 1.00 30.47 351 GLN A N 1
ATOM 2755 C CA . GLN A 1 351 ? -33.103 52.683 -31.856 1.00 30.47 351 GLN A CA 1
ATOM 2756 C C . GLN A 1 351 ? -32.493 54.036 -32.263 1.00 30.47 351 GLN A C 1
ATOM 2758 O O . GLN A 1 351 ? -33.133 55.075 -32.152 1.00 30.47 351 GLN A O 1
ATOM 2763 N N . ASN A 1 352 ? -31.239 54.002 -32.734 1.00 27.33 352 ASN A N 1
ATOM 2764 C CA . ASN A 1 352 ? -30.674 54.903 -33.754 1.00 27.33 352 ASN A CA 1
ATOM 2765 C C . ASN A 1 352 ? -29.236 54.465 -34.092 1.00 27.33 352 ASN A C 1
ATOM 2767 O O . ASN A 1 352 ? -28.289 54.831 -33.403 1.00 27.33 352 ASN A O 1
ATOM 2771 N N . ALA A 1 353 ? -29.078 53.673 -35.156 1.00 32.66 353 ALA A N 1
ATOM 2772 C CA . ALA A 1 353 ? -27.779 53.246 -35.679 1.00 32.66 353 ALA A CA 1
ATOM 2773 C C . ALA A 1 353 ? -27.758 53.383 -37.211 1.00 32.66 353 ALA A C 1
ATOM 2775 O O . ALA A 1 353 ? -28.252 52.508 -37.920 1.00 32.66 353 ALA A O 1
ATOM 2776 N N . LYS A 1 354 ? -27.234 54.522 -37.676 1.00 29.14 354 LYS A N 1
ATOM 2777 C CA . LYS A 1 354 ? -26.936 54.948 -39.057 1.00 29.14 354 LYS A CA 1
ATOM 2778 C C . LYS A 1 354 ? -26.122 56.247 -38.955 1.00 29.14 354 LYS A C 1
ATOM 2780 O O . LYS A 1 354 ? -26.452 57.059 -38.095 1.00 29.14 354 LYS A O 1
ATOM 2785 N N . ASP A 1 355 ? -25.086 56.532 -39.737 1.00 29.78 355 ASP A N 1
ATOM 2786 C CA . ASP A 1 355 ? -24.303 55.748 -40.714 1.00 29.78 355 ASP A CA 1
ATOM 2787 C C . ASP A 1 355 ? -22.801 55.858 -40.279 1.00 29.78 355 ASP A C 1
ATOM 2789 O O . ASP A 1 355 ? -22.529 56.439 -39.229 1.00 29.78 355 ASP A O 1
ATOM 2793 N N . ASP A 1 356 ? -21.743 55.348 -40.921 1.00 28.41 356 ASP A N 1
ATOM 2794 C CA . ASP A 1 356 ? -21.527 54.690 -42.220 1.00 28.41 356 ASP A CA 1
ATOM 2795 C C . ASP A 1 356 ? -20.197 53.875 -42.165 1.00 28.41 356 ASP A C 1
ATOM 2797 O O . ASP A 1 356 ? -19.377 54.112 -41.275 1.00 28.41 356 ASP A O 1
ATOM 2801 N N . GLY A 1 357 ? -19.922 52.991 -43.139 1.00 27.06 357 GLY A N 1
ATOM 2802 C CA . GLY A 1 357 ? -18.544 52.557 -43.462 1.00 27.06 357 GLY A CA 1
ATOM 2803 C C . GLY A 1 357 ? -18.174 51.056 -43.406 1.00 27.06 357 GLY A C 1
ATOM 2804 O O . GLY A 1 357 ? -17.848 50.515 -42.355 1.00 27.06 357 GLY A O 1
ATOM 2805 N N . ALA A 1 358 ? -17.999 50.464 -44.599 1.00 28.11 358 ALA A N 1
ATOM 2806 C CA . ALA A 1 358 ? -17.233 49.234 -44.908 1.00 28.11 358 ALA A CA 1
ATOM 2807 C C . ALA A 1 358 ? -17.819 47.844 -44.520 1.00 28.11 358 ALA A C 1
ATOM 2809 O O . ALA A 1 358 ? -18.890 47.722 -43.935 1.00 28.11 358 ALA A O 1
ATOM 2810 N N . LYS A 1 359 ? -17.176 46.770 -45.025 1.00 30.45 359 LYS A N 1
ATOM 2811 C CA . LYS A 1 359 ? -17.752 45.417 -45.235 1.00 30.45 359 LYS A CA 1
ATOM 2812 C C . LYS A 1 359 ? -16.976 44.270 -44.534 1.00 30.45 359 LYS A C 1
ATOM 2814 O O . LYS A 1 359 ? -15.828 44.481 -44.155 1.00 30.45 359 LYS A O 1
ATOM 2819 N N . PRO A 1 360 ? -17.590 43.075 -44.352 1.00 42.84 360 PRO A N 1
ATOM 2820 C CA . PRO A 1 360 ? -17.235 42.145 -43.269 1.00 42.84 360 PRO A CA 1
ATOM 2821 C C . PRO A 1 360 ? -16.378 40.923 -43.663 1.00 42.84 360 PRO A C 1
ATOM 2823 O O . PRO A 1 360 ? -16.270 40.566 -44.836 1.00 42.84 360 PRO A O 1
ATOM 2826 N N . ALA A 1 361 ? -15.886 40.219 -42.636 1.00 26.86 361 ALA A N 1
ATOM 2827 C CA . ALA A 1 361 ? -15.384 38.840 -42.672 1.00 26.86 361 ALA A CA 1
ATOM 2828 C C . ALA A 1 361 ? -15.856 38.059 -41.417 1.00 26.86 361 ALA A C 1
ATOM 2830 O O . ALA A 1 361 ? -16.410 38.654 -40.493 1.00 26.86 361 ALA A O 1
ATOM 2831 N N . ALA A 1 362 ? -15.699 36.730 -41.412 1.00 27.86 362 ALA A N 1
ATOM 2832 C CA . ALA A 1 362 ? -16.280 35.809 -40.421 1.00 27.86 362 ALA A CA 1
ATOM 2833 C C . ALA A 1 362 ? -15.535 35.772 -39.059 1.00 27.86 362 ALA A C 1
ATOM 2835 O O . ALA A 1 362 ? -14.350 36.107 -39.013 1.00 27.86 362 ALA A O 1
ATOM 2836 N N . PRO A 1 363 ? -16.193 35.349 -37.955 1.00 30.86 363 PRO A N 1
ATOM 2837 C CA . PRO A 1 363 ? -15.596 35.343 -36.618 1.00 30.86 363 PRO A CA 1
ATOM 2838 C C . PRO A 1 363 ? -14.674 34.138 -36.370 1.00 30.86 363 PRO A C 1
ATOM 2840 O O . PRO A 1 363 ? -15.008 33.006 -36.717 1.00 30.86 363 PRO A O 1
ATOM 2843 N N . LEU A 1 364 ? -13.558 34.382 -35.680 1.00 28.23 364 LEU A N 1
ATOM 2844 C CA . LEU A 1 364 ? -12.696 33.372 -35.059 1.00 28.23 364 LEU A CA 1
ATOM 2845 C C . LEU A 1 364 ? -12.189 33.880 -33.696 1.00 28.23 364 LEU A C 1
ATOM 2847 O O . LEU A 1 364 ? -12.231 35.078 -33.430 1.00 28.23 364 LEU A O 1
ATOM 2851 N N . ALA A 1 365 ? -11.770 32.929 -32.858 1.00 30.86 365 ALA A N 1
ATOM 2852 C CA . ALA A 1 365 ? -11.376 33.028 -31.447 1.00 30.86 365 ALA A CA 1
ATOM 2853 C C . ALA A 1 365 ? -10.830 34.381 -30.937 1.00 30.86 365 ALA A C 1
ATOM 2855 O O . ALA A 1 365 ? -9.933 34.972 -31.537 1.00 30.86 365 ALA A O 1
ATOM 2856 N N . ILE A 1 366 ? -11.291 34.788 -29.745 1.00 29.14 366 ILE A N 1
ATOM 2857 C CA . ILE A 1 366 ? -10.705 35.892 -28.971 1.00 29.14 366 ILE A CA 1
ATOM 2858 C C . ILE A 1 366 ? -9.953 35.321 -27.763 1.00 29.14 366 ILE A C 1
ATOM 2860 O O . ILE A 1 366 ? -10.559 34.920 -26.771 1.00 29.14 366 ILE A O 1
ATOM 2864 N N . ASP A 1 367 ? -8.627 35.299 -27.865 1.00 26.14 367 ASP A N 1
ATOM 2865 C CA . ASP A 1 367 ? -7.708 35.214 -26.726 1.00 26.14 367 ASP A CA 1
ATOM 2866 C C . ASP A 1 367 ? -7.725 36.550 -25.954 1.00 26.14 367 ASP A C 1
ATOM 2868 O O . ASP A 1 367 ? -7.803 37.621 -26.559 1.00 26.14 367 ASP A O 1
ATOM 2872 N N . PHE A 1 368 ? -7.664 36.491 -24.622 1.00 23.92 368 PHE A N 1
ATOM 2873 C CA . PHE A 1 368 ? -7.675 37.658 -23.731 1.00 23.92 368 PHE A CA 1
ATOM 2874 C C . PHE A 1 368 ? -6.431 37.758 -22.825 1.00 23.92 368 PHE A C 1
ATOM 2876 O O . PHE A 1 368 ? -6.437 38.464 -21.814 1.00 23.92 368 PHE A O 1
ATOM 2883 N N . THR A 1 369 ? -5.326 37.101 -23.190 1.00 28.44 369 THR A N 1
ATOM 2884 C CA . THR A 1 369 ? -4.068 37.122 -22.426 1.00 28.44 369 THR A CA 1
ATOM 2885 C C . THR A 1 369 ? -3.116 38.266 -22.809 1.00 28.44 369 THR A C 1
ATOM 2887 O O . THR A 1 369 ? -2.011 38.063 -23.309 1.00 28.44 369 THR A O 1
ATOM 2890 N N . THR A 1 370 ? -3.458 39.518 -22.473 1.00 28.95 370 THR A N 1
ATOM 2891 C CA . THR A 1 370 ? -2.403 40.518 -22.181 1.00 28.95 370 THR A CA 1
ATOM 2892 C C . THR A 1 370 ? -2.843 41.635 -21.234 1.00 28.95 370 THR A C 1
ATOM 2894 O O . THR A 1 370 ? -3.995 42.056 -21.205 1.00 28.95 370 THR A O 1
ATOM 2897 N N . THR A 1 371 ? -1.894 42.125 -20.433 1.00 29.50 371 THR A N 1
ATOM 2898 C CA . THR A 1 371 ? -2.106 43.152 -19.400 1.00 29.50 371 THR A CA 1
ATOM 2899 C C . THR A 1 371 ? -1.777 44.552 -19.942 1.00 29.50 371 THR A C 1
ATOM 2901 O O . THR A 1 371 ? -0.937 44.724 -20.820 1.00 29.50 371 THR A O 1
ATOM 2904 N N . THR A 1 372 ? -2.411 45.624 -19.470 1.00 25.41 372 THR A N 1
ATOM 2905 C CA . THR A 1 372 ? -2.059 46.305 -18.208 1.00 25.41 372 THR A CA 1
ATOM 2906 C C . THR A 1 372 ? -3.156 47.323 -17.851 1.00 25.41 372 THR A C 1
ATOM 2908 O O . THR A 1 372 ? -3.714 47.955 -18.735 1.00 25.41 372 THR A O 1
ATOM 2911 N N . SER A 1 373 ? -3.510 47.534 -16.577 1.00 26.69 373 SER A N 1
ATOM 2912 C CA . SER A 1 373 ? -2.751 48.476 -15.737 1.00 26.69 373 SER A CA 1
ATOM 2913 C C . SER A 1 373 ? -2.934 48.315 -14.212 1.00 26.69 373 SER A C 1
ATOM 2915 O O . SER A 1 373 ? -3.966 48.662 -13.649 1.00 26.69 373 SER A O 1
ATOM 2917 N N . LYS A 1 374 ? -1.844 47.909 -13.543 1.00 29.83 374 LYS A N 1
ATOM 2918 C CA . LYS A 1 374 ? -1.426 48.240 -12.159 1.00 29.83 374 LYS A CA 1
ATOM 2919 C C . LYS A 1 374 ? -2.516 48.442 -11.080 1.00 29.83 374 LYS A C 1
ATOM 2921 O O . LYS A 1 374 ? -2.860 49.573 -10.741 1.00 29.83 374 LYS A O 1
ATOM 2926 N N . ARG A 1 375 ? -2.792 47.378 -10.319 1.00 27.56 375 ARG A N 1
ATOM 2927 C CA . ARG A 1 375 ? -2.981 47.471 -8.857 1.00 27.56 375 ARG A CA 1
ATOM 2928 C C . ARG A 1 375 ? -2.050 46.448 -8.198 1.00 27.56 375 ARG A C 1
ATOM 2930 O O . ARG A 1 375 ? -2.072 45.284 -8.576 1.00 27.56 375 ARG A O 1
ATOM 2937 N N . LYS A 1 376 ? -1.175 46.875 -7.279 1.00 31.14 376 LYS A N 1
ATOM 2938 C CA . LYS A 1 376 ? -0.249 45.961 -6.583 1.00 31.14 376 LYS A CA 1
ATOM 2939 C C . LYS A 1 376 ? -1.008 45.171 -5.513 1.00 31.14 376 LYS A C 1
ATOM 2941 O O . LYS A 1 376 ? -1.166 45.664 -4.401 1.00 31.14 376 LYS A O 1
ATOM 2946 N N . GLN A 1 377 ? -1.422 43.951 -5.834 1.00 28.12 377 GLN A N 1
ATOM 2947 C CA . GLN A 1 377 ? -1.474 42.887 -4.830 1.00 28.12 377 GLN A CA 1
ATOM 2948 C C . GLN A 1 377 ? -0.070 42.268 -4.704 1.00 28.12 377 GLN A C 1
ATOM 2950 O O . GLN A 1 377 ? 0.685 42.286 -5.684 1.00 28.12 377 GLN A O 1
ATOM 2955 N N . PRO A 1 378 ? 0.331 41.768 -3.522 1.00 28.41 378 PRO A N 1
ATOM 2956 C CA . PRO A 1 378 ? 1.511 40.924 -3.425 1.00 28.41 378 PRO A CA 1
ATOM 2957 C C . PRO A 1 378 ? 1.246 39.632 -4.202 1.00 28.41 378 PRO A C 1
ATOM 2959 O O . PRO A 1 378 ? 0.197 39.015 -4.035 1.00 28.41 378 PRO A O 1
ATOM 2962 N N . VAL A 1 379 ? 2.195 39.221 -5.042 1.00 29.41 379 VAL A N 1
ATOM 2963 C CA . VAL A 1 379 ? 2.162 37.882 -5.638 1.00 29.41 379 VAL A CA 1
ATOM 2964 C C . VAL A 1 379 ? 2.262 36.887 -4.485 1.00 29.41 379 VAL A C 1
ATOM 2966 O O . VAL A 1 379 ? 3.269 36.883 -3.773 1.00 29.41 379 VAL A O 1
ATOM 2969 N N . GLN A 1 380 ? 1.231 36.065 -4.280 1.00 32.34 380 GLN A N 1
ATOM 2970 C CA . GLN A 1 380 ? 1.400 34.847 -3.497 1.00 32.34 380 GLN A CA 1
ATOM 2971 C C . GLN A 1 380 ? 2.420 33.994 -4.247 1.00 32.34 380 GLN A C 1
ATOM 2973 O O . GLN A 1 380 ? 2.142 33.495 -5.335 1.00 32.34 380 GLN A O 1
ATOM 2978 N N . ALA A 1 381 ? 3.622 33.874 -3.683 1.00 32.25 381 ALA A N 1
ATOM 2979 C CA . ALA A 1 381 ? 4.529 32.820 -4.093 1.00 32.25 381 ALA A CA 1
ATOM 2980 C C . ALA A 1 381 ? 3.789 31.491 -3.914 1.00 32.25 381 ALA A C 1
ATOM 2982 O O . ALA A 1 381 ? 3.165 31.283 -2.867 1.00 32.25 381 ALA A O 1
ATOM 2983 N N . VAL A 1 382 ? 3.850 30.624 -4.928 1.00 37.94 382 VAL A N 1
ATOM 2984 C CA . VAL A 1 382 ? 3.374 29.246 -4.807 1.00 37.94 382 VAL A CA 1
ATOM 2985 C C . VAL A 1 382 ? 4.122 28.642 -3.625 1.00 37.94 382 VAL A C 1
ATOM 2987 O O . VAL A 1 382 ? 5.347 28.525 -3.651 1.00 37.94 382 VAL A O 1
ATOM 2990 N N . LYS A 1 383 ? 3.397 28.359 -2.543 1.00 35.09 383 LYS A N 1
ATOM 2991 C CA . LYS A 1 383 ? 3.961 27.618 -1.423 1.00 35.09 383 LYS A CA 1
ATOM 2992 C C . LYS A 1 383 ? 4.102 26.179 -1.891 1.00 35.09 383 LYS A C 1
ATOM 2994 O O . LYS A 1 383 ? 3.107 25.592 -2.303 1.00 35.09 383 LYS A O 1
ATOM 2999 N N . GLU A 1 384 ? 5.294 25.608 -1.753 1.00 42.28 384 GLU A N 1
ATOM 3000 C CA . GLU A 1 384 ? 5.403 24.158 -1.595 1.00 42.28 384 GLU A CA 1
ATOM 3001 C C . GLU A 1 384 ? 4.404 23.759 -0.494 1.00 42.28 384 GLU A C 1
ATOM 3003 O O . GLU A 1 384 ? 4.462 24.309 0.610 1.00 42.28 384 GLU A O 1
ATOM 3008 N N . MET A 1 385 ? 3.460 22.862 -0.787 1.00 40.25 385 MET A N 1
ATOM 3009 C CA . MET A 1 385 ? 2.521 22.357 0.226 1.00 40.25 385 MET A CA 1
ATOM 3010 C C . MET A 1 385 ? 3.198 21.345 1.157 1.00 40.25 385 MET A C 1
ATOM 3012 O O . MET A 1 385 ? 2.818 21.202 2.320 1.00 40.25 385 MET A O 1
ATOM 3016 N N . VAL A 1 386 ? 4.291 20.737 0.686 1.00 39.44 386 VAL A N 1
ATOM 3017 C CA . VAL A 1 386 ? 5.189 19.888 1.469 1.00 39.44 386 VAL A CA 1
ATOM 3018 C C . VAL A 1 386 ? 6.617 20.466 1.436 1.00 39.44 386 VAL A C 1
ATOM 3020 O O . VAL A 1 386 ? 7.497 19.874 0.817 1.00 39.44 386 VAL A O 1
ATOM 3023 N N . PRO A 1 387 ? 6.912 21.612 2.098 1.00 39.50 387 PRO A N 1
ATOM 3024 C CA . PRO A 1 387 ? 8.294 22.072 2.216 1.00 39.50 387 PRO A CA 1
ATOM 3025 C C . PRO A 1 387 ? 9.158 21.018 2.919 1.00 39.50 387 PRO A C 1
ATOM 3027 O O . PRO A 1 387 ? 8.650 20.201 3.696 1.00 39.50 387 PRO A O 1
ATOM 3030 N N . LYS A 1 388 ? 10.486 21.136 2.813 1.00 47.88 388 LYS A N 1
ATOM 3031 C CA . LYS A 1 388 ? 11.445 20.303 3.584 1.00 47.88 388 LYS A CA 1
ATOM 3032 C C . LYS A 1 388 ? 11.320 20.465 5.115 1.00 47.88 388 LYS A C 1
ATOM 3034 O O . LYS A 1 388 ? 11.896 19.699 5.882 1.00 47.88 388 LYS A O 1
ATOM 3039 N N . ASN A 1 389 ? 10.511 21.433 5.558 1.00 47.97 389 ASN A N 1
ATOM 3040 C CA . ASN A 1 389 ? 10.125 21.691 6.948 1.00 47.97 389 ASN A CA 1
ATOM 3041 C C . ASN A 1 389 ? 8.693 21.220 7.302 1.00 47.97 389 ASN A C 1
ATOM 3043 O O . ASN A 1 389 ? 8.262 21.421 8.435 1.00 47.97 389 ASN A O 1
ATOM 3047 N N . SER A 1 390 ? 7.933 20.636 6.368 1.00 45.91 390 SER A N 1
ATOM 3048 C CA . SER A 1 390 ? 6.528 20.241 6.577 1.00 45.91 390 SER A CA 1
ATOM 3049 C C . SER A 1 390 ? 6.368 19.154 7.645 1.00 45.91 390 SER A C 1
ATOM 3051 O O . SER A 1 390 ? 7.297 18.360 7.837 1.00 45.91 390 SER A O 1
ATOM 3053 N N . PRO A 1 391 ? 5.193 19.047 8.297 1.00 42.06 391 PRO A N 1
ATOM 3054 C CA . PRO A 1 391 ? 4.876 17.915 9.160 1.00 42.06 391 PRO A CA 1
ATOM 3055 C C . PRO A 1 391 ? 5.013 16.577 8.427 1.00 42.06 391 PRO A C 1
ATOM 3057 O O . PRO A 1 391 ? 5.699 15.700 8.931 1.00 42.06 391 PRO A O 1
ATOM 3060 N N . THR A 1 392 ? 4.467 16.440 7.214 1.00 46.31 392 THR A N 1
ATOM 3061 C CA . THR A 1 392 ? 4.438 15.172 6.460 1.00 46.31 392 THR A CA 1
ATOM 3062 C C . THR A 1 392 ? 5.830 14.678 6.062 1.00 46.31 392 THR A C 1
ATOM 3064 O O . THR A 1 392 ? 6.183 13.539 6.372 1.00 46.31 392 THR A O 1
ATOM 3067 N N . TYR A 1 393 ? 6.665 15.536 5.456 1.00 53.31 393 TYR A N 1
ATOM 3068 C CA . TYR A 1 393 ? 8.054 15.186 5.125 1.00 53.31 393 TYR A CA 1
ATOM 3069 C C . TYR A 1 393 ? 8.850 14.848 6.388 1.00 53.31 393 TYR A C 1
ATOM 3071 O O . TYR A 1 393 ? 9.569 13.847 6.426 1.00 53.31 393 TYR A O 1
ATOM 3079 N N . ASN A 1 394 ? 8.677 15.639 7.455 1.00 58.12 394 ASN A N 1
ATOM 3080 C CA . ASN A 1 394 ? 9.306 15.348 8.736 1.00 58.12 394 ASN A CA 1
ATOM 3081 C C . ASN A 1 394 ? 8.826 14.022 9.328 1.00 58.12 394 ASN A C 1
ATOM 3083 O O . ASN A 1 394 ? 9.662 13.294 9.840 1.00 58.12 394 ASN A O 1
ATOM 3087 N N . SER A 1 395 ? 7.536 13.696 9.292 1.00 59.38 395 SER A N 1
ATOM 3088 C CA . SER A 1 395 ? 6.987 12.485 9.907 1.00 59.38 395 SER A CA 1
ATOM 3089 C C . SER A 1 395 ? 7.431 11.228 9.170 1.00 59.38 395 SER A C 1
ATOM 3091 O O . SER A 1 395 ? 8.001 10.353 9.815 1.00 59.38 395 SER A O 1
ATOM 3093 N N . LEU A 1 396 ? 7.315 11.176 7.838 1.00 59.75 396 LEU A N 1
ATOM 3094 C CA . LEU A 1 396 ? 7.820 10.054 7.032 1.00 59.75 396 LEU A CA 1
ATOM 3095 C C . LEU A 1 396 ? 9.327 9.833 7.265 1.00 59.75 396 LEU A C 1
ATOM 3097 O O . LEU A 1 396 ? 9.782 8.721 7.541 1.00 59.75 396 LEU A O 1
ATOM 3101 N N . THR A 1 397 ? 10.104 10.921 7.252 1.00 61.53 397 THR A N 1
ATOM 3102 C CA . THR A 1 397 ? 11.557 10.889 7.475 1.00 61.53 397 THR A CA 1
ATOM 3103 C C . THR A 1 397 ? 11.917 10.510 8.921 1.00 61.53 397 THR A C 1
ATOM 3105 O O . THR A 1 397 ? 12.846 9.734 9.152 1.00 61.53 397 THR A O 1
ATOM 3108 N N . LYS A 1 398 ? 11.177 11.006 9.924 1.00 62.91 398 LYS A N 1
ATOM 3109 C CA . LYS A 1 398 ? 11.371 10.677 11.349 1.00 62.91 398 LYS A CA 1
ATOM 3110 C C . LYS A 1 398 ? 10.987 9.235 11.652 1.00 62.91 398 LYS A C 1
ATOM 3112 O O . LYS A 1 398 ? 11.741 8.594 12.376 1.00 62.91 398 LYS A O 1
ATOM 3117 N N . GLN A 1 399 ? 9.878 8.725 11.113 1.00 60.91 399 GLN A N 1
ATOM 3118 C CA . GLN A 1 399 ? 9.444 7.333 11.263 1.00 60.91 399 GLN A CA 1
ATOM 3119 C C . GLN A 1 399 ? 10.498 6.387 10.675 1.00 60.91 399 GLN A C 1
ATOM 3121 O O . GLN A 1 399 ? 11.025 5.542 11.401 1.00 60.91 399 GLN A O 1
ATOM 3126 N N . GLY A 1 400 ? 10.912 6.613 9.421 1.00 61.59 400 GLY A N 1
ATOM 3127 C CA . GLY A 1 400 ? 11.988 5.850 8.779 1.00 61.59 400 GLY A CA 1
ATOM 3128 C C . GLY A 1 400 ? 13.288 5.868 9.591 1.00 61.59 400 GLY A C 1
ATOM 3129 O O . GLY A 1 400 ? 13.821 4.816 9.946 1.00 61.59 400 GLY A O 1
ATOM 3130 N N . TYR A 1 401 ? 13.768 7.051 9.992 1.00 70.69 401 TYR A N 1
ATOM 3131 C CA . TYR A 1 401 ? 14.958 7.141 10.842 1.00 70.69 401 TYR A CA 1
ATOM 3132 C C . TYR A 1 401 ? 14.751 6.609 12.267 1.00 70.69 401 TYR A C 1
ATOM 3134 O O . TYR A 1 401 ? 15.743 6.262 12.901 1.00 70.69 401 TYR A O 1
ATOM 3142 N N . SER A 1 402 ? 13.529 6.530 12.799 1.00 72.38 402 SER A N 1
ATOM 3143 C CA . SER A 1 402 ? 13.250 5.913 14.105 1.00 72.38 402 SER A CA 1
ATOM 3144 C C . SER A 1 402 ? 13.448 4.400 14.029 1.00 72.38 402 SER A C 1
ATOM 3146 O O . SER A 1 402 ? 14.255 3.845 14.776 1.00 72.38 402 SER A O 1
ATOM 3148 N N . ILE A 1 403 ? 12.828 3.758 13.032 1.00 78.38 403 ILE A N 1
ATOM 3149 C CA . ILE A 1 403 ? 12.972 2.323 12.751 1.00 78.38 403 ILE A CA 1
ATOM 3150 C C . ILE A 1 403 ? 14.450 1.961 12.547 1.00 78.38 403 ILE A C 1
ATOM 3152 O O . ILE A 1 403 ? 14.961 1.041 13.184 1.00 78.38 403 ILE A O 1
ATOM 3156 N N . ILE A 1 404 ? 15.184 2.737 11.742 1.00 80.00 404 ILE A N 1
ATOM 3157 C CA . ILE A 1 404 ? 16.615 2.488 11.513 1.00 80.00 404 ILE A CA 1
ATOM 3158 C C . ILE A 1 404 ? 17.435 2.745 12.794 1.00 80.00 404 ILE A C 1
ATOM 3160 O O . ILE A 1 404 ? 18.350 1.978 13.085 1.00 80.00 404 ILE A O 1
ATOM 3164 N N . LYS A 1 405 ? 17.113 3.764 13.613 1.00 80.31 405 LYS A N 1
ATOM 3165 C CA . LYS A 1 405 ? 17.806 4.020 14.896 1.00 80.31 405 LYS A CA 1
ATOM 3166 C C . LYS A 1 405 ? 17.685 2.850 15.873 1.00 80.31 405 LYS A C 1
ATOM 3168 O O . LYS A 1 405 ? 18.670 2.580 16.557 1.00 80.31 405 LYS A O 1
ATOM 3173 N N . MET A 1 406 ? 16.548 2.149 15.915 1.00 85.06 406 MET A N 1
ATOM 3174 C CA . MET A 1 406 ? 16.365 0.972 16.781 1.00 85.06 406 MET A CA 1
ATOM 3175 C C . MET A 1 406 ? 17.344 -0.168 16.455 1.00 85.06 406 MET A C 1
ATOM 3177 O O . MET A 1 406 ? 17.744 -0.905 17.350 1.00 85.06 406 MET A O 1
ATOM 3181 N N . MET A 1 407 ? 17.832 -0.261 15.212 1.00 83.81 407 MET A N 1
ATOM 3182 C CA . MET A 1 407 ? 18.833 -1.260 14.809 1.00 83.81 407 MET A CA 1
ATOM 3183 C C . MET A 1 407 ? 20.265 -0.944 15.291 1.00 83.81 407 MET A C 1
ATOM 3185 O O . MET A 1 407 ? 21.194 -1.715 15.033 1.00 83.81 407 MET A O 1
ATOM 3189 N N . ARG A 1 408 ? 20.494 0.182 15.984 1.00 82.75 408 ARG A N 1
ATOM 3190 C CA . ARG A 1 408 ? 21.830 0.587 16.447 1.00 82.75 408 ARG A CA 1
ATOM 3191 C C . ARG A 1 408 ? 22.340 -0.345 17.549 1.00 82.75 408 ARG A C 1
ATOM 3193 O O . ARG A 1 408 ? 21.879 -0.285 18.682 1.00 82.75 408 ARG A O 1
ATOM 3200 N N . GLY A 1 409 ? 23.375 -1.121 17.236 1.00 81.50 409 GLY A N 1
ATOM 3201 C CA . GLY A 1 409 ? 24.020 -2.032 18.189 1.00 81.50 409 GLY A CA 1
ATOM 3202 C C . GLY A 1 409 ? 23.401 -3.431 18.245 1.00 81.50 409 GLY A C 1
ATOM 3203 O O . GLY A 1 409 ? 23.870 -4.261 19.020 1.00 81.50 409 GLY A O 1
ATOM 3204 N N . VAL A 1 410 ? 22.400 -3.721 17.405 1.00 87.88 410 VAL A N 1
ATOM 3205 C CA . VAL A 1 410 ? 21.877 -5.083 17.229 1.00 87.88 410 VAL A CA 1
ATOM 3206 C C . VAL A 1 410 ? 22.982 -5.980 16.636 1.00 87.88 410 VAL A C 1
ATOM 3208 O O . VAL A 1 410 ? 23.596 -5.598 15.633 1.00 87.88 410 VAL A O 1
ATOM 3211 N N . PRO A 1 411 ? 23.268 -7.164 17.216 1.00 84.31 411 PRO A N 1
ATOM 3212 C CA . PRO A 1 411 ? 24.288 -8.073 16.696 1.00 84.31 411 PRO A CA 1
ATOM 3213 C C . PRO A 1 411 ? 24.073 -8.426 15.218 1.00 84.31 411 PRO A C 1
ATOM 3215 O O . PRO A 1 411 ? 22.961 -8.726 14.794 1.00 84.31 411 PRO A O 1
ATOM 3218 N N . GLY A 1 412 ? 25.150 -8.391 14.431 1.00 81.88 412 GLY A N 1
ATOM 3219 C CA . GLY A 1 412 ? 25.117 -8.629 12.981 1.00 81.88 412 GLY A CA 1
ATOM 3220 C C . GLY A 1 412 ? 24.863 -7.382 12.122 1.00 81.88 412 GLY A C 1
ATOM 3221 O O . GLY A 1 412 ? 25.159 -7.412 10.928 1.00 81.88 412 GLY A O 1
ATOM 3222 N N . VAL A 1 413 ? 24.402 -6.261 12.695 1.00 85.06 413 VAL A N 1
ATOM 3223 C CA . VAL A 1 413 ? 24.253 -5.002 11.946 1.00 85.06 413 VAL A CA 1
ATOM 3224 C C . VAL A 1 413 ? 25.627 -4.407 11.628 1.00 85.06 413 VAL A C 1
ATOM 3226 O O . VAL A 1 413 ? 26.396 -4.031 12.513 1.00 85.06 413 VAL A O 1
ATOM 3229 N N . ARG A 1 414 ? 25.927 -4.299 10.331 1.00 84.50 414 ARG A N 1
ATOM 3230 C CA . ARG A 1 414 ? 27.164 -3.715 9.796 1.00 84.50 414 ARG A CA 1
ATOM 3231 C C . ARG A 1 414 ? 27.126 -2.187 9.904 1.00 84.50 414 ARG A C 1
ATOM 3233 O O . ARG A 1 414 ? 26.184 -1.559 9.420 1.00 84.50 414 ARG A O 1
ATOM 3240 N N . ALA A 1 415 ? 28.141 -1.583 10.522 1.00 84.62 415 ALA A N 1
ATOM 3241 C CA . ALA A 1 415 ? 28.163 -0.148 10.830 1.00 84.62 415 ALA A CA 1
ATOM 3242 C C . ALA A 1 415 ? 28.114 0.739 9.571 1.00 84.62 415 ALA A C 1
ATOM 3244 O O . ALA A 1 415 ? 27.443 1.769 9.557 1.00 84.62 415 ALA A O 1
ATOM 3245 N N . GLU A 1 416 ? 28.767 0.307 8.494 1.00 85.69 416 GLU A N 1
ATOM 3246 C CA . GLU A 1 416 ? 28.747 0.963 7.190 1.00 85.69 416 GLU A CA 1
ATOM 3247 C C . GLU A 1 416 ? 27.364 0.896 6.524 1.00 85.69 416 GLU A C 1
ATOM 3249 O O . GLU A 1 416 ? 26.915 1.891 5.961 1.00 85.69 416 GLU A O 1
ATOM 3254 N N . ARG A 1 417 ? 26.634 -0.221 6.674 1.00 84.75 417 ARG A N 1
ATOM 3255 C CA . ARG A 1 417 ? 25.251 -0.362 6.178 1.00 84.75 417 ARG A CA 1
ATOM 3256 C C . ARG A 1 417 ? 24.257 0.448 7.012 1.00 84.75 417 ARG A C 1
ATOM 3258 O O . ARG A 1 417 ? 23.324 1.021 6.464 1.00 84.75 417 ARG A O 1
ATOM 3265 N N . PHE A 1 418 ? 24.475 0.549 8.324 1.00 82.88 418 PHE A N 1
ATOM 3266 C CA . PHE A 1 418 ? 23.698 1.432 9.200 1.00 82.88 418 PHE A CA 1
ATOM 3267 C C . PHE A 1 418 ? 23.888 2.912 8.820 1.00 82.88 418 PHE A C 1
ATOM 3269 O O . PHE A 1 418 ? 22.920 3.669 8.776 1.00 82.88 418 PHE A O 1
ATOM 3276 N N . ALA A 1 419 ? 25.122 3.327 8.513 1.00 83.38 419 ALA A N 1
ATOM 3277 C CA . ALA A 1 419 ? 25.415 4.681 8.043 1.00 83.38 419 ALA A CA 1
ATOM 3278 C C . ALA A 1 419 ? 24.834 4.959 6.642 1.00 83.38 419 ALA A C 1
ATOM 3280 O O . ALA A 1 419 ? 24.319 6.047 6.402 1.00 83.38 419 ALA A O 1
ATOM 3281 N N . GLU A 1 420 ? 24.866 3.973 5.741 1.00 82.31 420 GLU A N 1
ATOM 3282 C CA . GLU A 1 420 ? 24.236 4.034 4.416 1.00 82.31 420 GLU A CA 1
ATOM 3283 C C . GLU A 1 420 ? 22.708 4.186 4.514 1.00 82.31 420 GLU A C 1
ATOM 3285 O O . GLU A 1 420 ? 22.142 5.072 3.876 1.00 82.31 420 GLU A O 1
ATOM 3290 N N . ALA A 1 421 ? 22.049 3.400 5.374 1.00 82.31 421 ALA A N 1
ATOM 3291 C CA . ALA A 1 421 ? 20.602 3.460 5.602 1.00 82.31 421 ALA A CA 1
ATOM 3292 C C . ALA A 1 421 ? 20.127 4.805 6.190 1.00 82.31 421 ALA A C 1
ATOM 3294 O O . ALA A 1 421 ? 19.007 5.233 5.926 1.00 82.31 421 ALA A O 1
ATOM 3295 N N . MET A 1 422 ? 20.986 5.518 6.929 1.00 78.50 422 MET A N 1
ATOM 3296 C CA . MET A 1 422 ? 20.710 6.877 7.430 1.00 78.50 422 MET A CA 1
ATOM 3297 C C . MET A 1 422 ? 20.696 7.962 6.333 1.00 78.50 422 MET A C 1
ATOM 3299 O O . MET A 1 422 ? 20.563 9.142 6.650 1.00 78.50 422 MET A O 1
ATOM 3303 N N . ARG A 1 423 ? 20.806 7.590 5.051 1.00 81.25 423 ARG A N 1
ATOM 3304 C CA . ARG A 1 423 ? 20.614 8.476 3.899 1.00 81.25 423 ARG A CA 1
ATOM 3305 C C . ARG A 1 423 ? 19.657 7.826 2.897 1.00 81.25 423 ARG A C 1
ATOM 3307 O O . ARG A 1 423 ? 20.067 7.008 2.073 1.00 81.25 423 ARG A O 1
ATOM 3314 N N . ILE A 1 424 ? 18.390 8.230 2.951 1.00 84.19 424 ILE A N 1
ATOM 3315 C CA . ILE A 1 424 ? 17.340 7.769 2.032 1.00 84.19 424 ILE A CA 1
ATOM 3316 C C . ILE A 1 424 ? 17.760 8.053 0.574 1.00 84.19 424 ILE A C 1
ATOM 3318 O O . ILE A 1 424 ? 18.208 9.151 0.253 1.00 84.19 424 ILE A O 1
ATOM 3322 N N . ARG A 1 425 ? 17.634 7.048 -0.303 1.00 89.25 425 ARG A N 1
ATOM 3323 C CA . ARG A 1 425 ? 17.897 7.141 -1.760 1.00 89.25 425 ARG A CA 1
ATOM 3324 C C . ARG A 1 425 ? 16.761 6.600 -2.628 1.00 89.25 425 ARG A C 1
ATOM 3326 O O . ARG A 1 425 ? 16.718 6.901 -3.816 1.00 89.25 425 ARG A O 1
ATOM 3333 N N . HIS A 1 426 ? 15.849 5.826 -2.045 1.00 93.12 426 HIS A N 1
ATOM 3334 C CA . HIS A 1 426 ? 14.750 5.165 -2.741 1.00 93.12 426 HIS A CA 1
ATOM 3335 C C . HIS A 1 426 ? 13.487 5.249 -1.876 1.00 93.12 426 HIS A C 1
ATOM 3337 O O . HIS A 1 426 ? 13.568 5.060 -0.662 1.00 93.12 426 HIS A O 1
ATOM 3343 N N . CYS A 1 427 ? 12.336 5.518 -2.489 1.00 93.88 427 CYS A N 1
ATOM 3344 C CA . CYS A 1 427 ? 11.029 5.540 -1.841 1.00 93.88 427 CYS A CA 1
ATOM 3345 C C . CYS A 1 427 ? 10.087 4.573 -2.573 1.00 93.88 427 CYS A C 1
ATOM 3347 O O . CYS A 1 427 ? 9.910 4.681 -3.789 1.00 93.88 427 CYS A O 1
ATOM 3349 N N . ALA A 1 428 ? 9.516 3.614 -1.840 1.00 94.31 428 ALA A N 1
ATOM 3350 C CA . ALA A 1 428 ? 8.604 2.604 -2.369 1.00 94.31 428 ALA A CA 1
ATOM 3351 C C . ALA A 1 428 ? 7.169 2.919 -1.931 1.00 94.31 428 ALA A C 1
ATOM 3353 O O . ALA A 1 428 ? 6.800 2.731 -0.771 1.00 94.31 428 ALA A O 1
ATOM 3354 N N . LEU A 1 429 ? 6.366 3.419 -2.867 1.00 93.88 429 LEU A N 1
ATOM 3355 C CA . LEU A 1 429 ? 4.961 3.755 -2.662 1.00 93.88 429 LEU A CA 1
ATOM 3356 C C . LEU A 1 429 ? 4.160 2.475 -2.915 1.00 93.88 429 LEU A C 1
ATOM 3358 O O . LEU A 1 429 ? 3.725 2.214 -4.034 1.00 93.88 429 LEU A O 1
ATOM 3362 N N . SER A 1 430 ? 4.134 1.599 -1.904 1.00 91.69 430 SER A N 1
ATOM 3363 C CA . SER A 1 430 ? 3.663 0.214 -2.057 1.00 91.69 430 SER A CA 1
ATOM 3364 C C . SER A 1 430 ? 3.331 -0.504 -0.736 1.00 91.69 430 SER A C 1
ATOM 3366 O O . SER A 1 430 ? 3.496 -1.724 -0.659 1.00 91.69 430 SER A O 1
ATOM 3368 N N . LEU A 1 431 ? 2.995 0.227 0.335 1.00 85.25 431 LEU A N 1
ATOM 3369 C CA . LEU A 1 431 ? 2.838 -0.348 1.682 1.00 85.25 431 LEU A CA 1
ATOM 3370 C C . LEU A 1 431 ? 1.402 -0.821 1.959 1.00 85.25 431 LEU A C 1
ATOM 3372 O O . LEU A 1 431 ? 1.171 -2.014 2.130 1.00 85.25 431 LEU A O 1
ATOM 3376 N N . VAL A 1 432 ? 0.455 0.118 2.005 1.00 77.00 432 VAL A N 1
ATOM 3377 C CA . VAL A 1 432 ? -0.986 -0.089 2.226 1.00 77.00 432 VAL A CA 1
ATOM 3378 C C . VAL A 1 432 ? -1.737 0.960 1.400 1.00 77.00 432 VAL A C 1
ATOM 3380 O O . VAL A 1 432 ? -1.241 2.074 1.235 1.00 77.00 432 VAL A O 1
ATOM 3383 N N . GLY A 1 433 ? -2.926 0.608 0.904 1.00 83.19 433 GLY A N 1
ATOM 3384 C CA . GLY A 1 433 ? -3.752 1.491 0.079 1.00 83.19 433 GLY A CA 1
ATOM 3385 C C . GLY A 1 433 ? -3.250 1.630 -1.358 1.00 83.19 433 GLY A C 1
ATOM 3386 O O . GLY A 1 433 ? -2.355 0.908 -1.796 1.00 83.19 433 GLY A O 1
ATOM 3387 N N . GLU A 1 434 ? -3.867 2.552 -2.094 1.00 88.62 434 GLU A N 1
ATOM 3388 C CA . GLU A 1 434 ? -3.570 2.821 -3.500 1.00 88.62 434 GLU A CA 1
ATOM 3389 C C . GLU A 1 434 ? -2.884 4.193 -3.639 1.00 88.62 434 GLU A C 1
ATOM 3391 O O . GLU A 1 434 ? -3.558 5.222 -3.548 1.00 88.62 434 GLU A O 1
ATOM 3396 N N . PRO A 1 435 ? -1.552 4.259 -3.833 1.00 90.00 435 PRO A N 1
ATOM 3397 C CA . PRO A 1 435 ? -0.820 5.526 -3.839 1.00 90.00 435 PRO A CA 1
ATOM 3398 C C . PRO A 1 435 ? -1.209 6.453 -4.995 1.00 90.00 435 PRO A C 1
ATOM 3400 O O . PRO A 1 435 ? -1.037 7.663 -4.868 1.00 90.00 435 PRO A O 1
ATOM 3403 N N . ILE A 1 436 ? -1.742 5.928 -6.106 1.00 90.25 436 ILE A N 1
ATOM 3404 C CA . ILE A 1 436 ? -2.165 6.756 -7.244 1.00 90.25 436 ILE A CA 1
ATOM 3405 C C . ILE A 1 436 ? -3.495 7.484 -6.996 1.00 90.25 436 ILE A C 1
ATOM 3407 O O . ILE A 1 436 ? -3.853 8.386 -7.750 1.00 90.25 436 ILE A O 1
ATOM 3411 N N . PHE A 1 437 ? -4.218 7.120 -5.932 1.00 86.69 437 PHE A N 1
ATOM 3412 C CA . PHE A 1 437 ? -5.434 7.807 -5.494 1.00 86.69 437 PHE A CA 1
ATOM 3413 C C . PHE A 1 437 ? -5.137 9.094 -4.702 1.00 86.69 437 PHE A C 1
ATOM 3415 O O . PHE A 1 437 ? -6.018 9.937 -4.553 1.00 86.69 437 PHE A O 1
ATOM 3422 N N . TYR A 1 438 ? -3.904 9.283 -4.211 1.00 90.19 438 TYR A N 1
ATOM 3423 C CA . TYR A 1 438 ? -3.519 10.486 -3.470 1.00 90.19 438 TYR A CA 1
ATOM 3424 C C . TYR A 1 438 ? -3.506 11.724 -4.395 1.00 90.19 438 TYR A C 1
ATOM 3426 O O . TYR A 1 438 ? -2.695 11.761 -5.324 1.00 90.19 438 TYR A O 1
ATOM 3434 N N . PRO A 1 439 ? -4.331 12.769 -4.153 1.00 88.25 439 PRO A N 1
ATOM 3435 C CA . PRO A 1 439 ? -4.497 13.876 -5.106 1.00 88.25 439 PRO A CA 1
ATOM 3436 C C . PRO A 1 439 ? -3.207 14.636 -5.444 1.00 88.25 439 PRO A C 1
ATOM 3438 O O . PRO A 1 439 ? -3.043 15.109 -6.565 1.00 88.25 439 PRO A O 1
ATOM 3441 N N . HIS A 1 440 ? -2.265 14.704 -4.499 1.00 89.94 440 HIS A N 1
ATOM 3442 C CA . HIS A 1 440 ? -0.991 15.417 -4.643 1.00 89.94 440 HIS A CA 1
ATOM 3443 C C . HIS A 1 440 ? 0.182 14.476 -4.985 1.00 89.94 440 HIS A C 1
ATOM 3445 O O . HIS A 1 440 ? 1.338 14.786 -4.694 1.00 89.94 440 HIS A O 1
ATOM 3451 N N . ILE A 1 441 ? -0.084 13.309 -5.593 1.00 94.00 441 ILE A N 1
ATOM 3452 C CA . ILE A 1 441 ? 0.955 12.318 -5.927 1.00 94.00 441 ILE A CA 1
ATOM 3453 C C . ILE A 1 441 ? 2.071 12.907 -6.802 1.00 94.00 441 ILE A C 1
ATOM 3455 O O . ILE A 1 441 ? 3.243 12.662 -6.529 1.00 94.00 441 ILE A O 1
ATOM 3459 N N . ASN A 1 442 ? 1.740 13.749 -7.785 1.00 94.75 442 ASN A N 1
ATOM 3460 C CA . ASN A 1 442 ? 2.733 14.386 -8.655 1.00 94.75 442 ASN A CA 1
ATOM 3461 C C . ASN A 1 442 ? 3.606 15.418 -7.908 1.00 94.75 442 ASN A C 1
ATOM 3463 O O . ASN A 1 442 ? 4.818 15.426 -8.105 1.00 94.75 442 ASN A O 1
ATOM 3467 N N . GLU A 1 443 ? 3.034 16.217 -6.998 1.00 92.00 443 GLU A N 1
ATOM 3468 C CA . GLU A 1 443 ? 3.793 17.150 -6.139 1.00 92.00 443 GLU A CA 1
ATOM 3469 C C . GLU A 1 443 ? 4.745 16.395 -5.195 1.00 92.00 443 GLU A C 1
ATOM 3471 O O . GLU A 1 443 ? 5.893 16.786 -4.983 1.00 92.00 443 GLU A O 1
ATOM 3476 N N . PHE A 1 444 ? 4.282 15.271 -4.641 1.00 91.75 444 PHE A N 1
ATOM 3477 C CA . PHE A 1 444 ? 5.086 14.426 -3.762 1.00 91.75 444 PHE A CA 1
ATOM 3478 C C . PHE A 1 444 ? 6.231 13.729 -4.515 1.00 91.75 444 PHE A C 1
ATOM 3480 O O . PHE A 1 444 ? 7.331 13.587 -3.977 1.00 91.75 444 PHE A O 1
ATOM 3487 N N . LEU A 1 445 ? 6.007 13.340 -5.773 1.00 93.62 445 LEU A N 1
ATOM 3488 C CA . LEU A 1 445 ? 7.048 12.828 -6.665 1.00 93.62 445 LEU A CA 1
ATOM 3489 C C . LEU A 1 445 ? 8.092 13.897 -7.007 1.00 93.62 445 LEU A C 1
ATOM 3491 O O . LEU A 1 445 ? 9.284 13.619 -6.890 1.00 93.62 445 LEU A O 1
ATOM 3495 N N . GLU A 1 446 ? 7.666 15.117 -7.345 1.00 92.44 446 GLU A N 1
ATOM 3496 C CA . GLU A 1 446 ? 8.564 16.254 -7.590 1.00 92.44 446 GLU A CA 1
ATOM 3497 C C . GLU A 1 446 ? 9.440 16.552 -6.362 1.00 92.44 446 GLU A C 1
ATOM 3499 O O . GLU A 1 446 ? 10.661 16.662 -6.485 1.00 92.44 446 GLU A O 1
ATOM 3504 N N . MET A 1 447 ? 8.853 16.569 -5.159 1.00 90.50 447 MET A N 1
ATOM 3505 C CA . MET A 1 447 ? 9.588 16.733 -3.899 1.00 90.50 447 MET A CA 1
ATOM 3506 C C . MET A 1 447 ? 10.629 15.617 -3.676 1.00 90.50 447 MET A C 1
ATOM 3508 O O . MET A 1 447 ? 11.770 15.906 -3.313 1.00 90.50 447 MET A O 1
ATOM 3512 N N . LEU A 1 448 ? 10.273 14.345 -3.907 1.00 92.12 448 LEU A N 1
ATOM 3513 C CA . LEU A 1 448 ? 11.211 13.217 -3.787 1.00 92.12 448 LEU A CA 1
ATOM 3514 C C . LEU A 1 448 ? 12.364 13.321 -4.798 1.00 92.12 448 LEU A C 1
ATOM 3516 O O . LEU A 1 448 ? 13.527 13.101 -4.448 1.00 92.12 448 LEU A O 1
ATOM 3520 N N . HIS A 1 449 ? 12.062 13.670 -6.049 1.00 94.12 449 HIS A N 1
ATOM 3521 C CA . HIS A 1 449 ? 13.061 13.774 -7.112 1.00 94.12 449 HIS A CA 1
ATOM 3522 C C . HIS A 1 449 ? 13.968 14.997 -6.945 1.00 94.12 449 HIS A C 1
ATOM 3524 O O . HIS A 1 449 ? 15.163 14.889 -7.211 1.00 94.12 449 HIS A O 1
ATOM 3530 N N . GLY A 1 450 ? 13.456 16.105 -6.400 1.00 91.62 450 GLY A N 1
ATOM 3531 C CA . GLY A 1 450 ? 14.236 17.295 -6.039 1.00 91.62 450 GLY A CA 1
ATOM 3532 C C . GLY A 1 450 ? 15.251 17.084 -4.902 1.00 91.62 450 GLY A C 1
ATOM 3533 O O . GLY A 1 450 ? 16.169 17.888 -4.746 1.00 91.62 450 GLY A O 1
ATOM 3534 N N . ASP A 1 451 ? 15.132 15.998 -4.129 1.00 89.38 451 ASP A N 1
ATOM 3535 C CA . ASP A 1 451 ? 16.166 15.501 -3.199 1.00 89.38 451 ASP A CA 1
ATOM 3536 C C . ASP A 1 451 ? 16.911 14.253 -3.735 1.00 89.38 451 ASP A C 1
ATOM 3538 O O . ASP A 1 451 ? 17.660 13.596 -3.006 1.00 89.38 451 ASP A O 1
ATOM 3542 N N . ARG A 1 452 ? 16.738 13.929 -5.026 1.00 93.44 452 ARG A N 1
ATOM 3543 C CA . ARG A 1 452 ? 17.313 12.765 -5.732 1.00 93.44 452 ARG A CA 1
ATOM 3544 C C . ARG A 1 452 ? 17.050 11.434 -5.003 1.00 93.44 452 ARG A C 1
ATOM 3546 O O . ARG A 1 452 ? 17.924 10.564 -4.896 1.00 93.44 452 ARG A O 1
ATOM 3553 N N . ILE A 1 453 ? 15.810 11.275 -4.525 1.00 94.00 453 ILE A N 1
ATOM 3554 C CA . ILE A 1 453 ? 15.233 10.042 -3.969 1.00 94.00 453 ILE A CA 1
ATOM 3555 C C . ILE A 1 453 ? 14.359 9.387 -5.046 1.00 94.00 453 ILE A C 1
ATOM 3557 O O . ILE A 1 453 ? 13.373 9.963 -5.494 1.00 94.00 453 ILE A O 1
ATOM 3561 N N . SER A 1 454 ? 14.695 8.172 -5.483 1.00 96.38 454 SER A N 1
ATOM 3562 C CA . SER A 1 454 ? 14.021 7.544 -6.631 1.00 96.38 454 SER A CA 1
ATOM 3563 C C . SER A 1 454 ? 12.664 6.963 -6.241 1.00 96.38 454 SER A C 1
ATOM 3565 O O . SER A 1 454 ? 12.581 6.274 -5.219 1.00 96.38 454 SER A O 1
ATOM 3567 N N . SER A 1 455 ? 11.640 7.135 -7.074 1.00 96.19 455 SER A N 1
ATOM 3568 C CA . SER A 1 455 ? 10.287 6.648 -6.785 1.00 96.19 455 SER A CA 1
ATOM 3569 C C . SER A 1 455 ? 9.980 5.302 -7.447 1.00 96.19 455 SER A C 1
ATOM 3571 O O . SER A 1 455 ? 10.153 5.112 -8.652 1.00 96.19 455 SER A O 1
ATOM 3573 N N . PHE A 1 456 ? 9.478 4.376 -6.635 1.00 97.88 456 PHE A N 1
ATOM 3574 C CA . PHE A 1 456 ? 8.955 3.077 -7.042 1.00 97.88 456 PHE A CA 1
ATOM 3575 C C . PHE A 1 456 ? 7.472 3.043 -6.667 1.00 97.88 456 PHE A C 1
ATOM 3577 O O . PHE A 1 456 ? 7.140 2.800 -5.509 1.00 97.88 456 PHE A O 1
ATOM 3584 N N . LEU A 1 457 ? 6.586 3.344 -7.618 1.00 97.06 457 LEU A N 1
ATOM 3585 C CA . LEU A 1 457 ? 5.139 3.410 -7.378 1.00 97.06 457 LEU A CA 1
ATOM 3586 C C . LEU A 1 457 ? 4.491 2.092 -7.797 1.00 97.06 457 LEU A C 1
ATOM 3588 O O . LEU A 1 457 ? 4.653 1.681 -8.943 1.00 97.06 457 LEU A O 1
ATOM 3592 N N . VAL A 1 458 ? 3.775 1.438 -6.879 1.00 96.62 458 VAL A N 1
ATOM 3593 C CA . VAL A 1 458 ? 2.965 0.241 -7.147 1.00 96.62 458 VAL A CA 1
ATOM 3594 C C . VAL A 1 458 ? 1.496 0.628 -7.069 1.00 96.62 458 VAL A C 1
ATOM 3596 O O . VAL A 1 458 ? 1.044 1.050 -6.012 1.00 96.62 458 VAL A O 1
ATOM 3599 N N . CYS A 1 459 ? 0.763 0.446 -8.164 1.00 94.12 459 CYS A N 1
ATOM 3600 C CA . CYS A 1 459 ? -0.684 0.642 -8.204 1.00 94.12 459 CYS A CA 1
ATOM 3601 C C . CYS A 1 459 ? -1.412 -0.627 -8.663 1.00 94.12 459 CYS A C 1
ATOM 3603 O O . CYS A 1 459 ? -0.858 -1.482 -9.363 1.00 94.12 459 CYS A O 1
ATOM 3605 N N . ASN A 1 460 ? -2.674 -0.748 -8.273 1.00 90.25 460 ASN A N 1
ATOM 3606 C CA . ASN A 1 460 ? -3.632 -1.629 -8.915 1.00 90.25 460 ASN A CA 1
ATOM 3607 C C . ASN A 1 460 ? -4.151 -0.976 -10.214 1.00 90.25 460 ASN A C 1
ATOM 3609 O O . ASN A 1 460 ? -4.091 0.238 -10.411 1.00 90.25 460 ASN A O 1
ATOM 3613 N N . ALA A 1 461 ? -4.701 -1.780 -11.120 1.00 92.31 461 ALA A N 1
ATOM 3614 C CA . ALA A 1 461 ? -5.183 -1.294 -12.411 1.00 92.31 461 ALA A CA 1
ATOM 3615 C C . ALA A 1 461 ? -6.633 -0.741 -12.379 1.00 92.31 461 ALA A C 1
ATOM 3617 O O . ALA A 1 461 ? -7.380 -0.967 -13.326 1.00 92.31 461 ALA A O 1
ATOM 3618 N N . GLN A 1 462 ? -7.069 -0.021 -11.335 1.00 93.50 462 GLN A N 1
ATOM 3619 C CA . GLN A 1 462 ? -8.451 0.505 -11.226 1.00 93.50 462 GLN A CA 1
ATOM 3620 C C . GLN A 1 462 ? -8.615 2.015 -11.486 1.00 93.50 462 GLN A C 1
ATOM 3622 O O . GLN A 1 462 ? -9.741 2.480 -11.680 1.00 93.50 462 GLN A O 1
ATOM 3627 N N . HIS A 1 463 ? -7.521 2.778 -11.545 1.00 94.19 463 HIS A N 1
ATOM 3628 C CA . HIS A 1 463 ? -7.546 4.248 -11.586 1.00 94.19 463 HIS A CA 1
ATOM 3629 C C . HIS A 1 463 ? -6.948 4.801 -12.896 1.00 94.19 463 HIS A C 1
ATOM 3631 O O . HIS A 1 463 ? -5.854 5.363 -12.881 1.00 94.19 463 HIS A O 1
ATOM 3637 N N . PRO A 1 464 ? -7.613 4.622 -14.059 1.00 96.12 464 PRO A N 1
ATOM 3638 C CA . PRO A 1 464 ? -7.028 4.940 -15.364 1.00 96.12 464 PRO A CA 1
ATOM 3639 C C . PRO A 1 464 ? -6.765 6.434 -15.579 1.00 96.12 464 PRO A C 1
ATOM 3641 O O . PRO A 1 464 ? -5.788 6.782 -16.231 1.00 96.12 464 PRO A O 1
ATOM 3644 N N . ASP A 1 465 ? -7.594 7.330 -15.050 1.00 95.50 465 ASP A N 1
ATOM 3645 C CA . ASP A 1 465 ? -7.426 8.773 -15.264 1.00 95.50 465 ASP A CA 1
ATOM 3646 C C . ASP A 1 465 ? -6.252 9.331 -14.443 1.00 95.50 465 ASP A C 1
ATOM 3648 O O . ASP A 1 465 ? -5.400 10.039 -14.980 1.00 95.50 465 ASP A O 1
ATOM 3652 N N . GLN A 1 466 ? -6.128 8.900 -13.183 1.00 95.69 466 GLN A N 1
ATOM 3653 C CA . GLN A 1 466 ? -4.956 9.143 -12.339 1.00 95.69 466 GLN A CA 1
ATOM 3654 C C . GLN A 1 466 ? -3.698 8.500 -12.939 1.00 95.69 466 GLN A C 1
ATOM 3656 O O . GLN A 1 466 ? -2.642 9.127 -12.986 1.00 95.69 466 GLN A O 1
ATOM 3661 N N . LEU A 1 467 ? -3.811 7.274 -13.470 1.00 96.31 467 LEU A N 1
ATOM 3662 C CA . LEU A 1 467 ? -2.709 6.604 -14.152 1.00 96.31 467 LEU A CA 1
ATOM 3663 C C . LEU A 1 467 ? -2.269 7.371 -15.394 1.00 96.31 467 LEU A C 1
ATOM 3665 O O . LEU A 1 467 ? -1.072 7.514 -15.590 1.00 96.31 467 LEU A O 1
ATOM 3669 N N . ALA A 1 468 ? -3.178 7.901 -16.214 1.00 95.25 468 ALA A N 1
ATOM 3670 C CA . ALA A 1 468 ? -2.811 8.733 -17.358 1.00 95.25 468 ALA A CA 1
ATOM 3671 C C . ALA A 1 468 ? -2.056 9.999 -16.911 1.00 95.25 468 ALA A C 1
ATOM 3673 O O . ALA A 1 468 ? -0.959 10.260 -17.420 1.00 95.25 468 ALA A O 1
ATOM 3674 N N . ALA A 1 469 ? -2.601 10.710 -15.918 1.00 94.88 469 ALA A N 1
ATOM 3675 C CA . ALA A 1 469 ? -2.079 11.964 -15.369 1.00 94.88 469 ALA A CA 1
ATOM 3676 C C . ALA A 1 469 ? -0.822 11.826 -14.481 1.00 94.88 469 ALA A C 1
ATOM 3678 O O . ALA A 1 469 ? -0.271 12.839 -14.057 1.00 94.88 469 ALA A O 1
ATOM 3679 N N . LEU A 1 470 ? -0.356 10.608 -14.188 1.00 95.31 470 LEU A N 1
ATOM 3680 C CA . LEU A 1 470 ? 0.859 10.387 -13.401 1.00 95.31 470 LEU A CA 1
ATOM 3681 C C . LEU A 1 470 ? 2.111 10.856 -14.162 1.00 95.31 470 LEU A C 1
ATOM 3683 O O . LEU A 1 470 ? 2.377 10.372 -15.270 1.00 95.31 470 LEU A O 1
ATOM 3687 N N . ASN A 1 471 ? 2.910 11.717 -13.534 1.00 94.44 471 ASN A N 1
ATOM 3688 C CA . ASN A 1 471 ? 4.190 12.202 -14.060 1.00 94.44 471 ASN A CA 1
ATOM 3689 C C . ASN A 1 471 ? 5.248 11.068 -14.104 1.00 94.44 471 ASN A C 1
ATOM 3691 O O . ASN A 1 471 ? 4.964 9.888 -13.848 1.00 94.44 471 ASN A O 1
ATOM 3695 N N . HIS A 1 472 ? 6.502 11.391 -14.437 1.00 95.12 472 HIS A N 1
ATOM 3696 C CA . HIS A 1 472 ? 7.591 10.411 -14.356 1.00 95.12 472 HIS A CA 1
ATOM 3697 C C . HIS A 1 472 ? 7.720 9.797 -12.952 1.00 95.12 472 HIS A C 1
ATOM 3699 O O . HIS A 1 472 ? 7.711 10.482 -11.933 1.00 95.12 472 HIS A O 1
ATOM 3705 N N . VAL A 1 473 ? 7.935 8.481 -12.912 1.00 96.25 473 VAL A N 1
ATOM 3706 C CA . VAL A 1 473 ? 8.460 7.760 -11.742 1.00 96.25 473 VAL A CA 1
ATOM 3707 C C . VAL A 1 473 ? 9.638 6.906 -12.184 1.00 96.25 473 VAL A C 1
ATOM 3709 O O . VAL A 1 473 ? 9.657 6.433 -13.322 1.00 96.25 473 VAL A O 1
ATOM 3712 N N . THR A 1 474 ? 10.607 6.679 -11.296 1.00 96.62 474 THR A N 1
ATOM 3713 C CA . THR A 1 474 ? 11.812 5.904 -11.639 1.00 96.62 474 THR A CA 1
ATOM 3714 C C . THR A 1 474 ? 11.465 4.461 -12.021 1.00 96.62 474 THR A C 1
ATOM 3716 O O . THR A 1 474 ? 12.078 3.892 -12.926 1.00 96.62 474 THR A O 1
ATOM 3719 N N . GLN A 1 475 ? 10.444 3.881 -11.381 1.00 98.00 475 GLN A N 1
ATOM 3720 C CA . GLN A 1 475 ? 9.791 2.663 -11.853 1.00 98.00 475 GLN A CA 1
ATOM 3721 C C . GLN A 1 475 ? 8.295 2.651 -11.506 1.00 98.00 475 GLN A C 1
ATOM 3723 O O . GLN A 1 475 ? 7.912 2.865 -10.355 1.00 98.00 475 GLN A O 1
ATOM 3728 N N . LEU A 1 476 ? 7.461 2.375 -12.513 1.00 97.88 476 LEU A N 1
ATOM 3729 C CA . LEU A 1 476 ? 6.013 2.214 -12.390 1.00 97.88 476 LEU A CA 1
ATOM 3730 C C . LEU A 1 476 ? 5.666 0.725 -12.402 1.00 97.88 476 LEU A C 1
ATOM 3732 O O . LEU A 1 476 ? 5.801 0.056 -13.427 1.00 97.88 476 LEU A O 1
ATOM 3736 N N . TYR A 1 477 ? 5.202 0.221 -11.268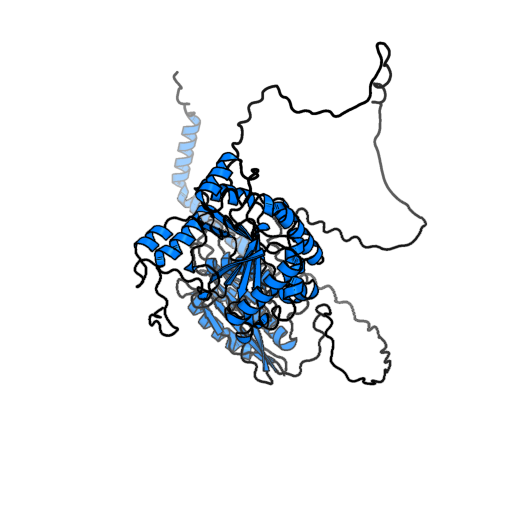 1.00 98.19 477 TYR A N 1
ATOM 3737 C CA . TYR A 1 477 ? 4.644 -1.113 -11.125 1.00 98.19 477 TYR A CA 1
ATOM 3738 C C . TYR A 1 477 ? 3.123 -1.079 -11.232 1.00 98.19 477 TYR A C 1
ATOM 3740 O O . TYR A 1 477 ? 2.466 -0.240 -10.613 1.00 98.19 477 TYR A O 1
ATOM 3748 N N . VAL A 1 478 ? 2.574 -2.070 -11.930 1.00 96.69 478 VAL A N 1
ATOM 3749 C CA . VAL A 1 478 ? 1.150 -2.397 -11.869 1.00 96.69 478 VAL A CA 1
ATOM 3750 C C . VAL A 1 478 ? 0.992 -3.849 -11.447 1.00 96.69 478 VAL A C 1
ATOM 3752 O O . VAL A 1 478 ? 1.567 -4.748 -12.070 1.00 96.69 478 VAL A O 1
ATOM 3755 N N . SER A 1 479 ? 0.247 -4.069 -10.366 1.00 94.38 479 SER A N 1
ATOM 3756 C CA . SER A 1 479 ? -0.112 -5.407 -9.896 1.00 94.38 479 SER A CA 1
ATOM 3757 C C . SER A 1 479 ? -1.151 -6.018 -10.834 1.00 94.38 479 SER A C 1
ATOM 3759 O O . SER A 1 479 ? -2.159 -5.385 -11.153 1.00 94.38 479 SER A O 1
ATOM 3761 N N . ILE A 1 480 ? -0.878 -7.232 -11.310 1.00 92.69 480 ILE A N 1
ATOM 3762 C CA . ILE A 1 480 ? -1.723 -7.985 -12.242 1.00 92.69 480 ILE A CA 1
ATOM 3763 C C . ILE A 1 480 ? -1.895 -9.385 -11.646 1.00 92.69 480 ILE A C 1
ATOM 3765 O O . ILE A 1 480 ? -1.180 -10.326 -11.991 1.00 92.69 480 ILE A O 1
ATOM 3769 N N . ASP A 1 481 ? -2.814 -9.514 -10.693 1.00 85.31 481 ASP A N 1
ATOM 3770 C CA . ASP A 1 481 ? -2.944 -10.724 -9.873 1.00 85.31 481 ASP A CA 1
ATOM 3771 C C . ASP A 1 481 ? -3.860 -11.799 -10.500 1.00 85.31 481 ASP A C 1
ATOM 3773 O O . ASP A 1 481 ? -3.866 -12.948 -10.056 1.00 85.31 481 ASP A O 1
ATOM 3777 N N . ALA A 1 482 ? -4.530 -11.485 -11.617 1.00 87.94 482 ALA A N 1
ATOM 3778 C CA . ALA A 1 482 ? -5.352 -12.410 -12.404 1.00 87.94 482 ALA A CA 1
ATOM 3779 C C . ALA A 1 482 ? -5.302 -12.124 -13.919 1.00 87.94 482 ALA A C 1
ATOM 3781 O O . ALA A 1 482 ? -5.154 -10.974 -14.338 1.00 87.94 482 ALA A O 1
ATOM 3782 N N . SER A 1 483 ? -5.495 -13.153 -14.754 1.00 89.00 483 SER A N 1
ATOM 3783 C CA . SER A 1 483 ? -5.476 -13.010 -16.222 1.00 89.00 483 SER A CA 1
ATOM 3784 C C . SER A 1 483 ? -6.806 -12.607 -16.886 1.00 89.00 483 SER A C 1
ATOM 3786 O O . SER A 1 483 ? -6.809 -12.181 -18.042 1.00 89.00 483 SER A O 1
ATOM 3788 N N . ASN A 1 484 ? -7.945 -12.765 -16.204 1.00 89.19 484 ASN A N 1
ATOM 3789 C CA . ASN A 1 484 ? -9.291 -12.681 -16.795 1.00 89.19 484 ASN A CA 1
ATOM 3790 C C . ASN A 1 484 ? -10.328 -12.067 -15.829 1.00 89.19 484 ASN A C 1
ATOM 3792 O O . ASN A 1 484 ? -10.087 -12.000 -14.623 1.00 89.19 484 ASN A O 1
ATOM 3796 N N . LYS A 1 485 ? -11.487 -11.622 -16.349 1.00 90.81 485 LYS A N 1
ATOM 3797 C CA . LYS A 1 485 ? -12.511 -10.871 -15.587 1.00 90.81 485 LYS A CA 1
ATOM 3798 C C . LYS A 1 485 ? -13.066 -11.664 -14.400 1.00 90.81 485 LYS A C 1
ATOM 3800 O O . LYS A 1 485 ? -13.318 -11.094 -13.338 1.00 90.81 485 LYS A O 1
ATOM 3805 N N . GLU A 1 486 ? -13.245 -12.968 -14.571 1.00 88.44 486 GLU A N 1
ATOM 3806 C CA . GLU A 1 486 ? -13.782 -13.888 -13.572 1.00 88.44 486 GLU A CA 1
ATOM 3807 C C . GLU A 1 486 ? -12.774 -14.151 -12.440 1.00 88.44 486 GLU A C 1
ATOM 3809 O O . GLU A 1 486 ? -13.134 -14.012 -11.267 1.00 88.44 486 GLU A O 1
ATOM 3814 N N . SER A 1 487 ? -11.513 -14.461 -12.770 1.00 85.69 487 SER A N 1
ATOM 3815 C CA . SER A 1 487 ? -10.423 -14.616 -11.793 1.00 85.69 487 SER A CA 1
ATOM 3816 C C . SER A 1 487 ? -10.153 -13.305 -11.044 1.00 85.69 487 SER A C 1
ATOM 3818 O O . SER A 1 487 ? -10.094 -13.322 -9.816 1.00 85.69 487 SER A O 1
ATOM 3820 N N . LEU A 1 488 ? -10.092 -12.160 -11.739 1.00 87.88 488 LEU A N 1
ATOM 3821 C CA . LEU A 1 488 ? -9.857 -10.842 -11.129 1.00 87.88 488 LEU A CA 1
ATOM 3822 C C . LEU A 1 488 ? -10.962 -10.486 -10.124 1.00 87.88 488 LEU A C 1
ATOM 3824 O O . LEU A 1 488 ? -10.693 -10.037 -9.015 1.00 87.88 488 LEU A O 1
ATOM 3828 N N . ARG A 1 489 ? -12.230 -10.772 -10.453 1.00 87.12 489 ARG A N 1
ATOM 3829 C CA . ARG A 1 489 ? -13.345 -10.554 -9.519 1.00 87.12 489 ARG A CA 1
ATOM 3830 C C . ARG A 1 489 ? -13.284 -11.463 -8.285 1.00 87.12 489 ARG A C 1
ATOM 3832 O O . ARG A 1 489 ? -13.762 -11.072 -7.222 1.00 87.12 489 ARG A O 1
ATOM 3839 N N . LYS A 1 490 ? -12.744 -12.678 -8.427 1.00 83.06 490 LYS A N 1
ATOM 3840 C CA . LYS A 1 490 ? -12.613 -13.671 -7.348 1.00 83.06 490 LYS A CA 1
ATOM 3841 C C . LYS A 1 490 ? -11.449 -13.351 -6.401 1.00 83.06 490 LYS A C 1
ATOM 3843 O O . LYS A 1 490 ? -11.591 -13.576 -5.199 1.00 83.06 490 LYS A O 1
ATOM 3848 N N . ILE A 1 491 ? -10.324 -12.884 -6.944 1.00 80.19 491 ILE A N 1
ATOM 3849 C CA . ILE A 1 491 ? -9.078 -12.626 -6.209 1.00 80.19 491 ILE A CA 1
ATOM 3850 C C . ILE A 1 491 ? -9.115 -11.221 -5.593 1.00 80.19 491 ILE A C 1
ATOM 3852 O O . ILE A 1 491 ? -9.194 -11.102 -4.373 1.00 80.19 491 ILE A O 1
ATOM 3856 N N . ASP A 1 492 ? -9.153 -10.179 -6.424 1.00 79.75 492 ASP A N 1
ATOM 3857 C CA . ASP A 1 492 ? -9.007 -8.773 -6.018 1.00 79.75 492 ASP A CA 1
ATOM 3858 C C . ASP A 1 492 ? -10.258 -8.201 -5.327 1.00 79.75 492 ASP A C 1
ATOM 3860 O O . ASP A 1 492 ? -10.174 -7.199 -4.623 1.00 79.75 492 ASP A O 1
ATOM 3864 N N . ARG A 1 493 ? -11.431 -8.821 -5.543 1.00 84.00 493 ARG A N 1
ATOM 3865 C CA . ARG A 1 493 ? -12.753 -8.378 -5.039 1.00 84.00 493 ARG A CA 1
ATOM 3866 C C . ARG A 1 493 ? -13.013 -6.862 -5.244 1.00 84.00 493 ARG A C 1
ATOM 3868 O O . ARG A 1 493 ? -13.378 -6.175 -4.291 1.00 84.00 493 ARG A O 1
ATOM 3875 N N . PRO A 1 494 ? -12.838 -6.323 -6.467 1.00 84.56 494 PRO A N 1
ATOM 3876 C CA . PRO A 1 494 ? -12.774 -4.882 -6.704 1.00 84.56 494 PRO A CA 1
ATOM 3877 C C . PRO A 1 494 ? -14.102 -4.161 -6.423 1.00 84.56 494 PRO A C 1
ATOM 3879 O O . PRO A 1 494 ? -15.181 -4.679 -6.717 1.00 84.56 494 PRO A O 1
ATOM 3882 N N . LEU A 1 495 ? -13.995 -2.934 -5.900 1.00 84.56 495 LEU A N 1
ATOM 3883 C CA . LEU A 1 495 ? -15.126 -2.093 -5.482 1.00 84.56 495 LEU A CA 1
ATOM 3884 C C . LEU A 1 495 ? -15.969 -1.581 -6.664 1.00 84.56 495 LEU A C 1
ATOM 3886 O O . LEU A 1 495 ? -17.195 -1.505 -6.583 1.00 84.56 495 LEU A O 1
ATOM 3890 N N . HIS A 1 496 ? -15.322 -1.221 -7.775 1.00 85.00 496 HIS A N 1
ATOM 3891 C CA . HIS A 1 496 ? -15.986 -0.616 -8.929 1.00 85.00 496 HIS A CA 1
ATOM 3892 C C . HIS A 1 496 ? -16.763 -1.647 -9.768 1.00 85.00 496 HIS A C 1
ATOM 3894 O O . HIS A 1 496 ? -16.291 -2.753 -10.031 1.00 85.00 496 HIS A O 1
ATOM 3900 N N . ARG A 1 497 ? -17.954 -1.282 -10.265 1.00 88.38 497 ARG A N 1
ATOM 3901 C CA . ARG A 1 497 ? -18.777 -2.177 -11.110 1.00 88.38 497 ARG A CA 1
ATOM 3902 C C . ARG A 1 497 ? -18.163 -2.407 -12.502 1.00 88.38 497 ARG A C 1
ATOM 3904 O O . ARG A 1 497 ? -18.334 -3.481 -13.076 1.00 88.38 497 ARG A O 1
ATOM 3911 N N . ASP A 1 498 ? -17.421 -1.422 -12.998 1.00 92.00 498 ASP A N 1
ATOM 3912 C CA . ASP A 1 498 ? -16.677 -1.358 -14.265 1.00 92.00 498 ASP A CA 1
ATOM 3913 C C . ASP A 1 498 ? -15.183 -1.733 -14.104 1.00 92.00 498 ASP A C 1
ATOM 3915 O O . ASP A 1 498 ? -14.337 -1.343 -14.909 1.00 92.00 498 ASP A O 1
ATOM 3919 N N . PHE A 1 499 ? -14.838 -2.501 -13.061 1.00 94.00 499 PHE A N 1
ATOM 3920 C CA . PHE A 1 499 ? -13.457 -2.842 -12.687 1.00 94.00 499 PHE A CA 1
ATOM 3921 C C . PHE A 1 499 ? -12.586 -3.413 -13.816 1.00 94.00 499 PHE A C 1
ATOM 3923 O O . PHE A 1 499 ? -11.377 -3.188 -13.852 1.00 94.00 499 PHE A O 1
ATOM 3930 N N . TRP A 1 500 ? -13.181 -4.177 -14.734 1.00 94.31 500 TRP A N 1
ATOM 3931 C CA . TRP A 1 500 ? -12.460 -4.797 -15.846 1.00 94.31 500 TRP A CA 1
ATOM 3932 C C . TRP A 1 500 ? -12.256 -3.820 -16.995 1.00 94.31 500 TRP A C 1
ATOM 3934 O O . TRP A 1 500 ? -11.222 -3.821 -17.649 1.00 94.31 500 TRP A O 1
ATOM 3944 N N . GLU A 1 501 ? -13.234 -2.957 -17.224 1.00 95.44 501 GLU A N 1
ATOM 3945 C CA . GLU A 1 501 ? -13.190 -1.916 -18.237 1.00 95.44 501 GLU A CA 1
ATOM 3946 C C . GLU A 1 501 ? -12.124 -0.866 -17.851 1.00 95.44 501 GLU A C 1
ATOM 3948 O O . GLU A 1 501 ? -11.297 -0.491 -18.686 1.00 95.44 501 GLU A O 1
ATOM 3953 N N . ARG A 1 502 ? -12.035 -0.522 -16.555 1.00 95.56 502 ARG A N 1
ATOM 3954 C CA . ARG A 1 502 ? -10.920 0.232 -15.943 1.00 95.56 502 ARG A CA 1
ATOM 3955 C C . ARG A 1 502 ? -9.574 -0.464 -16.136 1.00 95.56 502 ARG A C 1
ATOM 3957 O O . ARG A 1 502 ? -8.656 0.134 -16.692 1.00 95.56 502 ARG A O 1
ATOM 3964 N N . PHE A 1 503 ? -9.483 -1.739 -15.753 1.00 95.62 503 PHE A N 1
ATOM 3965 C CA . PHE A 1 503 ? -8.283 -2.571 -15.899 1.00 95.62 503 PHE A CA 1
ATOM 3966 C C . PHE A 1 503 ? -7.762 -2.585 -17.340 1.00 95.62 503 PHE A C 1
ATOM 3968 O O . PHE A 1 503 ? -6.591 -2.301 -17.588 1.00 95.62 503 PHE A O 1
ATOM 3975 N N . GLN A 1 504 ? -8.643 -2.831 -18.310 1.00 95.69 504 GLN A N 1
ATOM 3976 C CA . GLN A 1 504 ? -8.300 -2.865 -19.730 1.00 95.69 504 GLN A CA 1
ATOM 3977 C C . GLN A 1 504 ? -7.794 -1.506 -20.249 1.00 95.69 504 GLN A C 1
ATOM 3979 O O . GLN A 1 504 ? -6.837 -1.496 -21.028 1.00 95.69 504 GLN A O 1
ATOM 3984 N N . ARG A 1 505 ? -8.361 -0.385 -19.776 1.00 97.50 505 ARG A N 1
ATOM 3985 C CA . ARG A 1 505 ? -7.894 0.982 -20.078 1.00 97.50 505 ARG A CA 1
ATOM 3986 C C . ARG A 1 505 ? -6.532 1.285 -19.437 1.00 97.50 505 ARG A C 1
ATOM 3988 O O . ARG A 1 505 ? -5.668 1.870 -20.085 1.00 97.50 505 ARG A O 1
ATOM 3995 N N . CYS A 1 506 ? -6.282 0.822 -18.210 1.00 97.25 506 CYS A N 1
ATOM 3996 C CA . CYS A 1 506 ? -4.964 0.921 -17.573 1.00 97.25 506 CYS A CA 1
ATOM 3997 C C . CYS A 1 506 ? -3.874 0.188 -18.378 1.00 97.25 506 CYS A C 1
ATOM 3999 O O . CYS A 1 506 ? -2.779 0.723 -18.552 1.00 97.25 506 CYS A O 1
ATOM 4001 N N . LEU A 1 507 ? -4.166 -0.996 -18.936 1.00 97.50 507 LEU A N 1
ATOM 4002 C CA . LEU A 1 507 ? -3.198 -1.728 -19.771 1.00 97.50 507 LEU A CA 1
ATOM 4003 C C . LEU A 1 507 ? -2.823 -0.972 -21.056 1.00 97.50 507 LEU A C 1
ATOM 4005 O O . LEU A 1 507 ? -1.677 -1.061 -21.502 1.00 97.50 507 LEU A O 1
ATOM 4009 N N . GLU A 1 508 ? -3.766 -0.223 -21.631 1.00 97.75 508 GLU A N 1
ATOM 4010 C CA . GLU A 1 508 ? -3.547 0.637 -22.802 1.00 97.75 508 GLU A CA 1
ATOM 4011 C C . GLU A 1 508 ? -2.664 1.842 -22.447 1.00 97.75 508 GLU A C 1
ATOM 4013 O O . GLU A 1 508 ? -1.666 2.079 -23.123 1.00 97.75 508 GLU A O 1
ATOM 4018 N N . ILE A 1 509 ? -2.927 2.515 -21.323 1.00 97.56 509 ILE A N 1
ATOM 4019 C CA . ILE A 1 509 ? -2.091 3.624 -20.823 1.00 97.56 509 ILE A CA 1
ATOM 4020 C C . ILE A 1 509 ? -0.647 3.163 -20.561 1.00 97.56 509 ILE A C 1
ATOM 4022 O O . ILE A 1 509 ? 0.310 3.862 -20.897 1.00 97.56 509 ILE A O 1
ATOM 4026 N N . LEU A 1 510 ? -0.449 1.954 -20.024 1.00 97.25 510 LEU A N 1
ATOM 4027 C CA . LEU A 1 510 ? 0.888 1.369 -19.846 1.00 97.25 510 LEU A CA 1
ATOM 4028 C C . LEU A 1 510 ? 1.595 1.075 -21.184 1.00 97.25 510 LEU A C 1
ATOM 4030 O O . LEU A 1 510 ? 2.820 1.206 -21.262 1.00 97.25 510 LEU A O 1
ATOM 4034 N N . ARG A 1 511 ? 0.838 0.740 -22.242 1.00 97.19 511 ARG A N 1
ATOM 4035 C CA . ARG A 1 511 ? 1.349 0.533 -23.614 1.00 97.19 511 ARG A CA 1
ATOM 4036 C C . ARG A 1 511 ? 1.899 1.811 -24.242 1.00 97.19 511 ARG A C 1
ATOM 4038 O O . ARG A 1 511 ? 2.731 1.721 -25.149 1.00 97.19 511 ARG A O 1
ATOM 4045 N N . GLU A 1 512 ? 1.477 2.967 -23.742 1.00 95.94 512 GLU A N 1
ATOM 4046 C CA . GLU A 1 512 ? 2.005 4.283 -24.098 1.00 95.94 512 GLU A CA 1
ATOM 4047 C C . GLU A 1 512 ? 3.135 4.695 -23.139 1.00 95.94 512 GLU A C 1
ATOM 4049 O O . GLU A 1 512 ? 4.260 4.944 -23.579 1.00 95.94 512 GLU A O 1
ATOM 4054 N N . LYS A 1 513 ? 2.899 4.661 -21.816 1.00 95.19 513 LYS A N 1
ATOM 4055 C CA . LYS A 1 513 ? 3.890 5.066 -20.799 1.00 95.19 513 LYS A CA 1
ATOM 4056 C C . LYS A 1 513 ? 5.195 4.272 -20.834 1.00 95.19 513 LYS A C 1
ATOM 4058 O O . LYS A 1 513 ? 6.223 4.840 -20.483 1.00 95.19 513 LYS A O 1
ATOM 4063 N N . ARG A 1 514 ? 5.215 3.025 -21.325 1.00 94.81 514 ARG A N 1
ATOM 4064 C CA . ARG A 1 514 ? 6.447 2.225 -21.537 1.00 94.81 514 ARG A CA 1
ATOM 4065 C C . ARG A 1 514 ? 7.506 2.883 -22.438 1.00 94.81 514 ARG A C 1
ATOM 4067 O O . ARG A 1 514 ? 8.619 2.360 -22.534 1.00 94.81 514 ARG A O 1
ATOM 4074 N N . PHE A 1 515 ? 7.147 3.929 -23.185 1.00 94.69 515 PHE A N 1
ATOM 4075 C CA . PHE A 1 515 ? 8.085 4.724 -23.981 1.00 94.69 515 PHE A CA 1
ATOM 4076 C C . PHE A 1 515 ? 8.659 5.916 -23.212 1.00 94.69 515 PHE A C 1
ATOM 4078 O O . PHE A 1 515 ? 9.758 6.331 -23.541 1.00 94.69 515 PHE A O 1
ATOM 4085 N N . LYS A 1 516 ? 7.963 6.412 -22.180 1.00 93.56 516 LYS A N 1
ATOM 4086 C CA . LYS A 1 516 ? 8.446 7.483 -21.296 1.00 93.56 516 LYS A CA 1
ATOM 4087 C C . LYS A 1 516 ? 9.203 6.921 -20.089 1.00 93.56 516 LYS A C 1
ATOM 4089 O O . LYS A 1 516 ? 10.338 7.283 -19.812 1.00 93.56 516 LYS A O 1
ATOM 4094 N N . GLN A 1 517 ? 8.594 5.975 -19.379 1.00 94.06 517 GLN A N 1
ATOM 4095 C CA . GLN A 1 517 ? 9.094 5.478 -18.097 1.00 94.06 517 GLN A CA 1
ATOM 4096 C C . GLN A 1 517 ? 9.117 3.950 -18.012 1.00 94.06 517 GLN A C 1
ATOM 4098 O O . GLN A 1 517 ? 8.533 3.227 -18.824 1.00 94.06 517 GLN A O 1
ATOM 4103 N N . ARG A 1 518 ? 9.829 3.446 -17.004 1.00 97.31 518 ARG A N 1
ATOM 4104 C CA . ARG A 1 518 ? 10.062 2.019 -16.790 1.00 97.31 518 ARG A CA 1
ATOM 4105 C C . ARG A 1 518 ? 8.810 1.352 -16.215 1.00 97.31 518 ARG A C 1
ATOM 4107 O O . ARG A 1 518 ? 8.553 1.453 -15.019 1.00 97.31 518 ARG A O 1
ATOM 4114 N N . THR A 1 519 ? 8.029 0.687 -17.066 1.00 98.19 519 THR A N 1
ATOM 4115 C CA . THR A 1 519 ? 6.800 -0.022 -16.670 1.00 98.19 519 THR A CA 1
ATOM 4116 C C . THR A 1 519 ? 7.063 -1.491 -16.340 1.00 98.19 519 THR A C 1
ATOM 4118 O O . THR A 1 519 ? 7.775 -2.188 -17.068 1.00 98.19 519 THR A O 1
ATOM 4121 N N . VAL A 1 520 ? 6.475 -1.985 -15.252 1.00 98.50 520 VAL A N 1
ATOM 4122 C CA . VAL A 1 520 ? 6.640 -3.365 -14.781 1.00 98.50 520 VAL A CA 1
ATOM 4123 C C . VAL A 1 520 ? 5.284 -3.961 -14.419 1.00 98.50 520 VAL A C 1
ATOM 4125 O O . VAL A 1 520 ? 4.567 -3.421 -13.580 1.00 98.50 520 VAL A O 1
ATOM 4128 N N . PHE A 1 521 ? 4.939 -5.097 -15.022 1.00 98.00 521 PHE A N 1
ATOM 4129 C CA . PHE A 1 521 ? 3.880 -5.955 -14.490 1.00 98.00 521 PHE A CA 1
ATOM 4130 C C . PHE A 1 521 ? 4.422 -6.724 -13.290 1.00 98.00 521 PHE A C 1
ATOM 4132 O O . PHE A 1 521 ? 5.481 -7.338 -13.400 1.00 98.00 521 PHE A O 1
ATOM 4139 N N . ARG A 1 522 ? 3.689 -6.743 -12.178 1.00 96.62 522 ARG A N 1
ATOM 4140 C CA . ARG A 1 522 ? 3.990 -7.594 -11.024 1.00 96.62 522 ARG A CA 1
ATOM 4141 C C . ARG A 1 522 ? 2.905 -8.655 -10.883 1.00 96.62 522 ARG A C 1
ATOM 4143 O O . ARG A 1 522 ? 1.754 -8.315 -10.629 1.00 96.62 522 ARG A O 1
ATOM 4150 N N . LEU A 1 523 ? 3.274 -9.921 -11.077 1.00 94.31 523 LEU A N 1
ATOM 4151 C CA . LEU A 1 523 ? 2.366 -11.067 -10.977 1.00 94.31 523 LEU A CA 1
ATOM 4152 C C . LEU A 1 523 ? 2.593 -11.774 -9.634 1.00 94.31 523 LEU A C 1
ATOM 4154 O O . LEU A 1 523 ? 3.685 -12.306 -9.406 1.00 94.31 523 LEU A O 1
ATOM 4158 N N . THR A 1 524 ? 1.584 -11.810 -8.760 1.00 91.62 524 THR A N 1
ATOM 4159 C CA . THR A 1 524 ? 1.649 -12.580 -7.507 1.00 91.62 524 THR A CA 1
ATOM 4160 C C . THR A 1 524 ? 1.099 -13.989 -7.732 1.00 91.62 524 THR A C 1
ATOM 4162 O O . THR A 1 524 ? -0.109 -14.184 -7.846 1.00 91.62 524 THR A O 1
ATOM 4165 N N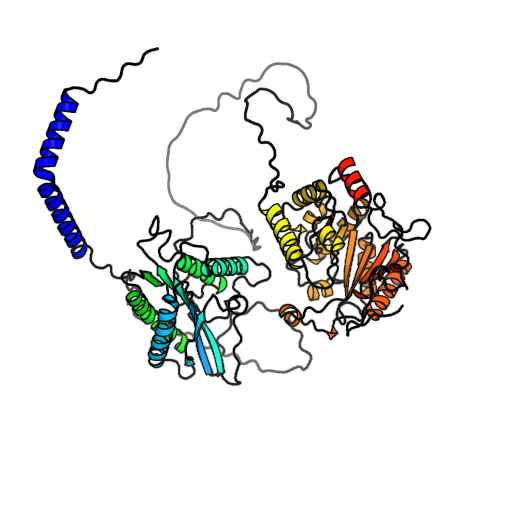 . LEU A 1 525 ? 1.973 -14.996 -7.793 1.00 90.06 525 LEU A N 1
ATOM 4166 C CA . LEU A 1 525 ? 1.558 -16.385 -8.005 1.00 90.06 525 LEU A CA 1
ATOM 4167 C C . LEU A 1 525 ? 1.056 -17.033 -6.712 1.00 90.06 525 LEU A C 1
ATOM 4169 O O . LEU A 1 525 ? 1.777 -17.113 -5.713 1.00 90.06 525 LEU A O 1
ATOM 4173 N N . VAL A 1 526 ? -0.170 -17.548 -6.773 1.00 86.88 526 VAL A N 1
ATOM 4174 C CA . VAL A 1 526 ? -0.902 -18.208 -5.692 1.00 86.88 526 VAL A CA 1
ATOM 4175 C C . VAL A 1 526 ? -1.327 -19.599 -6.172 1.00 86.88 526 VAL A C 1
ATOM 4177 O O . VAL A 1 526 ? -2.120 -19.762 -7.107 1.00 86.88 526 VAL A O 1
ATOM 4180 N N . LYS A 1 527 ? -0.800 -20.635 -5.520 1.00 84.56 527 LYS A N 1
ATOM 4181 C CA . LYS A 1 527 ? -1.032 -22.033 -5.894 1.00 84.56 527 LYS A CA 1
ATOM 4182 C C . LYS A 1 527 ? -2.491 -22.436 -5.671 1.00 84.56 527 LYS A C 1
ATOM 4184 O O . LYS A 1 527 ? -3.077 -22.135 -4.629 1.00 84.56 527 LYS A O 1
ATOM 4189 N N . GLY A 1 528 ? -3.079 -23.098 -6.670 1.00 76.75 528 GLY A N 1
ATOM 4190 C CA . GLY A 1 528 ? -4.514 -23.404 -6.730 1.00 76.75 528 GLY A CA 1
ATOM 4191 C C . GLY A 1 528 ? -5.419 -22.220 -7.113 1.00 76.75 528 GLY A C 1
ATOM 4192 O O . GLY A 1 528 ? -6.640 -22.352 -7.037 1.00 76.75 528 GLY A O 1
ATOM 4193 N N . PHE A 1 529 ? -4.852 -21.068 -7.503 1.00 69.25 529 PHE A N 1
ATOM 4194 C CA . PHE A 1 529 ? -5.613 -19.896 -7.956 1.00 69.25 529 PHE A CA 1
ATOM 4195 C C . PHE A 1 529 ? -5.231 -19.433 -9.368 1.00 69.25 529 PHE A C 1
ATOM 4197 O O . PHE A 1 529 ? -6.130 -19.349 -10.196 1.00 69.25 529 PHE A O 1
ATOM 4204 N N . ASN A 1 530 ? -3.951 -19.141 -9.646 1.00 71.56 530 ASN A N 1
ATOM 4205 C CA . ASN A 1 530 ? -3.524 -18.490 -10.902 1.00 71.56 530 ASN A CA 1
ATOM 4206 C C . ASN A 1 530 ? -2.239 -19.076 -11.543 1.00 71.56 530 ASN A C 1
ATOM 4208 O O . ASN A 1 530 ? -1.614 -18.436 -12.386 1.00 71.56 530 ASN A O 1
ATOM 4212 N N . ILE A 1 531 ? -1.835 -20.293 -11.154 1.00 69.12 531 ILE A N 1
ATOM 4213 C CA . ILE A 1 531 ? -0.649 -20.985 -11.707 1.00 69.12 531 ILE A CA 1
ATOM 4214 C C . ILE A 1 531 ? -1.032 -21.980 -12.814 1.00 69.12 531 ILE A C 1
ATOM 4216 O O . ILE A 1 531 ? -0.362 -22.057 -13.843 1.00 69.12 531 ILE A O 1
ATOM 4220 N N . GLU A 1 532 ? -2.113 -22.734 -12.613 1.00 60.16 532 GLU A N 1
ATOM 4221 C CA . GLU A 1 532 ? -2.611 -23.728 -13.569 1.00 60.16 532 GLU A CA 1
ATOM 4222 C C . GLU A 1 532 ? -3.392 -23.026 -14.698 1.00 60.16 532 GLU A C 1
ATOM 4224 O O . GLU A 1 532 ? -4.220 -22.156 -14.438 1.00 60.16 532 GLU A O 1
ATOM 4229 N N . ASP A 1 533 ? -3.079 -23.369 -15.954 1.00 57.97 533 ASP A N 1
ATOM 4230 C CA . ASP A 1 533 ? -3.626 -22.843 -17.224 1.00 57.97 533 ASP A CA 1
ATOM 4231 C C . ASP A 1 533 ? -3.577 -21.311 -17.492 1.00 57.97 533 ASP A C 1
ATOM 4233 O O . ASP A 1 533 ? -3.634 -20.899 -18.656 1.00 57.97 533 ASP A O 1
ATOM 4237 N N . GLU A 1 534 ? -3.383 -20.438 -16.493 1.00 71.12 534 GLU A N 1
ATOM 4238 C CA . GLU A 1 534 ? -3.436 -18.973 -16.686 1.00 71.12 534 GLU A CA 1
ATOM 4239 C C . GLU A 1 534 ? -2.242 -18.370 -17.462 1.00 71.12 534 GLU A C 1
ATOM 4241 O O . GLU A 1 534 ? -2.350 -17.248 -17.960 1.00 71.12 534 GLU A O 1
ATOM 4246 N N . ALA A 1 535 ? -1.121 -19.083 -17.652 1.00 85.62 535 ALA A N 1
ATOM 4247 C CA . ALA A 1 535 ? 0.077 -18.549 -18.331 1.00 85.62 535 ALA A CA 1
ATOM 4248 C C . ALA A 1 535 ? -0.203 -17.994 -19.748 1.00 85.62 535 ALA A C 1
ATOM 4250 O O . ALA A 1 535 ? 0.444 -17.041 -20.188 1.00 85.62 535 ALA A O 1
ATOM 4251 N N . LYS A 1 536 ? -1.204 -18.545 -20.452 1.00 90.31 536 LYS A N 1
ATOM 4252 C CA . LYS A 1 536 ? -1.676 -18.009 -21.739 1.00 90.31 536 LYS A CA 1
ATOM 4253 C C . LYS A 1 536 ? -2.436 -16.687 -21.580 1.00 90.31 536 LYS A C 1
ATOM 4255 O O . LYS A 1 536 ? -2.215 -15.774 -22.369 1.00 90.31 536 LYS A O 1
ATOM 4260 N N . GLY A 1 537 ? -3.293 -16.582 -20.566 1.00 91.88 537 GLY A N 1
ATOM 4261 C CA . GLY A 1 537 ? -4.047 -15.366 -20.268 1.00 91.88 537 GLY A CA 1
ATOM 4262 C C . GLY A 1 537 ? -3.130 -14.221 -19.835 1.00 91.88 537 GLY A C 1
ATOM 4263 O O . GLY A 1 537 ? -3.249 -13.107 -20.335 1.00 91.88 537 GLY A O 1
ATOM 4264 N N . TYR A 1 538 ? -2.127 -14.495 -18.996 1.00 94.38 538 TYR A N 1
ATOM 4265 C CA . TYR A 1 538 ? -1.094 -13.502 -18.682 1.00 94.38 538 TYR A CA 1
ATOM 4266 C C . TYR A 1 538 ? -0.315 -13.057 -19.930 1.00 94.38 538 TYR A C 1
ATOM 4268 O O . TYR A 1 538 ? 0.006 -11.875 -20.054 1.00 94.38 538 TYR A O 1
ATOM 4276 N N . ALA A 1 539 ? -0.073 -13.951 -20.897 1.00 95.62 539 ALA A N 1
ATOM 4277 C CA . ALA A 1 539 ? 0.505 -13.564 -22.183 1.00 95.62 539 ALA A CA 1
ATOM 4278 C C . ALA A 1 539 ? -0.434 -12.678 -23.029 1.00 95.62 539 ALA A C 1
ATOM 4280 O O . ALA A 1 539 ? 0.064 -11.775 -23.695 1.00 95.62 539 ALA A O 1
ATOM 4281 N N . ASP A 1 540 ? -1.762 -12.863 -22.965 1.00 95.25 540 ASP A N 1
ATOM 4282 C CA . ASP A 1 540 ? -2.737 -11.949 -23.591 1.00 95.25 540 ASP A CA 1
ATOM 4283 C C . ASP A 1 540 ? -2.633 -10.527 -22.992 1.00 95.25 540 ASP A C 1
ATOM 4285 O O . ASP A 1 540 ? -2.634 -9.531 -23.722 1.00 95.25 540 ASP A O 1
ATOM 4289 N N . LEU A 1 541 ? -2.469 -10.411 -21.667 1.00 96.25 541 LEU A N 1
ATOM 4290 C CA . LEU A 1 541 ? -2.303 -9.116 -20.989 1.00 96.25 541 LEU A CA 1
ATOM 4291 C C . LEU A 1 541 ? -0.948 -8.453 -21.296 1.00 96.25 541 LEU A C 1
ATOM 4293 O O . LEU A 1 541 ? -0.885 -7.241 -21.522 1.00 96.25 541 LEU A O 1
ATOM 4297 N N . VAL A 1 542 ? 0.135 -9.237 -21.344 1.00 97.44 542 VAL A N 1
ATOM 4298 C CA . VAL A 1 542 ? 1.474 -8.754 -21.727 1.00 97.44 542 VAL A CA 1
ATOM 4299 C C . VAL A 1 542 ? 1.505 -8.339 -23.201 1.00 97.44 542 VAL A C 1
ATOM 4301 O O . VAL A 1 542 ? 2.108 -7.319 -23.516 1.00 97.44 542 VAL A O 1
ATOM 4304 N N . GLU A 1 543 ? 0.808 -9.038 -24.102 1.00 97.44 543 GLU A N 1
ATOM 4305 C CA . GLU A 1 543 ? 0.655 -8.626 -25.505 1.00 97.44 543 GLU A CA 1
ATOM 4306 C C . GLU A 1 543 ? -0.113 -7.301 -25.642 1.00 97.44 543 GLU A C 1
ATOM 4308 O O . GLU A 1 543 ? 0.228 -6.462 -26.487 1.00 97.44 543 GLU A O 1
ATOM 4313 N N . LYS A 1 544 ? -1.113 -7.072 -24.778 1.00 96.56 544 LYS A N 1
ATOM 4314 C CA . LYS A 1 544 ? -1.882 -5.823 -24.739 1.00 96.56 544 LYS A CA 1
ATOM 4315 C C . LYS A 1 544 ? -1.082 -4.638 -24.190 1.00 96.56 544 LYS A C 1
ATOM 4317 O O . LYS A 1 544 ? -1.135 -3.564 -24.788 1.00 96.56 544 LYS A O 1
ATOM 4322 N N . SER A 1 545 ? -0.324 -4.802 -23.109 1.00 96.50 545 SER A N 1
ATOM 4323 C CA . SER A 1 545 ? 0.398 -3.683 -22.480 1.00 96.50 545 SER A CA 1
ATOM 4324 C C . SER A 1 545 ? 1.842 -3.503 -22.965 1.00 96.50 545 SER A C 1
ATOM 4326 O O . SER A 1 545 ? 2.330 -2.381 -23.035 1.00 96.50 545 SER A O 1
ATOM 4328 N N . LEU A 1 546 ? 2.535 -4.577 -23.347 1.00 97.75 546 LEU A N 1
ATOM 4329 C CA . LEU A 1 546 ? 3.969 -4.579 -23.672 1.00 97.75 546 LEU A CA 1
ATOM 4330 C C . LEU A 1 546 ? 4.846 -3.878 -22.600 1.00 97.75 546 LEU A C 1
ATOM 4332 O O . LEU A 1 546 ? 5.657 -3.015 -22.951 1.00 97.75 546 LEU A O 1
ATOM 4336 N N . PRO A 1 547 ? 4.718 -4.210 -21.298 1.00 98.00 547 PRO A N 1
ATOM 4337 C CA . PRO A 1 547 ? 5.504 -3.576 -20.239 1.00 98.00 547 PRO A CA 1
ATOM 4338 C C . PRO A 1 547 ? 7.010 -3.785 -20.461 1.00 98.00 547 PRO A C 1
ATOM 4340 O O . PRO A 1 547 ? 7.425 -4.758 -21.097 1.00 98.00 547 PRO A O 1
ATOM 4343 N N . CYS A 1 548 ? 7.852 -2.900 -19.926 1.00 98.31 548 CYS A N 1
ATOM 4344 C CA . CYS A 1 548 ? 9.307 -3.056 -20.028 1.00 98.31 548 CYS A CA 1
ATOM 4345 C C . CYS A 1 548 ? 9.791 -4.363 -19.372 1.00 98.31 548 CYS A C 1
ATOM 4347 O O . CYS A 1 548 ? 10.680 -5.026 -19.916 1.00 98.31 548 CYS A O 1
ATOM 4349 N N . PHE A 1 549 ? 9.163 -4.758 -18.258 1.00 98.56 549 PHE A N 1
ATOM 4350 C CA . PHE A 1 549 ? 9.447 -5.997 -17.532 1.00 98.56 549 PHE A CA 1
ATOM 4351 C C . PHE A 1 549 ? 8.176 -6.682 -17.011 1.00 98.56 549 PHE A C 1
ATOM 4353 O O . PHE A 1 549 ? 7.136 -6.048 -16.828 1.00 98.56 549 PHE A O 1
ATOM 4360 N N . VAL A 1 550 ? 8.292 -7.977 -16.720 1.00 98.38 550 VAL A N 1
ATOM 4361 C CA . VAL A 1 550 ? 7.300 -8.763 -15.978 1.00 98.38 550 VAL A CA 1
ATOM 4362 C C . VAL A 1 550 ? 8.024 -9.424 -14.805 1.00 98.38 550 VAL A C 1
ATOM 4364 O O . VAL A 1 550 ? 8.849 -10.315 -14.999 1.00 98.38 550 VAL A O 1
ATOM 4367 N N . GLU A 1 551 ? 7.748 -8.953 -13.595 1.00 98.12 551 GLU A N 1
ATOM 4368 C CA . GLU A 1 551 ? 8.250 -9.509 -12.341 1.00 98.12 551 GLU A CA 1
ATOM 4369 C C . GLU A 1 551 ? 7.237 -10.530 -11.813 1.00 98.12 551 GLU A C 1
ATOM 4371 O O . GLU A 1 551 ? 6.103 -10.184 -11.480 1.00 98.12 551 GLU A O 1
ATOM 4376 N N . VAL A 1 552 ? 7.631 -11.800 -11.757 1.00 96.50 552 VAL A N 1
ATOM 4377 C CA . VAL A 1 552 ? 6.772 -12.905 -11.323 1.00 96.50 552 VAL A CA 1
ATOM 4378 C C . VAL A 1 552 ? 7.260 -13.399 -9.971 1.00 96.50 552 VAL A C 1
ATOM 4380 O O . VAL A 1 552 ? 8.397 -13.857 -9.856 1.00 96.50 552 VAL A O 1
ATOM 4383 N N . LYS A 1 553 ? 6.410 -13.303 -8.945 1.00 94.00 553 LYS A N 1
ATOM 4384 C CA . LYS A 1 553 ? 6.778 -13.595 -7.557 1.00 94.00 553 LYS A CA 1
ATOM 4385 C C . LYS A 1 553 ? 5.789 -14.559 -6.903 1.00 94.00 553 LYS A C 1
ATOM 4387 O O . LYS A 1 553 ? 4.585 -14.324 -6.926 1.00 94.00 553 LYS A O 1
ATOM 4392 N N . GLY A 1 554 ? 6.293 -15.598 -6.240 1.00 92.00 554 GLY A N 1
ATOM 4393 C CA . GLY A 1 554 ? 5.482 -16.448 -5.364 1.00 92.00 554 GLY A CA 1
ATOM 4394 C C . GLY A 1 554 ? 4.907 -15.679 -4.166 1.00 92.00 554 GLY A C 1
ATOM 4395 O O . GLY A 1 554 ? 5.607 -14.890 -3.520 1.00 92.00 554 GLY A O 1
ATOM 4396 N N . VAL A 1 555 ? 3.629 -15.912 -3.849 1.00 88.38 555 VAL A N 1
ATOM 4397 C CA . VAL A 1 555 ? 2.974 -15.331 -2.668 1.00 88.38 555 VAL A CA 1
ATOM 4398 C C . VAL A 1 555 ? 3.681 -15.758 -1.378 1.00 88.38 555 VAL A C 1
ATOM 4400 O O . VAL A 1 555 ? 4.168 -16.879 -1.251 1.00 88.38 555 VAL A O 1
ATOM 4403 N N . THR A 1 556 ? 3.739 -14.862 -0.395 1.00 83.69 556 THR A N 1
ATOM 4404 C CA . THR A 1 556 ? 4.279 -15.149 0.940 1.00 83.69 556 THR A CA 1
ATOM 4405 C C . THR A 1 556 ? 3.126 -15.152 1.939 1.00 83.69 556 THR A C 1
ATOM 4407 O O . THR A 1 556 ? 2.376 -14.183 2.006 1.00 83.69 556 THR A O 1
ATOM 4410 N N . TYR A 1 557 ? 2.953 -16.239 2.693 1.00 79.81 557 TYR A N 1
ATOM 4411 C CA . TYR A 1 557 ? 1.863 -16.362 3.664 1.00 79.81 557 TYR A CA 1
ATOM 4412 C C . TYR A 1 557 ? 2.212 -15.642 4.975 1.00 79.81 557 TYR A C 1
ATOM 4414 O O . TYR A 1 557 ? 3.139 -16.045 5.674 1.00 79.81 557 TYR A O 1
ATOM 4422 N N . CYS A 1 558 ? 1.462 -14.587 5.304 1.00 68.12 558 CYS A N 1
ATOM 4423 C CA . CYS A 1 558 ? 1.711 -13.742 6.479 1.00 68.12 558 CYS A CA 1
ATOM 4424 C C . CYS A 1 558 ? 1.016 -14.219 7.768 1.00 68.12 558 CYS A C 1
ATOM 4426 O O . CYS A 1 558 ? 1.289 -13.670 8.829 1.00 68.12 558 CYS A O 1
ATOM 4428 N N . GLY A 1 559 ? 0.116 -15.209 7.702 1.00 61.81 559 GLY A N 1
ATOM 4429 C CA . GLY A 1 559 ? -0.528 -15.799 8.885 1.00 61.81 559 GLY A CA 1
ATOM 4430 C C . GLY A 1 559 ? -1.559 -14.930 9.615 1.00 61.81 559 GLY A C 1
ATOM 4431 O O . GLY A 1 559 ? -2.015 -15.323 10.683 1.00 61.81 559 GLY A O 1
ATOM 4432 N N . THR A 1 560 ? -1.940 -13.775 9.065 1.00 59.06 560 THR A N 1
ATOM 4433 C CA . THR A 1 560 ? -2.921 -12.862 9.673 1.00 59.06 560 THR A CA 1
ATOM 4434 C C . THR A 1 560 ? -4.357 -13.375 9.542 1.00 59.06 560 THR A C 1
ATOM 4436 O O . THR A 1 560 ? -4.675 -14.143 8.628 1.00 59.06 560 THR A O 1
ATOM 4439 N N . SER A 1 561 ? -5.254 -12.880 10.399 1.00 51.38 561 SER A N 1
ATOM 4440 C CA . SER A 1 561 ? -6.708 -13.113 10.334 1.00 51.38 561 SER A CA 1
ATOM 4441 C C . SER A 1 561 ? -7.293 -12.860 8.934 1.00 51.38 561 SER A C 1
ATOM 4443 O O . SER A 1 561 ? -8.095 -13.656 8.441 1.00 51.38 561 SER A O 1
ATOM 4445 N N . THR A 1 562 ? -6.817 -11.816 8.247 1.00 54.88 562 THR A N 1
ATOM 4446 C CA . THR A 1 562 ? -7.170 -11.469 6.860 1.00 54.88 562 THR A CA 1
ATOM 4447 C C . THR A 1 562 ? -6.805 -12.563 5.852 1.00 54.88 562 THR A C 1
ATOM 4449 O O . THR A 1 562 ? -7.542 -12.798 4.898 1.00 54.88 562 THR A O 1
ATOM 4452 N N . SER A 1 563 ? -5.678 -13.260 6.044 1.00 58.12 563 SER A N 1
ATOM 4453 C CA . SER A 1 563 ? -5.274 -14.351 5.144 1.00 58.12 563 SER A CA 1
ATOM 4454 C C . SER A 1 563 ? -6.193 -15.571 5.282 1.00 58.12 563 SER A C 1
ATOM 4456 O O . SER A 1 563 ? -6.605 -16.149 4.274 1.00 58.12 563 SER A O 1
ATOM 4458 N N . SER A 1 564 ? -6.631 -15.871 6.509 1.00 57.19 564 SER A N 1
ATOM 4459 C CA . SER A 1 564 ? -7.626 -16.910 6.793 1.00 57.19 564 SER A CA 1
ATOM 4460 C C . SER A 1 564 ? -9.003 -16.577 6.201 1.00 57.19 564 SER A C 1
ATOM 4462 O O . SER A 1 564 ? -9.624 -17.442 5.587 1.00 57.19 564 SER A O 1
ATOM 4464 N N . SER A 1 565 ? -9.479 -15.328 6.313 1.00 56.78 565 SER A N 1
ATOM 4465 C CA . SER A 1 565 ? -10.775 -14.905 5.741 1.00 56.78 565 SER A CA 1
ATOM 4466 C C . SER A 1 565 ? -10.755 -14.735 4.211 1.00 56.78 565 SER A C 1
ATOM 4468 O O . SER A 1 565 ? -11.795 -14.834 3.551 1.00 56.78 565 SER A O 1
ATOM 4470 N N . ALA A 1 566 ? -9.573 -14.560 3.614 1.00 60.28 566 ALA A N 1
ATOM 4471 C CA . ALA A 1 566 ? -9.367 -14.676 2.171 1.00 60.28 566 ALA A CA 1
ATOM 4472 C C . ALA A 1 566 ? -9.425 -16.134 1.663 1.00 60.28 566 ALA A C 1
ATOM 4474 O O . ALA A 1 566 ? -9.587 -16.348 0.461 1.00 60.28 566 ALA A O 1
ATOM 4475 N N . GLY A 1 567 ? -9.320 -17.129 2.554 1.00 67.62 567 GLY A N 1
ATOM 4476 C CA . GLY A 1 567 ? -9.214 -18.548 2.196 1.00 67.62 567 GLY A CA 1
ATOM 4477 C C . GLY A 1 567 ? -7.811 -18.962 1.738 1.00 67.62 567 GLY A C 1
ATOM 4478 O O . GLY A 1 567 ? -7.670 -19.968 1.042 1.00 67.62 567 GLY A O 1
ATOM 4479 N N . LEU A 1 568 ? -6.781 -18.187 2.094 1.00 74.62 568 LEU A N 1
ATOM 4480 C CA . LEU A 1 568 ? -5.383 -18.495 1.805 1.00 74.62 568 LEU A CA 1
ATOM 4481 C C . LEU A 1 568 ? -4.767 -19.315 2.941 1.00 74.62 568 LEU A C 1
ATOM 4483 O O . LEU A 1 568 ? -5.080 -19.135 4.114 1.00 74.62 568 LEU A O 1
ATOM 4487 N N . SER A 1 569 ? -3.845 -20.203 2.586 1.00 80.62 569 SER A N 1
ATOM 4488 C CA . SER A 1 569 ? -3.118 -21.062 3.519 1.00 80.62 569 SER A CA 1
ATOM 4489 C C . SER A 1 569 ? -1.660 -21.225 3.088 1.00 80.62 569 SER A C 1
ATOM 4491 O O . SER A 1 569 ? -1.287 -20.888 1.962 1.00 80.62 569 SER A O 1
ATOM 4493 N N . MET A 1 570 ? -0.834 -21.839 3.938 1.00 83.12 570 MET A N 1
ATOM 4494 C CA . MET A 1 570 ? 0.545 -22.186 3.572 1.00 83.12 570 MET A CA 1
ATOM 4495 C C . MET A 1 570 ? 0.628 -23.146 2.363 1.00 83.12 570 MET A C 1
ATOM 4497 O O . MET A 1 570 ? 1.642 -23.165 1.675 1.00 83.12 570 MET A O 1
ATOM 4501 N N . ALA A 1 571 ? -0.434 -23.903 2.051 1.00 85.25 571 ALA A N 1
ATOM 4502 C CA . ALA A 1 571 ? -0.490 -24.756 0.858 1.00 85.25 571 ALA A CA 1
ATOM 4503 C C . ALA A 1 571 ? -0.681 -23.966 -0.457 1.00 85.25 571 ALA A C 1
ATOM 4505 O O . ALA A 1 571 ? -0.502 -24.526 -1.537 1.00 85.25 571 ALA A O 1
ATOM 4506 N N . ASN A 1 572 ? -1.023 -22.675 -0.372 1.00 86.62 572 ASN A N 1
ATOM 4507 C CA . ASN A 1 572 ? -1.161 -21.773 -1.519 1.00 86.62 572 ASN A CA 1
ATOM 4508 C C . ASN A 1 572 ? 0.140 -21.014 -1.847 1.00 86.62 572 ASN A C 1
ATOM 4510 O O . ASN A 1 572 ? 0.197 -20.313 -2.857 1.00 86.62 572 ASN A O 1
ATOM 4514 N N . VAL A 1 573 ? 1.187 -21.166 -1.028 1.00 89.12 573 VAL A N 1
ATOM 4515 C CA . VAL A 1 573 ? 2.545 -20.685 -1.327 1.00 89.12 573 VAL A CA 1
ATOM 4516 C C . VAL A 1 573 ? 3.186 -21.640 -2.344 1.00 89.12 573 VAL A C 1
ATOM 4518 O O . VAL A 1 573 ? 3.336 -22.823 -2.025 1.00 89.12 573 VAL A O 1
ATOM 4521 N N . PRO A 1 574 ? 3.562 -21.182 -3.553 1.00 89.62 574 PRO A N 1
ATOM 4522 C CA . PRO A 1 574 ? 4.264 -22.026 -4.514 1.00 89.62 574 PRO A CA 1
ATOM 4523 C C . PRO A 1 574 ? 5.718 -22.270 -4.095 1.00 89.62 574 PRO A C 1
ATOM 4525 O O . PRO A 1 574 ? 6.359 -21.414 -3.479 1.00 89.62 574 PRO A O 1
ATOM 4528 N N . PHE A 1 575 ? 6.261 -23.424 -4.479 1.00 91.06 575 PHE A N 1
ATOM 4529 C CA . PHE A 1 575 ? 7.704 -23.665 -4.443 1.00 91.06 575 PHE A CA 1
ATOM 4530 C C . PHE A 1 575 ? 8.418 -22.890 -5.560 1.00 91.06 575 PHE A C 1
ATOM 4532 O O . PHE A 1 575 ? 7.794 -22.472 -6.537 1.00 91.06 575 PHE A O 1
ATOM 4539 N N . TYR A 1 576 ? 9.736 -22.698 -5.436 1.00 91.50 576 TYR A N 1
ATOM 4540 C CA . TYR A 1 576 ? 10.497 -21.921 -6.419 1.00 91.50 576 TYR A CA 1
ATOM 4541 C C . TYR A 1 576 ? 10.428 -22.548 -7.815 1.00 91.50 576 TYR A C 1
ATOM 4543 O O . TYR A 1 576 ? 10.238 -21.860 -8.813 1.00 91.50 576 TYR A O 1
ATOM 4551 N N . GLU A 1 577 ? 10.491 -23.873 -7.855 1.00 91.75 577 GLU A N 1
ATOM 4552 C CA . GLU A 1 577 ? 10.395 -24.707 -9.042 1.00 91.75 577 GLU A CA 1
ATOM 4553 C C . GLU A 1 577 ? 9.068 -24.483 -9.794 1.00 91.75 577 GLU A C 1
ATOM 4555 O O . GLU A 1 577 ? 9.064 -24.409 -11.019 1.00 91.75 577 GLU A O 1
ATOM 4560 N N . GLU A 1 578 ? 7.960 -24.262 -9.079 1.00 91.75 578 GLU A N 1
ATOM 4561 C CA . GLU A 1 578 ? 6.641 -23.991 -9.674 1.00 91.75 578 GLU A CA 1
ATOM 4562 C C . GLU A 1 578 ? 6.583 -22.587 -10.308 1.00 91.75 578 GLU A C 1
ATOM 4564 O O . GLU A 1 578 ? 5.987 -22.398 -11.370 1.00 91.75 578 GLU A O 1
ATOM 4569 N N . VAL A 1 579 ? 7.271 -21.605 -9.708 1.00 93.50 579 VAL A N 1
ATOM 4570 C CA . VAL A 1 579 ? 7.455 -20.266 -10.301 1.00 93.50 579 VAL A CA 1
ATOM 4571 C C . VAL A 1 579 ? 8.349 -20.354 -11.548 1.00 93.50 579 VAL A C 1
ATOM 4573 O O . VAL A 1 579 ? 8.039 -19.736 -12.568 1.00 93.50 579 VAL A O 1
ATOM 4576 N N . CYS A 1 580 ? 9.411 -21.168 -11.517 1.00 94.50 580 CYS A N 1
ATOM 4577 C CA . CYS A 1 580 ? 10.279 -21.433 -12.670 1.00 94.50 580 CYS A CA 1
ATOM 4578 C C . CYS A 1 580 ? 9.525 -22.086 -13.840 1.00 94.50 580 CYS A C 1
ATOM 4580 O O . CYS A 1 580 ? 9.715 -21.687 -14.994 1.00 94.50 580 CYS A O 1
ATOM 4582 N N . GLU A 1 581 ? 8.664 -23.068 -13.562 1.00 93.50 581 GLU A N 1
ATOM 4583 C CA . GLU A 1 581 ? 7.832 -23.738 -14.567 1.00 93.50 581 GLU A CA 1
ATOM 4584 C C . GLU A 1 581 ? 6.837 -22.767 -15.214 1.00 93.50 581 GLU A C 1
ATOM 4586 O O . GLU A 1 581 ? 6.803 -22.663 -16.446 1.00 93.50 581 GLU A O 1
ATOM 4591 N N . PHE A 1 582 ? 6.106 -21.985 -14.408 1.00 94.69 582 PHE A N 1
ATOM 4592 C CA . PHE A 1 582 ? 5.195 -20.944 -14.897 1.00 94.69 582 PHE A CA 1
ATOM 4593 C C . PHE A 1 582 ? 5.922 -19.911 -15.769 1.00 94.69 582 PHE A C 1
ATOM 4595 O O . PHE A 1 582 ? 5.482 -19.611 -16.879 1.00 94.69 582 PHE A O 1
ATOM 4602 N N . VAL A 1 583 ? 7.064 -19.388 -15.311 1.00 95.50 583 VAL A N 1
ATOM 4603 C CA . VAL A 1 583 ? 7.829 -18.371 -16.051 1.00 95.50 583 VAL A CA 1
ATOM 4604 C C . VAL A 1 583 ? 8.386 -18.927 -17.359 1.00 95.50 583 VAL A C 1
ATOM 4606 O O . VAL A 1 583 ? 8.332 -18.250 -18.385 1.00 95.50 583 VAL A O 1
ATOM 4609 N N . THR A 1 584 ? 8.832 -20.184 -17.372 1.00 95.56 584 THR A N 1
ATOM 4610 C CA . THR A 1 584 ? 9.273 -20.866 -18.599 1.00 95.56 584 THR A CA 1
ATOM 4611 C C . THR A 1 584 ? 8.101 -21.131 -19.558 1.00 95.56 584 THR A C 1
ATOM 4613 O O . THR A 1 584 ? 8.279 -21.111 -20.779 1.00 95.56 584 THR A O 1
ATOM 4616 N N . ALA A 1 585 ? 6.887 -21.361 -19.046 1.00 94.88 585 ALA A N 1
ATOM 4617 C CA . ALA A 1 585 ? 5.675 -21.463 -19.859 1.00 94.88 585 ALA A CA 1
ATOM 4618 C C . ALA A 1 585 ? 5.271 -20.109 -20.469 1.00 94.88 585 ALA A C 1
ATOM 4620 O O . ALA A 1 585 ? 5.047 -20.040 -21.680 1.00 94.88 585 ALA A O 1
ATOM 4621 N N . LEU A 1 586 ? 5.263 -19.041 -19.666 1.00 95.94 586 LEU A N 1
ATOM 4622 C CA . LEU A 1 586 ? 4.984 -17.672 -20.104 1.00 95.94 586 LEU A CA 1
ATOM 4623 C C . LEU A 1 586 ? 6.004 -17.197 -21.151 1.00 95.94 586 LEU A C 1
ATOM 4625 O O . LEU A 1 586 ? 5.612 -16.727 -22.215 1.00 95.94 586 LEU A O 1
ATOM 4629 N N . GLU A 1 587 ? 7.305 -17.383 -20.912 1.00 96.94 587 GLU A N 1
ATOM 4630 C CA . GLU A 1 587 ? 8.359 -16.988 -21.858 1.00 96.94 587 GLU A CA 1
ATOM 4631 C C . GLU A 1 587 ? 8.209 -17.702 -23.215 1.00 96.94 587 GLU A C 1
ATOM 4633 O O . GLU A 1 587 ? 8.319 -17.080 -24.275 1.00 96.94 587 GLU A O 1
ATOM 4638 N N . ARG A 1 588 ? 7.881 -19.002 -23.194 1.00 96.00 588 ARG A N 1
ATOM 4639 C CA . ARG A 1 588 ? 7.610 -19.797 -24.401 1.00 96.00 588 ARG A CA 1
ATOM 4640 C C . ARG A 1 588 ? 6.380 -19.293 -25.159 1.00 96.00 588 ARG A C 1
ATOM 4642 O O . ARG A 1 588 ? 6.409 -19.247 -26.386 1.00 96.00 588 ARG A O 1
ATOM 4649 N N . GLU A 1 589 ? 5.319 -18.918 -24.452 1.00 96.31 589 GLU A N 1
ATOM 4650 C CA . GLU A 1 589 ? 4.078 -18.403 -25.041 1.00 96.31 589 GLU A CA 1
ATOM 4651 C C . GLU A 1 589 ? 4.257 -16.997 -25.641 1.00 96.31 589 GLU A C 1
ATOM 4653 O O . GLU A 1 589 ? 3.793 -16.746 -26.755 1.00 96.31 589 GLU A O 1
ATOM 4658 N N . LEU A 1 590 ? 5.000 -16.107 -24.973 1.00 97.19 590 LEU A N 1
ATOM 4659 C CA . LEU A 1 590 ? 5.377 -14.792 -25.511 1.00 97.19 590 LEU A CA 1
ATOM 4660 C C . LEU A 1 590 ? 6.210 -14.941 -26.796 1.00 97.19 590 LEU A C 1
ATOM 4662 O O . LEU A 1 590 ? 5.885 -14.342 -27.823 1.00 97.19 590 LEU A O 1
ATOM 4666 N N . LYS A 1 591 ? 7.213 -15.830 -26.791 1.00 96.12 591 LYS A N 1
ATOM 4667 C CA . LYS A 1 591 ? 8.005 -16.156 -27.989 1.00 96.12 591 LYS A CA 1
ATOM 4668 C C . LYS A 1 591 ? 7.153 -16.775 -29.104 1.00 96.12 591 LYS A C 1
ATOM 4670 O O . LYS A 1 591 ? 7.346 -16.435 -30.268 1.00 96.12 591 LYS A O 1
ATOM 4675 N N . ARG A 1 592 ? 6.162 -17.618 -28.776 1.00 96.38 592 ARG A N 1
ATOM 4676 C CA . ARG A 1 592 ? 5.206 -18.194 -29.748 1.00 96.38 592 ARG A CA 1
ATOM 4677 C C . ARG A 1 592 ? 4.336 -17.126 -30.431 1.00 96.38 592 ARG A C 1
ATOM 4679 O O . ARG A 1 592 ? 3.896 -17.344 -31.558 1.00 96.38 592 ARG A O 1
ATOM 4686 N N . ARG A 1 593 ? 4.100 -15.987 -29.773 1.00 96.62 593 ARG A N 1
ATOM 4687 C CA . ARG A 1 593 ? 3.391 -14.812 -30.320 1.00 96.62 593 ARG A CA 1
ATOM 4688 C C . ARG A 1 593 ? 4.300 -13.861 -31.111 1.00 96.62 593 ARG A C 1
ATOM 4690 O O . ARG A 1 593 ? 3.804 -12.916 -31.710 1.00 96.62 593 ARG A O 1
ATOM 4697 N N . GLY A 1 594 ? 5.614 -14.099 -31.135 1.00 97.25 594 GLY A N 1
ATOM 4698 C CA . GLY A 1 594 ? 6.586 -13.182 -31.739 1.00 97.25 594 GLY A CA 1
ATOM 4699 C C . GLY A 1 594 ? 6.875 -11.944 -30.883 1.00 97.25 594 GLY A C 1
ATOM 4700 O O . GLY A 1 594 ? 7.293 -10.919 -31.414 1.00 97.25 594 GLY A O 1
ATOM 4701 N N . LEU A 1 595 ? 6.638 -12.018 -29.568 1.00 97.31 595 LEU A N 1
ATOM 4702 C CA . LEU A 1 595 ? 6.936 -10.936 -28.633 1.00 97.31 595 LEU A CA 1
ATOM 4703 C C . LEU A 1 595 ? 8.363 -11.095 -28.098 1.00 97.31 595 LEU A C 1
ATOM 4705 O O . LEU A 1 595 ? 8.700 -12.116 -27.496 1.00 97.31 595 LEU A O 1
ATOM 4709 N N . ASN A 1 596 ? 9.189 -10.065 -28.290 1.00 96.69 596 ASN A N 1
ATOM 4710 C CA . ASN A 1 596 ? 10.609 -10.071 -27.925 1.00 96.69 596 ASN A CA 1
ATOM 4711 C C . ASN A 1 596 ? 10.797 -9.885 -26.408 1.00 96.69 596 ASN A C 1
ATOM 4713 O O . ASN A 1 596 ? 11.147 -8.801 -25.931 1.00 96.69 596 ASN A O 1
ATOM 4717 N N . TYR A 1 597 ? 10.541 -10.961 -25.665 1.00 98.25 597 TYR A N 1
ATOM 4718 C CA . TYR A 1 597 ? 10.765 -11.093 -24.228 1.00 98.25 597 TYR A CA 1
ATOM 4719 C C . TYR A 1 597 ? 11.619 -12.326 -23.925 1.00 98.25 597 TYR A C 1
ATOM 4721 O O . TYR A 1 597 ? 11.555 -13.344 -24.620 1.00 98.25 597 TYR A O 1
ATOM 4729 N N . GLY A 1 598 ? 12.390 -12.251 -22.844 1.00 97.88 598 GLY A N 1
ATOM 4730 C CA . GLY A 1 598 ? 13.133 -13.388 -22.314 1.00 97.88 598 GLY A CA 1
ATOM 4731 C C . GLY A 1 598 ? 13.372 -13.273 -20.814 1.00 97.88 598 GLY A C 1
ATOM 4732 O O . GLY A 1 598 ? 13.230 -12.190 -20.243 1.00 97.88 598 GLY A O 1
ATOM 4733 N N . ILE A 1 599 ? 13.739 -14.383 -20.175 1.00 98.25 599 ILE A N 1
ATOM 4734 C CA . ILE A 1 599 ? 14.124 -14.370 -18.757 1.00 98.25 599 ILE A CA 1
ATOM 4735 C C . ILE A 1 599 ? 15.443 -13.595 -18.608 1.00 98.25 599 ILE A C 1
ATOM 4737 O O . ILE A 1 599 ? 16.430 -13.884 -19.293 1.00 98.25 599 ILE A O 1
ATOM 4741 N N . ALA A 1 600 ? 15.439 -12.587 -17.736 1.00 97.31 600 ALA A N 1
ATOM 4742 C CA . ALA A 1 600 ? 16.509 -11.604 -17.597 1.00 97.31 600 ALA A CA 1
ATOM 4743 C C . ALA A 1 600 ? 17.266 -11.710 -16.267 1.00 97.31 600 ALA A C 1
ATOM 4745 O O . ALA A 1 600 ? 18.490 -11.581 -16.247 1.00 97.31 600 ALA A O 1
ATOM 4746 N N . ALA A 1 601 ? 16.553 -11.969 -15.170 1.00 97.44 601 ALA A N 1
ATOM 4747 C CA . ALA A 1 601 ? 17.140 -12.158 -13.847 1.00 97.44 601 ALA A CA 1
ATOM 4748 C C . ALA A 1 601 ? 16.272 -13.067 -12.965 1.00 97.44 601 ALA A C 1
ATOM 4750 O O . ALA A 1 601 ? 15.091 -13.270 -13.245 1.00 97.44 601 ALA A O 1
ATOM 4751 N N . GLU A 1 602 ? 16.841 -13.575 -11.876 1.00 96.19 602 GLU A N 1
ATOM 4752 C CA . GLU A 1 602 ? 16.126 -14.340 -10.852 1.00 96.19 602 GLU A CA 1
ATOM 4753 C C . GLU A 1 602 ? 16.576 -13.963 -9.434 1.00 96.19 602 GLU A C 1
ATOM 4755 O O . GLU A 1 602 ? 17.654 -13.403 -9.243 1.00 96.19 602 GLU A O 1
ATOM 4760 N N . HIS A 1 603 ? 15.765 -14.300 -8.430 1.00 94.31 603 HIS A N 1
ATOM 4761 C CA . HIS A 1 603 ? 16.149 -14.303 -7.022 1.00 94.31 603 HIS A CA 1
ATOM 4762 C C . HIS A 1 603 ? 15.410 -15.416 -6.268 1.00 94.31 603 HIS A C 1
ATOM 4764 O O . HIS A 1 603 ? 14.317 -15.221 -5.720 1.00 94.31 603 HIS A O 1
ATOM 4770 N N . ALA A 1 604 ? 16.034 -16.597 -6.212 1.00 91.19 604 ALA A N 1
ATOM 4771 C CA . ALA A 1 604 ? 15.422 -17.812 -5.675 1.00 91.19 604 ALA A CA 1
ATOM 4772 C C . ALA A 1 604 ? 15.008 -17.680 -4.199 1.00 91.19 604 ALA A C 1
ATOM 4774 O O . ALA A 1 604 ? 13.982 -18.217 -3.787 1.00 91.19 604 ALA A O 1
ATOM 4775 N N . HIS A 1 605 ? 15.753 -16.911 -3.396 1.00 87.69 605 HIS A N 1
ATOM 4776 C CA . HIS A 1 605 ? 15.430 -16.709 -1.980 1.00 87.69 605 HIS A CA 1
ATOM 4777 C C . HIS A 1 605 ? 14.109 -15.946 -1.759 1.00 87.69 605 HIS A C 1
ATOM 4779 O O . HIS A 1 605 ? 13.414 -16.211 -0.781 1.00 87.69 605 HIS A O 1
ATOM 4785 N N . SER A 1 606 ? 13.725 -15.051 -2.677 1.00 89.38 606 SER A N 1
ATOM 4786 C CA . SER A 1 606 ? 12.430 -14.347 -2.641 1.00 89.38 606 SER A CA 1
ATOM 4787 C C . SER A 1 606 ? 11.360 -14.987 -3.533 1.00 89.38 606 SER A C 1
ATOM 4789 O O . SER A 1 606 ? 10.294 -14.394 -3.692 1.00 89.38 606 SER A O 1
ATOM 4791 N N . CYS A 1 607 ? 11.651 -16.151 -4.130 1.00 93.50 607 CYS A N 1
ATOM 4792 C CA . CYS A 1 607 ? 10.827 -16.812 -5.146 1.00 93.50 607 CYS A CA 1
ATOM 4793 C C . CYS A 1 607 ? 10.357 -15.849 -6.252 1.00 93.50 607 CYS A C 1
ATOM 4795 O O . CYS A 1 607 ? 9.174 -15.813 -6.588 1.00 93.50 607 CYS A O 1
ATOM 4797 N N . CYS A 1 608 ? 11.285 -15.035 -6.769 1.00 95.81 608 CYS A N 1
ATOM 4798 C CA . CYS A 1 608 ? 11.017 -14.001 -7.768 1.00 95.81 608 CYS A CA 1
ATOM 4799 C C . CYS A 1 608 ? 11.857 -14.223 -9.033 1.00 95.81 608 CYS A C 1
ATOM 4801 O O . CYS A 1 608 ? 13.038 -14.556 -8.934 1.00 95.81 608 CYS A O 1
ATOM 4803 N N . ILE A 1 609 ? 11.263 -14.033 -10.212 1.00 97.94 609 ILE A N 1
ATOM 4804 C CA . ILE A 1 609 ? 11.926 -14.155 -11.516 1.00 97.94 609 ILE A CA 1
ATOM 4805 C C . ILE A 1 609 ? 11.456 -13.009 -12.420 1.00 97.94 609 ILE A C 1
ATOM 4807 O O . ILE A 1 609 ? 10.273 -12.671 -12.451 1.00 97.94 609 ILE A O 1
ATOM 4811 N N . LEU A 1 610 ? 12.383 -12.408 -13.162 1.00 98.38 610 LEU A N 1
ATOM 4812 C CA . LEU A 1 610 ? 12.151 -11.231 -13.993 1.00 98.38 610 LEU A CA 1
ATOM 4813 C C . LEU A 1 610 ? 12.270 -11.588 -15.478 1.00 98.38 610 LEU A C 1
ATOM 4815 O O . LEU A 1 610 ? 13.359 -11.927 -15.949 1.00 98.38 610 LEU A O 1
ATOM 4819 N N . LEU A 1 611 ? 11.182 -11.443 -16.236 1.00 98.50 611 LEU A N 1
ATOM 4820 C CA . LEU A 1 611 ? 11.241 -11.364 -17.696 1.00 98.50 611 LEU A CA 1
ATOM 4821 C C . LEU A 1 611 ? 11.463 -9.905 -18.114 1.00 98.50 611 LEU A C 1
ATOM 4823 O O . LEU A 1 611 ? 10.853 -8.992 -17.556 1.00 98.50 611 LEU A O 1
ATOM 4827 N N . GLY A 1 612 ? 12.308 -9.678 -19.116 1.00 97.88 612 GLY A N 1
ATOM 4828 C CA . GLY A 1 612 ? 12.548 -8.362 -19.708 1.00 97.88 612 GLY A CA 1
ATOM 4829 C C . GLY A 1 612 ? 12.189 -8.329 -21.189 1.00 97.88 612 GLY A C 1
ATOM 4830 O O . GLY A 1 612 ? 12.345 -9.328 -21.893 1.00 97.88 612 GLY A O 1
ATOM 4831 N N . SER A 1 613 ? 11.735 -7.171 -21.671 1.00 98.00 613 SER A N 1
ATOM 4832 C CA . SER A 1 613 ? 11.692 -6.891 -23.109 1.00 98.00 613 SER A CA 1
ATOM 4833 C C . SER A 1 613 ? 13.120 -6.772 -23.650 1.00 98.00 613 SER A C 1
ATOM 4835 O O . SER A 1 613 ? 13.967 -6.141 -23.016 1.00 98.00 613 SER A O 1
ATOM 4837 N N . GLU A 1 614 ? 13.405 -7.311 -24.840 1.00 97.44 614 GLU A N 1
ATOM 4838 C CA . GLU A 1 614 ? 14.758 -7.264 -25.426 1.00 97.44 614 GLU A CA 1
ATOM 4839 C C . GLU A 1 614 ? 15.250 -5.841 -25.773 1.00 97.44 614 GLU A C 1
ATOM 4841 O O . GLU A 1 614 ? 16.429 -5.663 -26.062 1.00 97.44 614 GLU A O 1
ATOM 4846 N N . ARG A 1 615 ? 14.404 -4.806 -25.614 1.00 96.88 615 ARG A N 1
ATOM 4847 C CA . ARG A 1 615 ? 14.823 -3.390 -25.485 1.00 96.88 615 ARG A CA 1
ATOM 4848 C C . ARG A 1 615 ? 15.969 -3.210 -24.474 1.00 96.88 615 ARG A C 1
ATOM 4850 O O . ARG A 1 615 ? 16.871 -2.412 -24.694 1.00 96.88 615 ARG A O 1
ATOM 4857 N N . PHE A 1 616 ? 15.961 -4.001 -23.399 1.00 97.81 616 PHE A N 1
ATOM 4858 C CA . PHE A 1 616 ? 16.940 -3.972 -22.307 1.00 97.81 616 PHE A CA 1
ATOM 4859 C C . PHE A 1 616 ? 18.055 -5.021 -22.466 1.00 97.81 616 PHE A C 1
ATOM 4861 O O . PHE A 1 616 ? 18.652 -5.448 -21.475 1.00 97.81 616 PHE A O 1
ATOM 4868 N N . LYS A 1 617 ? 18.323 -5.476 -23.698 1.00 97.31 617 LYS A N 1
ATOM 4869 C CA . LYS A 1 617 ? 19.295 -6.534 -24.012 1.00 97.31 617 LYS A CA 1
ATOM 4870 C C . LYS A 1 617 ? 20.337 -6.053 -25.026 1.00 97.31 617 LYS A C 1
ATOM 4872 O O . LYS A 1 617 ? 20.253 -6.317 -26.224 1.00 97.31 617 LYS A O 1
ATOM 4877 N N . VAL A 1 618 ? 21.330 -5.329 -24.525 1.00 96.38 618 VAL A N 1
ATOM 4878 C CA . VAL A 1 618 ? 22.393 -4.698 -25.320 1.00 96.38 618 VAL A CA 1
ATOM 4879 C C . VAL A 1 618 ? 23.539 -5.690 -25.527 1.00 96.38 618 VAL A C 1
ATOM 4881 O O . VAL A 1 618 ? 23.994 -6.313 -24.572 1.00 96.38 618 VAL A O 1
ATOM 4884 N N . ASP A 1 619 ? 24.000 -5.866 -26.768 1.00 95.12 619 ASP A N 1
ATOM 4885 C CA . ASP A 1 619 ? 25.073 -6.810 -27.137 1.00 95.12 619 ASP A CA 1
ATOM 4886 C C . ASP A 1 619 ? 24.829 -8.257 -26.648 1.00 95.12 619 ASP A C 1
ATOM 4888 O O . ASP A 1 619 ? 25.746 -8.990 -26.276 1.00 95.12 619 ASP A O 1
ATOM 4892 N N . GLY A 1 620 ? 23.554 -8.667 -26.612 1.00 94.88 620 GLY A N 1
ATOM 4893 C CA . GLY A 1 620 ? 23.103 -9.973 -26.114 1.00 94.88 620 GLY A CA 1
ATOM 4894 C C . GLY A 1 620 ? 23.018 -10.093 -24.586 1.00 94.88 620 GLY A C 1
ATOM 4895 O O . GLY A 1 620 ? 22.459 -11.075 -24.095 1.00 94.88 620 GLY A O 1
ATOM 4896 N N . LYS A 1 621 ? 23.511 -9.095 -23.844 1.00 96.94 621 LYS A N 1
ATOM 4897 C CA . LYS A 1 621 ? 23.566 -9.037 -22.378 1.00 96.94 621 LYS A CA 1
ATOM 4898 C C . LYS A 1 621 ? 22.417 -8.196 -21.820 1.00 96.94 621 LYS A C 1
ATOM 4900 O O . LYS A 1 621 ? 22.071 -7.150 -22.365 1.00 96.94 621 LYS A O 1
ATOM 4905 N N . TRP A 1 622 ? 21.823 -8.634 -20.716 1.00 98.00 622 TRP A N 1
ATOM 4906 C CA . TRP A 1 622 ? 20.733 -7.901 -20.069 1.00 98.00 622 TRP A CA 1
ATOM 4907 C C . TRP A 1 622 ? 21.239 -6.657 -19.319 1.00 98.00 622 TRP A C 1
ATOM 4909 O O . TRP A 1 622 ? 22.339 -6.654 -18.767 1.00 98.00 622 TRP A O 1
ATOM 4919 N N . ARG A 1 623 ? 20.421 -5.600 -19.279 1.00 97.62 623 ARG A N 1
ATOM 4920 C CA . ARG A 1 623 ? 20.624 -4.374 -18.485 1.00 97.62 623 ARG A CA 1
ATOM 4921 C C . ARG A 1 623 ? 19.387 -4.086 -17.634 1.00 97.62 623 ARG A C 1
ATOM 4923 O O . ARG A 1 623 ? 18.636 -3.139 -17.856 1.00 97.62 623 ARG A O 1
ATOM 4930 N N . THR A 1 624 ? 19.149 -4.955 -16.654 1.00 96.00 624 THR A N 1
ATOM 4931 C CA . THR A 1 624 ? 18.013 -4.849 -15.719 1.00 96.00 624 THR A CA 1
ATOM 4932 C C . THR A 1 624 ? 18.237 -3.833 -14.595 1.00 96.00 624 THR A C 1
ATOM 4934 O O . THR A 1 624 ? 17.290 -3.547 -13.861 1.00 96.00 624 THR A O 1
ATOM 4937 N N . GLN A 1 625 ? 19.429 -3.240 -14.472 1.00 96.00 625 GLN A N 1
ATOM 4938 C CA . GLN A 1 625 ? 19.703 -2.168 -13.511 1.00 96.00 625 GLN A CA 1
ATOM 4939 C C . GLN A 1 625 ? 19.221 -0.793 -14.009 1.00 96.00 625 GLN A C 1
ATOM 4941 O O . GLN A 1 625 ? 19.024 -0.577 -15.205 1.00 96.00 625 GLN A O 1
ATOM 4946 N N . ILE A 1 626 ? 19.039 0.133 -13.068 1.00 97.44 626 ILE A N 1
ATOM 4947 C CA . ILE A 1 626 ? 18.653 1.530 -13.295 1.00 97.44 626 ILE A CA 1
ATOM 4948 C C . ILE A 1 626 ? 19.881 2.396 -13.005 1.00 97.44 626 ILE A C 1
ATOM 4950 O O . ILE A 1 626 ? 20.468 2.269 -11.928 1.00 97.44 626 ILE A O 1
ATOM 4954 N N . ASP A 1 627 ? 20.261 3.274 -13.931 1.00 98.00 627 ASP A N 1
ATOM 4955 C CA . ASP A 1 627 ? 21.171 4.376 -13.621 1.00 98.00 627 ASP A CA 1
ATOM 4956 C C . ASP A 1 627 ? 20.357 5.502 -12.972 1.00 98.00 627 ASP A C 1
ATOM 4958 O O . ASP A 1 627 ? 19.731 6.325 -13.640 1.00 98.00 627 ASP A O 1
ATOM 4962 N N . TYR A 1 628 ? 20.301 5.481 -11.639 1.00 97.38 628 TYR A N 1
ATOM 4963 C CA . TYR A 1 628 ? 19.525 6.449 -10.865 1.00 97.38 628 TYR A CA 1
ATOM 4964 C C . TYR A 1 628 ? 20.012 7.878 -11.067 1.00 97.38 628 TYR A C 1
ATOM 4966 O O . TYR A 1 628 ? 19.197 8.792 -11.120 1.00 97.38 628 TYR A O 1
ATOM 4974 N N . ASP A 1 629 ? 21.326 8.079 -11.163 1.00 97.44 629 ASP A N 1
ATOM 4975 C CA . ASP A 1 629 ? 21.865 9.422 -11.298 1.00 97.44 629 ASP A CA 1
ATOM 4976 C C . ASP A 1 629 ? 21.623 9.943 -12.724 1.00 97.44 629 ASP A C 1
ATOM 4978 O O . ASP A 1 629 ? 21.151 11.069 -12.855 1.00 97.44 629 ASP A O 1
ATOM 4982 N N . ARG A 1 630 ? 21.720 9.102 -13.769 1.00 97.81 630 ARG A N 1
ATOM 4983 C CA . ARG A 1 630 ? 21.263 9.483 -15.119 1.00 97.81 630 ARG A CA 1
ATOM 4984 C C . ARG A 1 630 ? 19.753 9.737 -15.206 1.00 97.81 630 ARG A C 1
ATOM 4986 O O . ARG A 1 630 ? 19.352 10.629 -15.950 1.00 97.81 630 ARG A O 1
ATOM 4993 N N . PHE A 1 631 ? 18.918 9.001 -14.464 1.00 97.62 631 PHE A N 1
ATOM 4994 C CA . PHE A 1 631 ? 17.472 9.265 -14.385 1.00 97.62 631 PHE A CA 1
ATOM 4995 C C . PHE A 1 631 ? 17.182 10.672 -13.840 1.00 97.62 631 PHE A C 1
ATOM 4997 O O . PHE A 1 631 ? 16.405 11.405 -14.449 1.00 97.62 631 PHE A O 1
ATOM 5004 N N . PHE A 1 632 ? 17.819 11.072 -12.734 1.00 97.38 632 PHE A N 1
ATOM 5005 C CA . PHE A 1 632 ? 17.642 12.424 -12.193 1.00 97.38 632 PHE A CA 1
ATOM 5006 C C . PHE A 1 632 ? 18.214 13.488 -13.124 1.00 97.38 632 PHE A C 1
ATOM 5008 O O . PHE A 1 632 ? 17.541 14.479 -13.371 1.00 97.38 632 PHE A O 1
ATOM 5015 N N . ASP A 1 633 ? 19.396 13.261 -13.703 1.00 97.56 633 ASP A N 1
ATOM 5016 C CA . ASP A 1 633 ? 19.998 14.203 -14.649 1.00 97.56 633 ASP A CA 1
ATOM 5017 C C . ASP A 1 633 ? 19.068 14.447 -15.854 1.00 97.56 633 ASP A C 1
ATOM 5019 O O . ASP A 1 633 ? 18.899 15.589 -16.265 1.00 97.56 633 ASP A O 1
ATOM 5023 N N . LEU A 1 634 ? 18.410 13.402 -16.384 1.00 97.00 634 LEU A N 1
ATOM 5024 C CA . LEU A 1 634 ? 17.394 13.509 -17.445 1.00 97.00 634 LEU A CA 1
ATOM 5025 C C . LEU A 1 634 ? 16.139 14.272 -17.001 1.00 97.00 634 LEU A C 1
ATOM 5027 O O . LEU A 1 634 ? 15.600 15.063 -17.776 1.00 97.00 634 LEU A O 1
ATOM 5031 N N . LEU A 1 635 ? 15.676 14.047 -15.772 1.00 96.00 635 LEU A N 1
ATOM 5032 C CA . LEU A 1 635 ? 14.506 14.719 -15.209 1.00 96.00 635 LEU A CA 1
ATOM 5033 C C . LEU A 1 635 ? 14.777 16.213 -14.954 1.00 96.00 635 LEU A C 1
ATOM 5035 O O . LEU A 1 635 ? 13.949 17.055 -15.288 1.00 96.00 635 LEU A O 1
ATOM 5039 N N . GLU A 1 636 ? 15.960 16.555 -14.442 1.00 95.69 636 GLU A N 1
ATOM 5040 C CA . GLU A 1 636 ? 16.454 17.932 -14.300 1.00 95.69 636 GLU A CA 1
ATOM 5041 C C . GLU A 1 636 ? 16.656 18.599 -15.681 1.00 95.69 636 GLU A C 1
ATOM 5043 O O . GLU A 1 636 ? 16.345 19.776 -15.865 1.00 95.69 636 GLU A O 1
ATOM 5048 N N . GLU A 1 637 ? 17.112 17.837 -16.683 1.00 95.81 637 GLU A N 1
ATOM 5049 C CA . GLU A 1 637 ? 17.313 18.265 -18.078 1.00 95.81 637 GLU A CA 1
ATOM 5050 C C . GLU A 1 637 ? 16.015 18.473 -18.896 1.00 95.81 637 GLU A C 1
ATOM 5052 O O . GLU A 1 637 ? 16.067 19.122 -19.952 1.00 95.81 637 GLU A O 1
ATOM 5057 N N . ARG A 1 638 ? 14.889 17.848 -18.515 1.00 94.81 638 ARG A N 1
ATOM 5058 C CA . ARG A 1 638 ? 13.662 17.756 -19.347 1.00 94.81 638 ARG A CA 1
ATOM 5059 C C . ARG A 1 638 ? 12.348 18.071 -18.620 1.00 94.81 638 ARG A C 1
ATOM 5061 O O . ARG A 1 638 ? 11.334 18.245 -19.294 1.00 94.81 638 ARG A O 1
ATOM 5068 N N . GLY A 1 639 ? 12.352 18.169 -17.293 1.00 91.88 639 GLY A N 1
ATOM 5069 C CA . GLY A 1 639 ? 11.164 18.375 -16.461 1.00 91.88 639 GLY A CA 1
ATOM 5070 C C . GLY A 1 639 ? 10.391 17.084 -16.131 1.00 91.88 639 GLY A C 1
ATOM 5071 O O . GLY A 1 639 ? 10.680 16.019 -16.684 1.00 91.88 639 GLY A O 1
ATOM 5072 N N . PRO A 1 640 ? 9.375 17.168 -15.247 1.00 86.62 640 PRO A N 1
ATOM 5073 C CA . PRO A 1 640 ? 8.657 16.008 -14.701 1.00 86.62 640 PRO A CA 1
ATOM 5074 C C . PRO A 1 640 ? 7.790 15.239 -15.714 1.00 86.62 640 PRO A C 1
ATOM 5076 O O . PRO A 1 640 ? 7.431 14.091 -15.455 1.00 86.62 640 PRO A O 1
ATOM 5079 N N . ASP A 1 641 ? 7.511 15.834 -16.878 1.00 85.06 641 ASP A N 1
ATOM 5080 C CA . ASP A 1 641 ? 6.828 15.220 -18.033 1.00 85.06 641 ASP A CA 1
ATOM 5081 C C . ASP A 1 641 ? 7.754 15.030 -19.251 1.00 85.06 641 ASP A C 1
ATOM 5083 O O . ASP A 1 641 ? 7.294 14.795 -20.374 1.00 85.06 641 ASP A O 1
ATOM 5087 N N . GLY A 1 642 ? 9.066 15.161 -19.028 1.00 86.12 642 GLY A N 1
ATOM 5088 C CA . GLY A 1 642 ? 10.098 15.244 -20.053 1.00 86.12 642 GLY A CA 1
ATOM 5089 C C . GLY A 1 642 ? 10.131 14.075 -21.039 1.00 86.12 642 GLY A C 1
ATOM 5090 O O . GLY A 1 642 ? 9.919 12.918 -20.673 1.00 86.12 642 GLY A O 1
ATOM 5091 N N . ASP A 1 643 ? 10.445 14.376 -22.299 1.00 90.56 643 ASP A N 1
ATOM 5092 C CA . ASP A 1 643 ? 10.575 13.367 -23.354 1.00 90.56 643 ASP A CA 1
ATOM 5093 C C . ASP A 1 643 ? 11.961 12.698 -23.289 1.00 90.56 643 ASP A C 1
ATOM 5095 O O . ASP A 1 643 ? 12.961 13.209 -23.799 1.00 90.56 643 ASP A O 1
ATOM 5099 N N . PHE A 1 644 ? 12.012 11.574 -22.575 1.00 95.56 644 PHE A N 1
ATOM 5100 C CA . PHE A 1 644 ? 13.113 10.613 -22.523 1.00 95.56 644 PHE A CA 1
ATOM 5101 C C . PHE A 1 644 ? 12.540 9.210 -22.284 1.00 95.56 644 PHE A C 1
ATOM 5103 O O . PHE A 1 644 ? 11.381 9.074 -21.892 1.00 95.56 644 PHE A O 1
ATOM 5110 N N . THR A 1 645 ? 13.334 8.172 -22.543 1.00 96.00 645 THR A N 1
ATOM 5111 C CA . THR A 1 645 ? 12.891 6.769 -22.545 1.00 96.00 645 THR A CA 1
ATOM 5112 C C . THR A 1 645 ? 13.511 5.966 -21.395 1.00 96.00 645 THR A C 1
ATOM 5114 O O . THR A 1 645 ? 14.560 6.351 -20.871 1.00 96.00 645 THR A O 1
ATOM 5117 N N . PRO A 1 646 ? 12.935 4.813 -20.991 1.00 96.44 646 PRO A N 1
ATOM 5118 C CA . PRO A 1 646 ? 13.567 3.944 -19.997 1.00 96.44 646 PRO A CA 1
ATOM 5119 C C . PRO A 1 646 ? 14.878 3.294 -20.474 1.00 96.44 646 PRO A C 1
ATOM 5121 O O . PRO A 1 646 ? 15.616 2.748 -19.653 1.00 96.44 646 PRO A O 1
ATOM 5124 N N . GLU A 1 647 ? 15.194 3.360 -21.769 1.00 97.25 647 GLU A N 1
ATOM 5125 C CA . GLU A 1 647 ? 16.498 2.998 -22.320 1.00 97.25 647 GLU A CA 1
ATOM 5126 C C . GLU A 1 647 ? 17.596 4.029 -21.987 1.00 97.25 647 GLU A C 1
ATOM 5128 O O . GLU A 1 647 ? 18.741 3.633 -21.757 1.00 97.25 647 GLU A O 1
ATOM 5133 N N . ASP A 1 648 ? 17.262 5.324 -21.895 1.00 97.31 648 ASP A N 1
ATOM 5134 C CA . ASP A 1 648 ? 18.224 6.427 -21.694 1.00 97.31 648 ASP A CA 1
ATOM 5135 C C . ASP A 1 648 ? 18.878 6.446 -20.297 1.00 97.31 648 ASP A C 1
ATOM 5137 O O . ASP A 1 648 ? 19.893 7.117 -20.093 1.00 97.31 648 ASP A O 1
ATOM 5141 N N . TYR A 1 649 ? 18.312 5.697 -19.345 1.00 97.38 649 TYR A N 1
ATOM 5142 C CA . TYR A 1 649 ? 18.827 5.500 -17.984 1.00 97.38 649 TYR A CA 1
ATOM 5143 C C . TYR A 1 649 ? 19.015 4.012 -17.620 1.00 97.38 649 TYR A C 1
ATOM 5145 O O . TYR A 1 649 ? 18.912 3.609 -16.456 1.00 97.38 649 TYR A O 1
ATOM 5153 N N . MET A 1 650 ? 19.324 3.165 -18.611 1.00 97.31 650 MET A N 1
ATOM 5154 C CA . MET A 1 650 ? 19.811 1.804 -18.356 1.00 97.31 650 MET A CA 1
ATOM 5155 C C . MET A 1 650 ? 21.131 1.819 -17.579 1.00 97.31 650 MET A C 1
ATOM 5157 O O . MET A 1 650 ? 22.121 2.392 -18.030 1.00 97.31 650 MET A O 1
ATOM 5161 N N . GLY A 1 651 ? 21.156 1.110 -16.450 1.00 96.12 651 GLY A N 1
ATOM 5162 C CA . GLY A 1 651 ? 22.360 0.927 -15.645 1.00 96.12 651 GLY A CA 1
ATOM 5163 C C . GLY A 1 651 ? 23.377 -0.042 -16.256 1.00 96.12 651 GLY A C 1
ATOM 5164 O O . GLY A 1 651 ? 23.380 -0.351 -17.453 1.00 96.12 651 GLY A O 1
ATOM 5165 N N . ALA A 1 652 ? 24.253 -0.551 -15.390 1.00 96.19 652 ALA A N 1
ATOM 5166 C CA . ALA A 1 652 ? 25.232 -1.564 -15.757 1.00 96.19 652 ALA A CA 1
ATOM 5167 C C . ALA A 1 652 ? 24.573 -2.874 -16.238 1.00 96.19 652 ALA A C 1
ATOM 5169 O O . ALA A 1 652 ? 23.378 -3.124 -16.046 1.00 96.19 652 ALA A O 1
ATOM 5170 N N . GLU A 1 653 ? 25.390 -3.727 -16.857 1.00 97.25 653 GLU A N 1
ATOM 5171 C CA . GLU A 1 653 ? 25.018 -5.104 -17.179 1.00 97.25 653 GLU A CA 1
ATOM 5172 C C . GLU A 1 653 ? 24.468 -5.830 -15.940 1.00 97.25 653 GLU A C 1
ATOM 5174 O O . GLU A 1 653 ? 25.021 -5.720 -14.842 1.00 97.25 653 GLU A O 1
ATOM 5179 N N . THR A 1 654 ? 23.380 -6.582 -16.122 1.00 96.81 654 THR A N 1
ATOM 5180 C CA . THR A 1 654 ? 22.818 -7.472 -15.103 1.00 96.81 654 THR A CA 1
ATOM 5181 C C . THR A 1 654 ? 23.912 -8.433 -14.628 1.00 96.81 654 THR A C 1
ATOM 5183 O O . THR A 1 654 ? 24.397 -9.220 -15.441 1.00 96.81 654 THR A O 1
ATOM 5186 N N . PRO A 1 655 ? 24.323 -8.395 -13.345 1.00 95.62 655 PRO A N 1
ATOM 5187 C CA . PRO A 1 655 ? 25.436 -9.209 -12.871 1.00 95.62 655 PRO A CA 1
ATOM 5188 C C . PRO A 1 655 ? 25.188 -10.697 -13.113 1.00 95.62 655 PRO A C 1
ATOM 5190 O O . PRO A 1 655 ? 24.079 -11.171 -12.893 1.00 95.62 655 PRO A O 1
ATOM 5193 N N . GLU A 1 656 ? 26.221 -11.442 -13.504 1.00 94.50 656 GLU A N 1
ATOM 5194 C CA . GLU A 1 656 ? 26.122 -12.867 -13.863 1.00 94.50 656 GLU A CA 1
ATOM 5195 C C . GLU A 1 656 ? 25.389 -13.702 -12.796 1.00 94.50 656 GLU A C 1
ATOM 5197 O O . GLU A 1 656 ? 24.464 -14.443 -13.116 1.00 94.50 656 GLU A O 1
ATOM 5202 N N . TRP A 1 657 ? 25.693 -13.477 -11.513 1.00 94.00 657 TRP A N 1
ATOM 5203 C CA . TRP A 1 657 ? 25.036 -14.135 -10.374 1.00 94.00 657 TRP A CA 1
ATOM 5204 C C . TRP A 1 657 ? 23.534 -13.829 -10.226 1.00 94.00 657 TRP A C 1
ATOM 5206 O O . TRP A 1 657 ? 22.834 -14.575 -9.545 1.00 94.00 657 TRP A O 1
ATOM 5216 N N . ALA A 1 658 ? 23.045 -12.749 -10.840 1.00 95.19 658 ALA A N 1
ATOM 5217 C CA . ALA A 1 658 ? 21.634 -12.376 -10.909 1.00 95.19 658 ALA A CA 1
ATOM 5218 C C . ALA A 1 658 ? 20.921 -12.960 -12.144 1.00 95.19 658 ALA A C 1
ATOM 5220 O O . ALA A 1 658 ? 19.693 -12.940 -12.198 1.00 95.19 658 ALA A O 1
ATOM 5221 N N . THR A 1 659 ? 21.662 -13.452 -13.145 1.00 95.75 659 THR A N 1
ATOM 5222 C CA . THR A 1 659 ? 21.088 -14.006 -14.382 1.00 95.75 659 THR A CA 1
ATOM 5223 C C . THR A 1 659 ? 20.573 -15.434 -14.200 1.00 95.75 659 THR A C 1
ATOM 5225 O O . THR A 1 659 ? 21.035 -16.176 -13.334 1.00 95.75 659 THR A O 1
ATOM 5228 N N . TRP A 1 660 ? 19.622 -15.820 -15.053 1.00 95.75 660 TRP A N 1
ATOM 5229 C CA . TRP A 1 660 ? 18.943 -17.118 -15.037 1.00 95.75 660 TRP A CA 1
ATOM 5230 C C . TRP A 1 660 ? 19.900 -18.324 -15.013 1.00 95.75 660 TRP A C 1
ATOM 5232 O O . TRP A 1 660 ? 20.757 -18.461 -15.885 1.00 95.75 660 TRP A O 1
ATOM 5242 N N . GLY A 1 661 ? 19.713 -19.214 -14.035 1.00 93.38 661 GLY A N 1
ATOM 5243 C CA . GLY A 1 661 ? 20.538 -20.397 -13.778 1.00 93.38 661 GLY A CA 1
ATOM 5244 C C . GLY A 1 661 ? 21.556 -20.246 -12.636 1.00 93.38 661 GLY A C 1
ATOM 5245 O O . GLY A 1 661 ? 22.269 -21.204 -12.348 1.00 93.38 661 GLY A O 1
ATOM 5246 N N . ASN A 1 662 ? 21.626 -19.086 -11.972 1.00 92.12 662 ASN A N 1
ATOM 5247 C CA . ASN A 1 662 ? 22.610 -18.771 -10.923 1.00 92.12 662 ASN A CA 1
ATOM 5248 C C . ASN A 1 662 ? 21.989 -18.583 -9.521 1.00 92.12 662 ASN A C 1
ATOM 5250 O O . ASN A 1 662 ? 22.705 -18.377 -8.538 1.00 92.12 662 ASN A O 1
ATOM 5254 N N . GLY A 1 663 ? 20.660 -18.642 -9.402 1.00 88.00 663 GLY A N 1
ATOM 5255 C CA . GLY A 1 663 ? 19.908 -18.539 -8.145 1.00 88.00 663 GLY A CA 1
ATOM 5256 C C . GLY A 1 663 ? 19.753 -17.118 -7.586 1.00 88.00 663 GLY A C 1
ATOM 5257 O O . GLY A 1 663 ? 19.020 -16.922 -6.612 1.00 88.00 663 GLY A O 1
ATOM 5258 N N . GLY A 1 664 ? 20.403 -16.122 -8.192 1.00 90.56 664 GLY A N 1
ATOM 5259 C CA . GLY A 1 664 ? 20.152 -14.704 -7.936 1.00 90.56 664 GLY A CA 1
ATOM 5260 C C . GLY A 1 664 ? 20.863 -14.077 -6.737 1.00 90.56 664 GLY A C 1
ATOM 5261 O O . GLY A 1 664 ? 20.612 -12.916 -6.427 1.00 90.56 664 GLY A O 1
ATOM 5262 N N . PHE A 1 665 ? 21.695 -14.827 -6.010 1.00 86.88 665 PHE A N 1
ATOM 5263 C CA . PHE A 1 665 ? 22.191 -14.404 -4.697 1.00 86.88 665 PHE A CA 1
ATOM 5264 C C . PHE A 1 665 ? 23.564 -13.713 -4.775 1.00 86.88 665 PHE A C 1
ATOM 5266 O O . PHE A 1 665 ? 24.543 -14.304 -5.249 1.00 86.88 665 PHE A O 1
ATOM 5273 N N . ASP A 1 666 ? 23.645 -12.485 -4.255 1.00 87.44 666 ASP A N 1
ATOM 5274 C CA . ASP A 1 666 ? 24.846 -11.644 -4.306 1.00 87.44 666 ASP A CA 1
ATOM 5275 C C . ASP A 1 666 ? 26.055 -12.340 -3.638 1.00 87.44 666 ASP A C 1
ATOM 5277 O O . ASP A 1 666 ? 25.957 -12.797 -2.496 1.00 87.44 666 ASP A O 1
ATOM 5281 N N . PRO A 1 667 ? 27.219 -12.448 -4.310 1.00 87.81 667 PRO A N 1
ATOM 5282 C CA . PRO A 1 667 ? 28.414 -13.087 -3.753 1.00 87.81 667 PRO A CA 1
ATOM 5283 C C . PRO A 1 667 ? 29.031 -12.349 -2.554 1.00 87.81 667 PRO A C 1
ATOM 5285 O O . PRO A 1 667 ? 29.941 -12.891 -1.928 1.00 87.81 667 PRO A O 1
ATOM 5288 N N . ARG A 1 668 ? 28.581 -11.128 -2.238 1.00 84.81 668 ARG A N 1
ATOM 5289 C CA . ARG A 1 668 ? 29.037 -10.340 -1.081 1.00 84.81 668 ARG A CA 1
ATOM 5290 C C . ARG A 1 668 ? 28.320 -10.705 0.221 1.00 84.81 668 ARG A C 1
ATOM 5292 O O . ARG A 1 668 ? 28.815 -10.336 1.287 1.00 84.81 668 ARG A O 1
ATOM 5299 N N . ASP A 1 669 ? 27.193 -11.407 0.135 1.00 81.56 669 ASP A N 1
ATOM 5300 C CA . ASP A 1 669 ? 26.370 -11.795 1.278 1.00 81.56 669 ASP A CA 1
ATOM 5301 C C . ASP A 1 669 ? 26.509 -13.299 1.581 1.00 81.56 669 ASP A C 1
ATOM 5303 O O . ASP A 1 669 ? 26.769 -14.125 0.703 1.00 81.56 669 ASP A O 1
ATOM 5307 N N . GLN A 1 670 ? 26.348 -13.681 2.851 1.00 80.69 670 GLN A N 1
ATOM 5308 C CA . GLN A 1 670 ? 26.478 -15.074 3.283 1.00 80.69 670 GLN A CA 1
ATOM 5309 C C . GLN A 1 670 ? 25.115 -15.775 3.277 1.00 80.69 670 GLN A C 1
ATOM 5311 O O . GLN A 1 670 ? 24.227 -15.438 4.059 1.00 80.69 670 GLN A O 1
ATOM 5316 N N . ARG A 1 671 ? 24.960 -16.801 2.431 1.00 77.94 671 ARG A N 1
ATOM 5317 C CA . ARG A 1 671 ? 23.795 -17.699 2.477 1.00 77.94 671 ARG A CA 1
ATOM 5318 C C . ARG A 1 671 ? 23.835 -18.533 3.757 1.00 77.94 671 ARG A C 1
ATOM 5320 O O . ARG A 1 671 ? 24.872 -19.115 4.071 1.00 77.94 671 ARG A O 1
ATOM 5327 N N . VAL A 1 672 ? 22.698 -18.656 4.437 1.00 80.56 672 VAL A N 1
ATOM 5328 C CA . VAL A 1 672 ? 22.513 -19.561 5.582 1.00 80.56 672 VAL A CA 1
ATOM 5329 C C . VAL A 1 672 ? 21.313 -20.482 5.374 1.00 80.56 672 VAL A C 1
ATOM 5331 O O . VAL A 1 672 ? 20.373 -20.145 4.654 1.00 80.56 672 VAL A O 1
ATOM 5334 N N . ASP A 1 673 ? 21.348 -21.661 5.991 1.00 80.06 673 ASP A N 1
ATOM 5335 C CA . ASP A 1 673 ? 20.233 -22.605 6.000 1.00 80.06 673 ASP A CA 1
ATOM 5336 C C . ASP A 1 673 ? 19.169 -22.243 7.054 1.00 80.06 673 ASP A C 1
ATOM 5338 O O . ASP A 1 673 ? 19.327 -21.319 7.853 1.00 80.06 673 ASP A O 1
ATOM 5342 N N . ARG A 1 674 ? 18.079 -23.024 7.113 1.00 73.75 674 ARG A N 1
ATOM 5343 C CA . ARG A 1 674 ? 17.004 -22.867 8.118 1.00 73.75 674 ARG A CA 1
ATOM 5344 C C . ARG A 1 674 ? 17.457 -23.082 9.580 1.00 73.75 674 ARG A C 1
ATOM 5346 O O . ARG A 1 674 ? 16.625 -23.035 10.478 1.00 73.75 674 ARG A O 1
ATOM 5353 N N . LYS A 1 675 ? 18.742 -23.358 9.828 1.00 78.50 675 LYS A N 1
ATOM 5354 C CA . LYS A 1 675 ? 19.373 -23.488 11.152 1.00 78.50 675 LYS A CA 1
ATOM 5355 C C . LYS A 1 675 ? 20.485 -22.446 11.364 1.00 78.50 675 LYS A C 1
ATOM 5357 O O . LYS A 1 675 ? 21.270 -22.593 12.297 1.00 78.50 675 LYS A O 1
ATOM 5362 N N . GLY A 1 676 ? 20.574 -21.422 10.508 1.00 77.12 676 GLY A N 1
ATOM 5363 C CA . GLY A 1 676 ? 21.577 -20.355 10.589 1.00 77.12 676 GLY A CA 1
ATOM 5364 C C . GLY A 1 676 ? 22.997 -20.780 10.198 1.00 77.12 676 GLY A C 1
ATOM 5365 O O . GLY A 1 676 ? 23.943 -20.037 10.443 1.00 77.12 676 GLY A O 1
ATOM 5366 N N . ARG A 1 677 ? 23.178 -21.971 9.612 1.00 83.81 677 ARG A N 1
ATOM 5367 C CA . ARG A 1 677 ? 24.497 -22.498 9.231 1.00 83.81 677 ARG A CA 1
ATOM 5368 C C . ARG A 1 677 ? 24.857 -22.012 7.825 1.00 83.81 677 ARG A C 1
ATOM 5370 O O . ARG A 1 677 ? 23.986 -22.096 6.958 1.00 83.81 677 ARG A O 1
ATOM 5377 N N . PRO A 1 678 ? 26.094 -21.552 7.560 1.00 82.00 678 PRO A N 1
ATOM 5378 C CA . PRO A 1 678 ? 26.509 -21.159 6.217 1.00 82.00 678 PRO A CA 1
ATOM 5379 C C . PRO A 1 678 ? 26.262 -22.260 5.178 1.00 82.00 678 PRO A C 1
ATOM 5381 O O . PRO A 1 678 ? 26.565 -23.428 5.419 1.00 82.00 678 PRO A O 1
ATOM 5384 N N . ILE A 1 679 ? 25.720 -21.872 4.025 1.00 78.06 679 ILE A N 1
ATOM 5385 C CA . ILE A 1 679 ? 25.601 -22.730 2.844 1.00 78.06 679 ILE A CA 1
ATOM 5386 C C . ILE A 1 679 ? 26.830 -22.461 1.973 1.00 78.06 679 ILE A C 1
ATOM 5388 O O . ILE A 1 679 ? 26.962 -21.372 1.410 1.00 78.06 679 ILE A O 1
ATOM 5392 N N . GLU A 1 680 ? 27.726 -23.443 1.878 1.00 63.75 680 GLU A N 1
ATOM 5393 C CA . GLU A 1 680 ? 28.815 -23.431 0.894 1.00 63.75 680 GLU A CA 1
ATOM 5394 C C . GLU A 1 680 ? 28.240 -23.505 -0.536 1.00 63.75 680 GLU A C 1
ATOM 5396 O O . GLU A 1 680 ? 27.127 -23.998 -0.738 1.00 63.75 680 GLU A O 1
ATOM 5401 N N . ARG A 1 681 ? 28.959 -22.925 -1.505 1.00 58.97 681 ARG A N 1
ATOM 5402 C CA . ARG A 1 681 ? 28.521 -22.791 -2.907 1.00 58.97 681 ARG A CA 1
ATOM 5403 C C . ARG A 1 681 ? 28.804 -24.050 -3.722 1.00 58.97 681 ARG A C 1
ATOM 5405 O O . ARG A 1 681 ? 29.932 -24.569 -3.589 1.00 58.97 681 ARG A O 1
#